Protein AF-0000000083429028 (afdb_homodimer)

Sequence (428 aa):
MFVRAFSTGRRVLCSLQKLKNLQGKGIKFPLQPIEEFNRYCANANAKPRRPLDRLATGFVFYHETMQQPRAFVNRCPHALLELDFDDSDFFCEGFIHCKAHAAFFDPDTGICLQGPVSTRKELRGLEELEVEVDEENVVLLSERRKAKVSTMPTSNSQQLEDYKRMRKQDLSEALAKRSDTLELIELQHRLHEKTMARLKQYERMEQAMHKPKKMFVRAFSTGRRVLCSLQKLKNLQGKGIKFPLQPIEEFNRYCANANAKPRRPLDRLATGFVFYHETMQQPRAFVNRCPHALLELDFDDSDFFCEGFIHCKAHAAFFDPDTGICLQGPVSTRKELRGLEELEVEVDEENVVLLSERRKAKVSTMPTSNSQQLEDYKRMRKQDLSEALAKRSDTLELIELQHRLHEKTMARLKQYERMEQAMHKPKK

Secondary structure (DSSP, 8-state):
----------EEEEEHHHHHHTTT-EEEEEPPP-TTHHHHTTSTTS----GGGGG-EEEEEEETTTTEEEEEES--TTT---SSSSS---EETTEEEETTTTEEE-TTT-BEEESGGGGSSS--BPPEEEEEEETTEEEEEEEEEE------TT--HHHHHHHHHHHHHHHHHHHHT------HHHHHHHHHHHHHHHHHHHHHHHHHHHS---/----------EEEEEHHHHHHTTT-EEEEEPPP-GGGGTGGGSTTS----GGGGG-EEEEEEETTTTEEEEEES--TTT---SSSSS---EETTEEEETTTTEEE-TTT-BEEESGGGG-SS--BPPEEEEEEETTEEEEEE----------TT--HHHHHHHHHHHHHHHHHHHHT------HHHHHHHHHHHHHHHHHHHHHHHHHHHS---

pLDDT: mean 74.61, std 20.47, range [23.8, 97.25]

Solvent-accessible surface area (backbone atoms only — not comparable to full-atom values): 24166 Å² total; per-residue (Å²): 132,82,73,71,71,66,79,73,66,53,40,81,74,45,44,43,67,61,38,55,69,48,73,63,41,42,48,70,44,80,40,75,50,72,74,64,65,72,59,66,52,63,52,87,82,56,75,72,75,74,77,78,49,58,78,35,36,28,35,35,30,37,36,74,92,76,70,42,69,47,31,28,46,42,39,37,80,76,82,65,40,51,24,40,85,87,70,50,56,42,64,55,84,84,25,35,32,24,69,71,54,42,29,30,24,37,76,89,49,25,36,33,59,35,34,63,54,34,56,29,72,63,63,46,39,39,35,39,37,47,57,44,81,54,95,64,21,33,28,36,53,40,87,62,65,44,77,45,51,47,80,60,68,94,56,55,74,64,54,52,51,51,50,50,53,52,52,38,50,53,48,53,57,44,54,71,67,55,78,61,60,69,66,62,68,62,51,42,52,51,39,49,51,55,51,49,54,50,48,52,52,48,49,52,47,52,51,60,65,65,48,76,81,126,132,82,72,71,70,66,79,73,65,54,41,81,74,46,44,44,67,60,38,55,71,47,74,64,41,42,48,70,43,81,41,76,51,72,74,63,64,71,59,66,50,63,51,86,82,54,75,73,75,75,78,78,49,60,78,34,37,28,35,36,29,40,37,75,91,75,70,41,68,48,31,31,47,40,39,35,80,75,82,66,41,49,23,41,86,86,70,47,55,42,64,54,84,84,24,34,34,26,70,71,54,41,30,32,25,38,75,88,53,26,35,33,59,35,33,64,53,32,55,29,75,62,62,48,39,42,39,42,39,48,56,45,81,54,94,63,23,32,28,35,54,43,88,60,71,46,77,51,53,49,77,63,65,93,54,53,74,63,53,52,51,52,49,50,52,52,52,37,49,52,49,53,56,43,54,69,68,55,79,59,62,68,68,62,67,62,50,43,51,52,40,50,50,54,50,49,54,50,49,52,52,49,51,54,48,53,51,62,67,65,50,77,81,129

Foldseek 3Di:
DPPPCPVQPKDFDWFLVVQVVVVQFKDKDWDDQPVPLPPVVVPPPDDSDDSLRHGWMKIWHQDPVVRFIWMFTQAWPPLRFGQDLPPSGQDDLNWGFRLLPTWTAHPVQQFTLDDPRNVDLPSQGTFIFDWDQDPRTIMGRDPPRPSPRGCPDVDDSVVVVVVSVVVNVVVVVSVVVDPDDPDPVVSVVSSVVRSVVSVVVVVVVVVVVPPPDD/DPPPVPVQPKDFDWFLVVQVVVVQFKDKDWDDQPVPLPPVVVPPPDDSDDSLRHGWMKIWHQDPVVRFIWMFTQAWPPLRFGQDLPPSGQDDLNWGFRLLPTWTAHPQFQFTLDDPRNVDLQSQGTFIFDWDQDPRTIMGRDPPRPSPRGPPDVDDSVVVVVVSVVVNVVVVVSVVVDPDDPDPVVSVVSSVVRSVVSVVVVVVVVVVVPPDDD

Radius of gyration: 24.64 Å; Cα contacts (8 Å, |Δi|>4): 693; chains: 2; bounding box: 56×106×46 Å

Organism: Bremia lactucae (NCBI:txid4779)

InterPro domains:
  IPR017941 Rieske [2Fe-2S] iron-sulphur domain [PF00355] (51-118)
  IPR017941 Rieske [2Fe-2S] iron-sulphur domain [PS51296] (39-140)
  IPR036922 Rieske [2Fe-2S] iron-sulphur domain superfamily [G3DSA:2.102.10.10] (35-140)
  IPR036922 Rieske [2Fe-2S] iron-sulphur domain superfamily [SSF50022] (6-140)

Structure (mmCIF, N/CA/C/O backbone):
data_AF-0000000083429028-model_v1
#
loop_
_entity.id
_entity.type
_entity.pdbx_description
1 polymer 'Rieske domain-containing protein'
#
loop_
_atom_site.group_PDB
_atom_site.id
_atom_site.type_symbol
_atom_site.label_atom_id
_atom_site.label_alt_id
_atom_site.label_comp_id
_atom_site.label_asym_id
_atom_site.label_entity_id
_atom_site.label_seq_id
_atom_site.pdbx_PDB_ins_code
_atom_site.Cartn_x
_atom_site.Cartn_y
_atom_site.Cartn_z
_atom_site.occupancy
_atom_site.B_iso_or_equiv
_atom_site.auth_seq_id
_atom_site.auth_comp_id
_atom_site.auth_asym_id
_atom_site.auth_atom_id
_atom_site.pdbx_PDB_model_num
ATOM 1 N N . MET A 1 1 ? -13.484 53.969 1.26 1 23.8 1 MET A N 1
ATOM 2 C CA . MET A 1 1 ? -12.375 53.031 1.181 1 23.8 1 MET A CA 1
ATOM 3 C C . MET A 1 1 ? -12.75 51.688 1.81 1 23.8 1 MET A C 1
ATOM 5 O O . MET A 1 1 ? -12.922 51.594 3.025 1 23.8 1 MET A O 1
ATOM 9 N N . PHE A 1 2 ? -13.656 50.969 1.271 1 26.2 2 PHE A N 1
ATOM 10 C CA . PHE A 1 2 ? -14.281 49.719 1.703 1 26.2 2 PHE A CA 1
ATOM 11 C C . PHE A 1 2 ? -13.234 48.625 1.883 1 26.2 2 PHE A C 1
ATOM 13 O O . PHE A 1 2 ? -12.594 48.188 0.915 1 26.2 2 PHE A O 1
ATOM 20 N N . VAL A 1 3 ? -12.477 48.75 2.986 1 29.23 3 VAL A N 1
ATOM 21 C CA . VAL A 1 3 ? -11.547 47.656 3.311 1 29.23 3 VAL A CA 1
ATOM 22 C C . VAL A 1 3 ? -12.266 46.312 3.252 1 29.23 3 VAL A C 1
ATOM 24 O O . VAL A 1 3 ? -13.219 46.094 3.992 1 29.23 3 VAL A O 1
ATOM 27 N N . ARG A 1 4 ? -12.523 45.844 2.082 1 30.56 4 ARG A N 1
ATOM 28 C CA . ARG A 1 4 ? -12.984 44.438 2.002 1 30.56 4 ARG A CA 1
ATOM 29 C C . ARG A 1 4 ? -12.203 43.562 2.967 1 30.56 4 ARG A C 1
ATOM 31 O O . ARG A 1 4 ? -10.977 43.5 2.924 1 30.56 4 ARG A O 1
ATOM 38 N N . ALA A 1 5 ? -12.617 43.562 4.203 1 34.41 5 ALA A N 1
ATOM 39 C CA . ALA A 1 5 ? -12.094 42.562 5.141 1 34.41 5 ALA A CA 1
ATOM 40 C C . ALA A 1 5 ? -11.938 41.188 4.477 1 34.41 5 ALA A C 1
ATOM 42 O O . ALA A 1 5 ? -12.922 40.625 4.02 1 34.41 5 ALA A O 1
ATOM 43 N N . PHE A 1 6 ? -11.039 41.125 3.506 1 35.59 6 PHE A N 1
ATOM 44 C CA . PHE A 1 6 ? -10.688 39.75 3.143 1 35.59 6 PHE A CA 1
ATOM 45 C C . PHE A 1 6 ? -10.766 38.844 4.359 1 35.59 6 PHE A C 1
ATOM 47 O O . PHE A 1 6 ? -10.141 39.125 5.387 1 35.59 6 PHE A O 1
ATOM 54 N N . SER A 1 7 ? -11.883 38.594 4.852 1 39.31 7 SER A N 1
ATOM 55 C CA . SER A 1 7 ? -12.117 37.625 5.922 1 39.31 7 SER A CA 1
ATOM 56 C C . SER A 1 7 ? -10.945 36.656 6.07 1 39.31 7 SER A C 1
ATOM 58 O O . SER A 1 7 ? -10.641 35.906 5.145 1 39.31 7 SER A O 1
ATOM 60 N N . THR A 1 8 ? -9.594 36.969 6.281 1 49.75 8 THR A N 1
ATOM 61 C CA . THR A 1 8 ? -8.234 36.438 6.301 1 49.75 8 THR A CA 1
ATOM 62 C C . THR A 1 8 ? -8.188 35.094 7.051 1 49.75 8 THR A C 1
ATOM 64 O O . THR A 1 8 ? -8.602 35 8.211 1 49.75 8 THR A O 1
ATOM 67 N N . GLY A 1 9 ? -8.703 33.875 6.445 1 61.56 9 GLY A N 1
ATOM 68 C CA . GLY A 1 9 ? -8.844 32.438 6.73 1 61.56 9 GLY A CA 1
ATOM 69 C C . GLY A 1 9 ? -7.691 31.891 7.547 1 61.56 9 GLY A C 1
ATOM 70 O O . GLY A 1 9 ? -7.402 30.688 7.484 1 61.56 9 GLY A O 1
ATOM 71 N N . ARG A 1 10 ? -7.008 32.656 8.156 1 81.88 10 ARG A N 1
ATOM 72 C CA . ARG A 1 10 ? -5.98 32.219 9.086 1 81.88 10 ARG A CA 1
ATOM 73 C C . ARG A 1 10 ? -6.605 31.594 10.336 1 81.88 10 ARG A C 1
ATOM 75 O O . ARG A 1 10 ? -7.598 32.125 10.859 1 81.88 10 ARG A O 1
ATOM 82 N N . ARG A 1 11 ? -6.18 30.484 10.688 1 90.31 11 ARG A N 1
ATOM 83 C CA . ARG A 1 11 ? -6.672 29.75 11.852 1 90.31 11 ARG A CA 1
ATOM 84 C C . ARG A 1 11 ? -5.516 29.281 12.727 1 90.31 11 ARG A C 1
ATOM 86 O O . ARG A 1 11 ? -4.562 28.672 12.242 1 90.31 11 ARG A O 1
ATOM 93 N N . VAL A 1 12 ? -5.582 29.688 14.094 1 94.25 12 VAL A N 1
ATOM 94 C CA . VAL A 1 12 ? -4.586 29.188 15.031 1 94.25 12 VAL A CA 1
ATOM 95 C C . VAL A 1 12 ? -4.805 27.688 15.266 1 94.25 12 VAL A C 1
ATOM 97 O O . VAL A 1 12 ? -5.914 27.266 15.586 1 94.25 12 VAL A O 1
ATOM 100 N N . LEU A 1 13 ? -3.727 26.969 15.086 1 95.56 13 LEU A N 1
ATOM 101 C CA . LEU A 1 13 ? -3.83 25.531 15.273 1 95.56 13 LEU A CA 1
ATOM 102 C C . LEU A 1 13 ? -3.414 25.125 16.688 1 95.56 13 LEU A C 1
ATOM 104 O O . LEU A 1 13 ? -4.059 24.281 17.312 1 95.56 13 LEU A O 1
ATOM 108 N N . CYS A 1 14 ? -2.363 25.688 17.156 1 96.62 14 CYS A N 1
ATOM 109 C CA . CYS A 1 14 ? -1.815 25.391 18.484 1 96.62 14 CYS A CA 1
ATOM 110 C C . CYS A 1 14 ? -0.673 26.328 18.828 1 96.62 14 CYS A C 1
ATOM 112 O O . CYS A 1 14 ? -0.271 27.156 18 1 96.62 14 CYS A O 1
ATOM 114 N N . SER A 1 15 ? -0.256 26.203 20.062 1 97.06 15 SER A N 1
ATOM 115 C CA . SER A 1 15 ? 0.959 26.938 20.422 1 97.06 15 SER A CA 1
ATOM 116 C C . SER A 1 15 ? 2.203 26.203 19.906 1 97.06 15 SER A C 1
ATOM 118 O O . SER A 1 15 ? 2.217 24.984 19.797 1 97.06 15 SER A O 1
ATOM 120 N N . LEU A 1 16 ? 3.205 27.062 19.594 1 96.62 16 LEU A N 1
ATOM 121 C CA . LEU A 1 16 ? 4.465 26.484 19.125 1 96.62 16 LEU A CA 1
ATOM 122 C C . LEU A 1 16 ? 5.074 25.578 20.188 1 96.62 16 LEU A C 1
ATOM 124 O O . LEU A 1 16 ? 5.582 24.5 19.875 1 96.62 16 LEU A O 1
ATOM 128 N N . GLN A 1 17 ? 5.023 26 21.453 1 96.5 17 GLN A N 1
ATOM 129 C CA . GLN A 1 17 ? 5.578 25.219 22.547 1 96.5 17 GLN A CA 1
ATOM 130 C C . GLN A 1 17 ? 4.879 23.875 22.672 1 96.5 17 GLN A C 1
ATOM 132 O O . GLN A 1 17 ? 5.527 22.844 22.875 1 96.5 17 GLN A O 1
ATOM 137 N N . LYS A 1 18 ? 3.584 23.859 22.547 1 96.19 18 LYS A N 1
ATOM 138 C CA . LYS A 1 18 ? 2.822 22.625 22.594 1 96.19 18 LYS A CA 1
ATOM 139 C C . LYS A 1 18 ? 3.24 21.672 21.469 1 96.19 18 LYS A C 1
ATOM 141 O O . LYS A 1 18 ? 3.396 20.469 21.688 1 96.19 18 LYS A O 1
ATOM 146 N N . LEU A 1 19 ? 3.402 22.188 20.312 1 96.06 19 LEU A N 1
ATOM 147 C CA . LEU A 1 19 ? 3.787 21.375 19.172 1 96.06 19 LEU A CA 1
ATOM 148 C C . LEU A 1 19 ? 5.18 20.781 19.359 1 96.06 19 LEU A C 1
ATOM 150 O O . LEU A 1 19 ? 5.406 19.609 19.047 1 96.06 19 LEU A O 1
ATOM 154 N N . LYS A 1 20 ? 6.113 21.562 19.875 1 94.69 20 LYS A N 1
ATOM 155 C CA . LYS A 1 20 ? 7.477 21.094 20.125 1 94.69 20 LYS A CA 1
ATOM 156 C C . LYS A 1 20 ? 7.5 19.984 21.172 1 94.69 20 LYS A C 1
ATOM 158 O O . LYS A 1 20 ? 8.297 19.047 21.062 1 94.69 20 LYS A O 1
ATOM 163 N N . ASN A 1 21 ? 6.559 20.031 22.109 1 94.62 21 ASN A N 1
ATOM 164 C CA . ASN A 1 21 ? 6.512 19.078 23.203 1 94.62 21 ASN A CA 1
ATOM 165 C C . ASN A 1 21 ? 6.043 17.703 22.734 1 94.62 21 ASN A C 1
ATOM 167 O O . ASN A 1 21 ? 6.227 16.703 23.438 1 94.62 21 ASN A O 1
ATOM 171 N N . LEU A 1 22 ? 5.484 17.656 21.578 1 92.38 22 LEU A N 1
ATOM 172 C CA . LEU A 1 22 ? 4.957 16.391 21.078 1 92.38 22 LEU A CA 1
ATOM 173 C C . LEU A 1 22 ? 6.074 15.539 20.484 1 92.38 22 LEU A C 1
ATOM 175 O O . LEU A 1 22 ? 5.852 14.383 20.125 1 92.38 22 LEU A O 1
ATOM 179 N N . GLN A 1 23 ? 7.293 16.031 20.359 1 83.56 23 GLN A N 1
ATOM 180 C CA . GLN A 1 23 ? 8.5 15.328 19.953 1 83.56 23 GLN A CA 1
ATOM 181 C C . GLN A 1 23 ? 8.258 14.492 18.688 1 83.56 23 GLN A C 1
ATOM 183 O O . GLN A 1 23 ? 8.57 13.297 18.656 1 83.56 23 GLN A O 1
ATOM 188 N N . GLY A 1 24 ? 7.652 15.156 17.656 1 78.12 24 GLY A N 1
ATOM 189 C CA . GLY A 1 24 ? 7.551 14.484 16.359 1 78.12 24 GLY A CA 1
ATOM 190 C C . GLY A 1 24 ? 6.145 14.008 16.047 1 78.12 24 GLY A C 1
ATOM 191 O O . GLY A 1 24 ? 5.824 13.711 14.898 1 78.12 24 GLY A O 1
ATOM 192 N N . LYS A 1 25 ? 5.344 13.953 17.062 1 88.5 25 LYS A N 1
ATOM 193 C CA . LYS A 1 25 ? 3.939 13.648 16.797 1 88.5 25 LYS A CA 1
ATOM 194 C C . LYS A 1 25 ? 3.203 14.859 16.234 1 88.5 25 LYS A C 1
ATOM 196 O O . LYS A 1 25 ? 3.697 15.984 16.328 1 88.5 25 LYS A O 1
ATOM 201 N N . GLY A 1 26 ? 2.127 14.57 15.547 1 94 26 GLY A N 1
ATOM 202 C CA . GLY A 1 26 ? 1.387 15.664 14.93 1 94 26 GLY A CA 1
ATOM 203 C C . GLY A 1 26 ? 0.058 15.938 15.609 1 94 26 GLY A C 1
ATOM 204 O O . GLY A 1 26 ? -0.366 15.18 16.484 1 94 26 GLY A O 1
ATOM 205 N N . ILE A 1 27 ? -0.506 17.094 15.305 1 95.81 27 ILE A N 1
ATOM 206 C CA . ILE A 1 27 ? -1.844 17.469 15.75 1 95.81 27 ILE A CA 1
ATOM 207 C C . ILE A 1 27 ? -2.799 17.469 14.555 1 95.81 27 ILE A C 1
ATOM 209 O O . ILE A 1 27 ? -2.523 18.109 13.531 1 95.81 27 ILE A O 1
ATOM 213 N N . LYS A 1 28 ? -3.793 16.703 14.766 1 95.06 28 LYS A N 1
ATOM 214 C CA . LYS A 1 28 ? -4.836 16.641 13.742 1 95.06 28 LYS A CA 1
ATOM 215 C C . LYS A 1 28 ? -5.824 17.781 13.898 1 95.06 28 LYS A C 1
ATOM 217 O O . LYS A 1 28 ? -6.148 18.188 15.016 1 95.06 28 LYS A O 1
ATOM 222 N N . PHE A 1 29 ? -6.344 18.312 12.758 1 92.62 29 PHE A N 1
ATOM 223 C CA . PHE A 1 29 ? -7.316 19.391 12.781 1 92.62 29 PHE A CA 1
ATOM 224 C C . PHE A 1 29 ? -8.242 19.312 11.578 1 92.62 29 PHE A C 1
ATOM 226 O O . PHE A 1 29 ? -7.855 18.812 10.516 1 92.62 29 PHE A O 1
ATOM 233 N N . PRO A 1 30 ? -9.477 19.797 11.742 1 89.81 30 PRO A N 1
ATOM 234 C CA . PRO A 1 30 ? -10.422 19.781 10.617 1 89.81 30 PRO A CA 1
ATOM 235 C C . PRO A 1 30 ? -10.117 20.844 9.57 1 89.81 30 PRO A C 1
ATOM 237 O O . PRO A 1 30 ? -9.648 21.938 9.914 1 89.81 30 PRO A O 1
ATOM 240 N N . LEU A 1 31 ? -10.312 20.453 8.344 1 87.12 31 LEU A N 1
ATOM 241 C CA . LEU A 1 31 ? -10.242 21.438 7.258 1 87.12 31 LEU A CA 1
ATOM 242 C C . LEU A 1 31 ? -11.625 21.922 6.875 1 87.12 31 LEU A C 1
ATOM 244 O O . LEU A 1 31 ? -12.602 21.172 6.941 1 87.12 31 LEU A O 1
ATOM 248 N N . GLN A 1 32 ? -11.75 23.234 6.617 1 73.12 32 GLN A N 1
ATOM 249 C CA . GLN A 1 32 ? -13.031 23.797 6.211 1 73.12 32 GLN A CA 1
ATOM 250 C C . GLN A 1 32 ? -13.359 23.422 4.766 1 73.12 32 GLN A C 1
ATOM 252 O O . GLN A 1 32 ? -12.469 23.375 3.914 1 73.12 32 GLN A O 1
ATOM 257 N N . PRO A 1 33 ? -14.641 22.984 4.707 1 61 33 PRO A N 1
ATOM 258 C CA . PRO A 1 33 ? -15.047 22.672 3.34 1 61 33 PRO A CA 1
ATOM 259 C C . PRO A 1 33 ? -14.844 23.828 2.373 1 61 33 PRO A C 1
ATOM 261 O O . PRO A 1 33 ? -14.992 25 2.76 1 61 33 PRO A O 1
ATOM 264 N N . ILE A 1 34 ? -14.094 23.766 1.442 1 49.44 34 ILE A N 1
ATOM 265 C CA . ILE A 1 34 ? -13.961 24.812 0.44 1 49.44 34 ILE A CA 1
ATOM 266 C C . ILE A 1 34 ? -15.32 25.078 -0.205 1 49.44 34 ILE A C 1
ATOM 268 O O . ILE A 1 34 ? -15.93 24.172 -0.779 1 49.44 34 ILE A O 1
ATOM 272 N N . GLU A 1 35 ? -16.125 25.922 0.348 1 45.53 35 GLU A N 1
ATOM 273 C CA . GLU A 1 35 ? -17.406 26.328 -0.236 1 45.53 35 GLU A CA 1
ATOM 274 C C . GLU A 1 35 ? -17.344 26.312 -1.761 1 45.53 35 GLU A C 1
ATOM 276 O O . GLU A 1 35 ? -18.328 25.969 -2.422 1 45.53 35 GLU A O 1
ATOM 281 N N . GLU A 1 36 ? -16.438 27.219 -2.385 1 42.25 36 GLU A N 1
ATOM 282 C CA . GLU A 1 36 ? -16.578 27.641 -3.771 1 42.25 36 GLU A CA 1
ATOM 283 C C . GLU A 1 36 ? -16.469 26.469 -4.734 1 42.25 36 GLU A C 1
ATOM 285 O O . GLU A 1 36 ? -16.344 26.656 -5.945 1 42.25 36 GLU A O 1
ATOM 290 N N . PHE A 1 37 ? -16.422 25.391 -4.309 1 38.66 37 PHE A N 1
ATOM 291 C CA . PHE A 1 37 ? -16.234 24.391 -5.359 1 38.66 37 PHE A CA 1
ATOM 292 C C . PHE A 1 37 ? -17.422 24.391 -6.312 1 38.66 37 PHE A C 1
ATOM 294 O O . PHE A 1 37 ? -17.359 23.828 -7.406 1 38.66 37 PHE A O 1
ATOM 301 N N . ASN A 1 38 ? -18.516 24.875 -5.934 1 37.09 38 ASN A N 1
ATOM 302 C CA . ASN A 1 38 ? -19.625 25.031 -6.871 1 37.09 38 ASN A CA 1
ATOM 303 C C . ASN A 1 38 ? -19.219 25.875 -8.078 1 37.09 38 ASN A C 1
ATOM 305 O O . ASN A 1 38 ? -19.672 25.625 -9.195 1 37.09 38 ASN A O 1
ATOM 309 N N . ARG A 1 39 ? -18.641 27.094 -7.848 1 32.81 39 ARG A N 1
ATOM 310 C CA . ARG A 1 39 ? -18.594 28.062 -8.938 1 32.81 39 ARG A CA 1
ATOM 311 C C . ARG A 1 39 ? -17.547 27.688 -9.969 1 32.81 39 ARG A C 1
ATOM 313 O O . ARG A 1 39 ? -17.734 27.906 -11.172 1 32.81 39 ARG A O 1
ATOM 320 N N . TYR A 1 40 ? -16.297 27.359 -9.539 1 32.84 40 TYR A N 1
ATOM 321 C CA . TYR A 1 40 ? -15.297 27.344 -10.602 1 32.84 40 TYR A CA 1
ATOM 322 C C . TYR A 1 40 ? -15.484 26.125 -11.5 1 32.84 40 TYR A C 1
ATOM 324 O O . TYR A 1 40 ? -14.719 25.922 -12.445 1 32.84 40 TYR A O 1
ATOM 332 N N . CYS A 1 41 ? -16.188 25.062 -11.039 1 34.75 41 CYS A N 1
ATOM 333 C CA . CYS A 1 41 ? -16.422 24.156 -12.148 1 34.75 41 CYS A CA 1
ATOM 334 C C . CYS A 1 41 ? -17.172 24.859 -13.273 1 34.75 41 CYS A C 1
ATOM 336 O O . CYS A 1 41 ? -17.703 24.203 -14.172 1 34.75 41 CYS A O 1
ATOM 338 N N . ALA A 1 42 ? -17.547 26.062 -13.102 1 31.72 42 ALA A N 1
ATOM 339 C CA . ALA A 1 42 ? -18.188 26.562 -14.32 1 31.72 42 ALA A CA 1
ATOM 340 C C . ALA A 1 42 ? -17.203 26.547 -15.492 1 31.72 42 ALA A C 1
ATOM 342 O O . ALA A 1 42 ? -17.562 26.875 -16.625 1 31.72 42 ALA A O 1
ATOM 343 N N . ASN A 1 43 ? -15.867 26.766 -15.242 1 33.28 43 ASN A N 1
ATOM 344 C CA . ASN A 1 43 ? -15.172 26.672 -16.516 1 33.28 43 ASN A CA 1
ATOM 345 C C . ASN A 1 43 ? -15.133 25.234 -17.031 1 33.28 43 ASN A C 1
ATOM 347 O O . ASN A 1 43 ? -14.945 24.297 -16.234 1 33.28 43 ASN A O 1
ATOM 351 N N . ALA A 1 44 ? -15.633 24.828 -18.266 1 34.62 44 ALA A N 1
ATOM 352 C CA . ALA A 1 44 ? -15.898 23.625 -19.047 1 34.62 44 ALA A CA 1
ATOM 353 C C . ALA A 1 44 ? -14.867 22.531 -18.75 1 34.62 44 ALA A C 1
ATOM 355 O O . ALA A 1 44 ? -15.203 21.344 -18.734 1 34.62 44 ALA A O 1
ATOM 356 N N . ASN A 1 45 ? -13.547 22.719 -18.859 1 35.44 45 ASN A N 1
ATOM 357 C CA . ASN A 1 45 ? -12.5 21.719 -19.016 1 35.44 45 ASN A CA 1
ATOM 358 C C . ASN A 1 45 ? -12.062 21.172 -17.656 1 35.44 45 ASN A C 1
ATOM 360 O O . ASN A 1 45 ? -11.141 20.344 -17.578 1 35.44 45 ASN A O 1
ATOM 364 N N . ALA A 1 46 ? -12.211 21.859 -16.578 1 35.97 46 ALA A N 1
ATOM 365 C CA . ALA A 1 46 ? -11.602 21.328 -15.359 1 35.97 46 ALA A CA 1
ATOM 366 C C . ALA A 1 46 ? -12.477 20.234 -14.734 1 35.97 46 ALA A C 1
ATOM 368 O O . ALA A 1 46 ? -13.688 20.406 -14.617 1 35.97 46 ALA A O 1
ATOM 369 N N . LYS A 1 47 ? -12.055 18.984 -14.797 1 39.31 47 LYS A N 1
ATOM 370 C CA . LYS A 1 47 ? -12.734 17.844 -14.211 1 39.31 47 LYS A CA 1
ATOM 371 C C . LYS A 1 47 ? -13.227 18.156 -12.797 1 39.31 47 LYS A C 1
ATOM 373 O O . LYS A 1 47 ? -12.508 18.766 -12.008 1 39.31 47 LYS A O 1
ATOM 378 N N . PRO A 1 48 ? -14.562 18.234 -12.484 1 38.97 48 PRO A N 1
ATOM 379 C CA . PRO A 1 48 ? -15.156 18.469 -11.164 1 38.97 48 PRO A CA 1
ATOM 380 C C . PRO A 1 48 ? -14.359 17.812 -10.039 1 38.97 48 PRO A C 1
ATOM 382 O O . PRO A 1 48 ? -13.93 16.656 -10.172 1 38.97 48 PRO A O 1
ATOM 385 N N . ARG A 1 49 ? -13.578 18.688 -9.328 1 42.03 49 ARG A N 1
ATOM 386 C CA . ARG A 1 49 ? -12.93 18.078 -8.172 1 42.03 49 ARG A CA 1
ATOM 387 C C . ARG A 1 49 ? -13.938 17.312 -7.316 1 42.03 49 ARG A C 1
ATOM 389 O O . ARG A 1 49 ? -15.125 17.641 -7.297 1 42.03 49 ARG A O 1
ATOM 396 N N . ARG A 1 50 ? -13.633 16.094 -6.879 1 44.78 50 ARG A N 1
ATOM 397 C CA . ARG A 1 50 ? -14.477 15.164 -6.133 1 44.78 50 ARG A CA 1
ATOM 398 C C . ARG A 1 50 ? -14.93 15.781 -4.812 1 44.78 50 ARG A C 1
ATOM 400 O O . ARG A 1 50 ? -14.156 16.469 -4.141 1 44.78 50 ARG A O 1
ATOM 407 N N . PRO A 1 51 ? -16.25 16.031 -4.527 1 45.84 51 PRO A N 1
ATOM 408 C CA . PRO A 1 51 ? -16.938 16.469 -3.305 1 45.84 51 PRO A CA 1
ATOM 409 C C . PRO A 1 51 ? -16.312 15.867 -2.041 1 45.84 51 PRO A C 1
ATOM 411 O O . PRO A 1 51 ? -16.719 16.219 -0.929 1 45.84 51 PRO A O 1
ATOM 414 N N . LEU A 1 52 ? -15.523 14.922 -2.068 1 48.03 52 LEU A N 1
ATOM 415 C CA . LEU A 1 52 ? -15.047 14.172 -0.912 1 48.03 52 LEU A CA 1
ATOM 416 C C . LEU A 1 52 ? -14.375 15.102 0.094 1 48.03 52 LEU A C 1
ATOM 418 O O . LEU A 1 52 ? -14.016 14.68 1.195 1 48.03 52 LEU A O 1
ATOM 422 N N . ASP A 1 53 ? -14.367 16.484 -0.107 1 52.03 53 ASP A N 1
ATOM 423 C CA . ASP A 1 53 ? -13.539 17.406 0.665 1 52.03 53 ASP A CA 1
ATOM 424 C C . ASP A 1 53 ? -14.258 17.875 1.922 1 52.03 53 ASP A C 1
ATOM 426 O O . ASP A 1 53 ? -13.672 18.547 2.77 1 52.03 53 ASP A O 1
ATOM 430 N N . ARG A 1 54 ? -15.586 17.547 2.105 1 53.84 54 ARG A N 1
ATOM 431 C CA . ARG A 1 54 ? -16.266 18.234 3.201 1 53.84 54 ARG A CA 1
ATOM 432 C C . ARG A 1 54 ? -15.688 17.812 4.551 1 53.84 54 ARG A C 1
ATOM 434 O O . ARG A 1 54 ? -15.688 18.609 5.5 1 53.84 54 ARG A O 1
ATOM 441 N N . LEU A 1 55 ? -15.141 16.609 4.605 1 68.06 55 LEU A N 1
ATOM 442 C CA . LEU A 1 55 ? -14.695 16.156 5.922 1 68.06 55 LEU A CA 1
ATOM 443 C C . LEU A 1 55 ? -13.203 15.844 5.914 1 68.06 55 LEU A C 1
ATOM 445 O O . LEU A 1 55 ? -12.742 14.992 6.684 1 68.06 55 LEU A O 1
ATOM 449 N N . ALA A 1 56 ? -12.617 16.781 5.312 1 81.56 56 ALA A N 1
ATOM 450 C CA . ALA A 1 56 ? -11.18 16.531 5.227 1 81.56 56 ALA A CA 1
ATOM 451 C C . ALA A 1 56 ? -10.461 17.062 6.465 1 81.56 56 ALA A C 1
ATOM 453 O O . ALA A 1 56 ? -10.938 18 7.121 1 81.56 56 ALA A O 1
ATOM 454 N N . THR A 1 57 ? -9.414 16.391 6.906 1 91.12 57 THR A N 1
ATOM 455 C CA . THR A 1 57 ? -8.57 16.828 8.023 1 91.12 57 THR A CA 1
ATOM 456 C C . THR A 1 57 ? -7.141 17.062 7.559 1 91.12 57 THR A C 1
ATOM 458 O O . THR A 1 57 ? -6.75 16.625 6.473 1 91.12 57 THR A O 1
ATOM 461 N N . GLY A 1 58 ? -6.488 17.906 8.312 1 93.62 58 GLY A N 1
ATOM 462 C CA . GLY A 1 58 ? -5.051 18.094 8.188 1 93.62 58 GLY A CA 1
ATOM 463 C C . GLY A 1 58 ? -4.289 17.703 9.445 1 93.62 58 GLY A C 1
ATOM 464 O O . GLY A 1 58 ? -4.895 17.375 10.461 1 93.62 58 GLY A O 1
ATOM 465 N N . PHE A 1 59 ? -2.941 17.734 9.336 1 95.94 59 PHE A N 1
ATOM 466 C CA . PHE A 1 59 ? -2.104 17.547 10.516 1 95.94 59 PHE A CA 1
ATOM 467 C C . PHE A 1 59 ? -0.87 18.438 10.445 1 95.94 59 PHE A C 1
ATOM 469 O O . PHE A 1 59 ? -0.365 18.734 9.359 1 95.94 59 PHE A O 1
ATOM 476 N N . VAL A 1 60 ? -0.458 18.859 11.633 1 96.31 60 VAL A N 1
ATOM 477 C CA . VAL A 1 60 ? 0.712 19.719 11.781 1 96.31 60 VAL A CA 1
ATOM 478 C C . VAL A 1 60 ? 1.703 19.094 12.75 1 96.31 60 VAL A C 1
ATOM 480 O O . VAL A 1 60 ? 1.303 18.406 13.695 1 96.31 60 VAL A O 1
ATOM 483 N N . PHE A 1 61 ? 2.959 19.266 12.461 1 96.88 61 PHE A N 1
ATOM 484 C CA . PHE A 1 61 ? 4.016 18.781 13.336 1 96.88 61 PHE A CA 1
ATOM 485 C C . PHE A 1 61 ? 5.219 19.719 13.312 1 96.88 61 PHE A C 1
ATOM 487 O O . PHE A 1 61 ? 5.336 20.562 12.43 1 96.88 61 PHE A O 1
ATOM 494 N N . TYR A 1 62 ? 5.996 19.609 14.383 1 96.12 62 TYR A N 1
ATOM 495 C CA . TYR A 1 62 ? 7.223 20.391 14.43 1 96.12 62 TYR A CA 1
ATOM 496 C C . TYR A 1 62 ? 8.375 19.625 13.781 1 96.12 62 TYR A C 1
ATOM 498 O O . TYR A 1 62 ? 8.742 18.531 14.242 1 96.12 62 TYR A O 1
ATOM 506 N N . HIS A 1 63 ? 8.852 20.172 12.703 1 93.88 63 HIS A N 1
ATOM 507 C CA . HIS A 1 63 ? 9.992 19.562 12.023 1 93.88 63 HIS A CA 1
ATOM 508 C C . HIS A 1 63 ? 11.305 19.938 12.703 1 93.88 63 HIS A C 1
ATOM 510 O O . HIS A 1 63 ? 11.828 21.031 12.492 1 93.88 63 HIS A O 1
ATOM 516 N N . GLU A 1 64 ? 11.922 19 13.312 1 88.81 64 GLU A N 1
ATOM 517 C CA . GLU A 1 64 ? 13.07 19.266 14.172 1 88.81 64 GLU A CA 1
ATOM 518 C C . GLU A 1 64 ? 14.266 19.75 13.359 1 88.81 64 GLU A C 1
ATOM 520 O O . GLU A 1 64 ? 14.945 20.703 13.742 1 88.81 64 GLU A O 1
ATOM 525 N N . THR A 1 65 ? 14.508 19.125 12.266 1 86.56 65 THR A N 1
ATOM 526 C CA . THR A 1 65 ? 15.68 19.469 11.477 1 86.56 65 THR A CA 1
ATOM 527 C C . THR A 1 65 ? 15.516 20.844 10.836 1 86.56 65 THR A C 1
ATOM 529 O O . THR A 1 65 ? 16.469 21.625 10.758 1 86.56 65 THR A O 1
ATOM 532 N N . MET A 1 66 ? 14.336 21.172 10.43 1 87.25 66 MET A N 1
ATOM 533 C CA . MET A 1 66 ? 14.07 22.453 9.781 1 87.25 66 MET A CA 1
ATOM 534 C C . MET A 1 66 ? 13.672 23.516 10.805 1 87.25 66 MET A C 1
ATOM 536 O O . MET A 1 66 ? 13.586 24.703 10.477 1 87.25 66 MET A O 1
ATOM 540 N N . GLN A 1 67 ? 13.445 23.141 11.984 1 91.56 67 GLN A N 1
ATOM 541 C CA . GLN A 1 67 ? 13.07 24.016 13.094 1 91.56 67 GLN A CA 1
ATOM 542 C C . GLN A 1 67 ? 11.859 24.875 12.742 1 91.56 67 GLN A C 1
ATOM 544 O O . GLN A 1 67 ? 11.859 26.078 12.961 1 91.56 67 GLN A O 1
ATOM 549 N N . GLN A 1 68 ? 10.883 24.297 12.055 1 93.38 68 GLN A N 1
ATOM 550 C CA . GLN A 1 68 ? 9.641 24.953 11.688 1 93.38 68 GLN A CA 1
ATOM 551 C C . GLN A 1 68 ? 8.477 23.969 11.672 1 93.38 68 GLN A C 1
ATOM 553 O O . GLN A 1 68 ? 8.68 22.766 11.5 1 93.38 68 GLN A O 1
ATOM 558 N N . PRO A 1 69 ? 7.266 24.531 11.883 1 95.44 69 PRO A N 1
ATOM 559 C CA . PRO A 1 69 ? 6.102 23.672 11.703 1 95.44 69 PRO A CA 1
ATOM 560 C C . PRO A 1 69 ? 5.805 23.359 10.234 1 95.44 69 PRO A C 1
ATOM 562 O O . PRO A 1 69 ? 6.031 24.219 9.375 1 95.44 69 PRO A O 1
ATOM 565 N N . ARG A 1 70 ? 5.348 22.172 10 1 93.94 70 ARG A N 1
ATOM 566 C CA . ARG A 1 70 ? 4.84 21.766 8.695 1 93.94 70 ARG A CA 1
ATOM 567 C C . ARG A 1 70 ? 3.467 21.109 8.82 1 93.94 70 ARG A C 1
ATOM 569 O O . ARG A 1 70 ? 3.152 20.516 9.844 1 93.94 70 ARG A O 1
ATOM 576 N N . ALA A 1 71 ? 2.746 21.281 7.77 1 94.12 71 ALA A N 1
ATOM 577 C CA . ALA A 1 71 ? 1.397 20.719 7.785 1 94.12 71 ALA A CA 1
ATOM 578 C C . ALA A 1 71 ? 1.018 20.156 6.414 1 94.12 71 ALA A C 1
ATOM 580 O O . ALA A 1 71 ? 1.423 20.703 5.383 1 94.12 71 ALA A O 1
ATOM 581 N N . PHE A 1 72 ? 0.26 19.078 6.48 1 93.12 72 PHE A N 1
ATOM 582 C CA . PHE A 1 72 ? -0.244 18.438 5.27 1 93.12 72 PHE A CA 1
ATOM 583 C C . PHE A 1 72 ? -1.726 18.109 5.406 1 93.12 72 PHE A C 1
ATOM 585 O O . PHE A 1 72 ? -2.244 18.016 6.52 1 93.12 72 PHE A O 1
ATOM 592 N N . VAL A 1 73 ? -2.338 17.984 4.191 1 91.38 73 VAL A N 1
ATOM 593 C CA . VAL A 1 73 ? -3.668 17.391 4.188 1 91.38 73 VAL A CA 1
ATOM 594 C C . VAL A 1 73 ? -3.578 15.922 4.605 1 91.38 73 VAL A C 1
ATOM 596 O O . VAL A 1 73 ? -2.686 15.195 4.156 1 91.38 73 VAL A O 1
ATOM 599 N N . ASN A 1 74 ? -4.406 15.523 5.555 1 93 74 ASN A N 1
ATOM 600 C CA . ASN A 1 74 ? -4.461 14.141 6.012 1 93 74 ASN A CA 1
ATOM 601 C C . ASN A 1 74 ? -5.215 13.258 5.027 1 93 74 ASN A C 1
ATOM 603 O O . ASN A 1 74 ? -6.293 12.75 5.336 1 93 74 ASN A O 1
ATOM 607 N N . ARG A 1 75 ? -4.543 13.031 3.902 1 89.75 75 ARG A N 1
ATOM 608 C CA . ARG A 1 75 ? -5.145 12.25 2.83 1 89.75 75 ARG A CA 1
ATOM 609 C C . ARG A 1 75 ? -4.074 11.609 1.954 1 89.75 75 ARG A C 1
ATOM 611 O O . ARG A 1 75 ? -3.248 12.305 1.362 1 89.75 75 ARG A O 1
ATOM 618 N N . CYS A 1 76 ? -4.156 10.344 1.938 1 90.56 76 CYS A N 1
ATOM 619 C CA . CYS A 1 76 ? -3.221 9.648 1.064 1 90.56 76 CYS A CA 1
ATOM 620 C C . CYS A 1 76 ? -3.621 9.797 -0.398 1 90.56 76 CYS A C 1
ATOM 622 O O . CYS A 1 76 ? -4.781 9.586 -0.754 1 90.56 76 CYS A O 1
ATOM 624 N N . PRO A 1 77 ? -2.738 10.203 -1.257 1 85 77 PRO A N 1
ATOM 625 C CA . PRO A 1 77 ? -3.068 10.516 -2.648 1 85 77 PRO A CA 1
ATOM 626 C C . PRO A 1 77 ? -3.496 9.281 -3.445 1 85 77 PRO A C 1
ATOM 628 O O . PRO A 1 77 ? -4.094 9.414 -4.516 1 85 77 PRO A O 1
ATOM 631 N N . HIS A 1 78 ? -3.26 8.109 -3.002 1 84.5 78 HIS A N 1
ATOM 632 C CA . HIS A 1 78 ? -3.584 6.91 -3.766 1 84.5 78 HIS A CA 1
ATOM 633 C C . HIS A 1 78 ? -5.027 6.484 -3.531 1 84.5 78 HIS A C 1
ATOM 635 O O . HIS A 1 78 ? -5.809 6.375 -4.477 1 84.5 78 HIS A O 1
ATOM 641 N N . ALA A 1 79 ? -5.395 6.238 -2.246 1 82.56 79 ALA A N 1
ATOM 642 C CA . ALA A 1 79 ? -6.715 5.695 -1.938 1 82.56 79 ALA A CA 1
ATOM 643 C C . ALA A 1 79 ? -7.641 6.777 -1.391 1 82.56 79 ALA A C 1
ATOM 645 O O . ALA A 1 79 ? -8.82 6.523 -1.137 1 82.56 79 ALA A O 1
ATOM 646 N N . LEU A 1 80 ? -7.066 7.949 -1.102 1 82.5 80 LEU A N 1
ATOM 647 C CA . LEU A 1 80 ? -7.793 9.117 -0.613 1 82.5 80 LEU A CA 1
ATOM 648 C C . LEU A 1 80 ? -8.375 8.859 0.772 1 82.5 80 LEU A C 1
ATOM 650 O O . LEU A 1 80 ? -9.398 9.438 1.14 1 82.5 80 LEU A O 1
ATOM 654 N N . LEU A 1 81 ? -7.742 7.953 1.467 1 86.88 81 LEU A N 1
ATOM 655 C CA . LEU A 1 81 ? -8.055 7.707 2.871 1 86.88 81 LEU A CA 1
ATOM 656 C C . LEU A 1 81 ? -7.16 8.539 3.781 1 86.88 81 LEU A C 1
ATOM 658 O O . LEU A 1 81 ? -6.066 8.945 3.381 1 86.88 81 LEU A O 1
ATOM 662 N N . GLU A 1 82 ? -7.652 8.766 4.891 1 91.12 82 GLU A N 1
ATOM 663 C CA . GLU A 1 82 ? -6.781 9.398 5.875 1 91.12 82 GLU A CA 1
ATOM 664 C C . GLU A 1 82 ? -5.57 8.523 6.188 1 91.12 82 GLU A C 1
ATOM 666 O O . GLU A 1 82 ? -5.672 7.293 6.191 1 91.12 82 GLU A O 1
ATOM 671 N N . LEU A 1 83 ? -4.473 9.203 6.512 1 93.69 83 LEU A N 1
ATOM 672 C CA . LEU A 1 83 ? -3.227 8.484 6.777 1 93.69 83 LEU A CA 1
ATOM 673 C C . LEU A 1 83 ? -3.303 7.738 8.102 1 93.69 83 LEU A C 1
ATOM 675 O O . LEU A 1 83 ? -2.734 6.652 8.242 1 93.69 83 LEU A O 1
ATOM 679 N N . ASP A 1 84 ? -3.957 8.305 9.023 1 91.75 84 ASP A N 1
ATOM 680 C CA . ASP A 1 84 ? -4.027 7.727 10.359 1 91.75 84 ASP A CA 1
ATOM 681 C C . ASP A 1 84 ? -5.352 6.996 10.578 1 91.75 84 ASP A C 1
ATOM 683 O O . ASP A 1 84 ? -6.258 7.086 9.742 1 91.75 84 ASP A O 1
ATOM 687 N N . PHE A 1 85 ? -5.461 6.16 11.609 1 88.38 85 PHE A N 1
ATOM 688 C CA . PHE A 1 85 ? -6.699 5.516 12.039 1 88.38 85 PHE A CA 1
ATOM 689 C C . PHE A 1 85 ? -7.289 6.227 13.25 1 88.38 85 PHE A C 1
ATOM 691 O O . PHE A 1 85 ? -7.527 5.602 14.281 1 88.38 85 PHE A O 1
ATOM 698 N N . ASP A 1 86 ? -7.445 7.484 13.117 1 86.5 86 ASP A N 1
ATOM 699 C CA . ASP A 1 86 ? -8.078 8.359 14.102 1 86.5 86 ASP A CA 1
ATOM 700 C C . ASP A 1 86 ? -7.297 8.375 15.406 1 86.5 86 ASP A C 1
ATOM 702 O O . ASP A 1 86 ? -7.875 8.562 16.484 1 86.5 86 ASP A O 1
ATOM 706 N N . ASP A 1 87 ? -6.008 8.133 15.406 1 86.81 87 ASP A N 1
ATOM 707 C CA . ASP A 1 87 ? -5.16 8.18 16.594 1 86.81 87 ASP A CA 1
ATOM 708 C C . ASP A 1 87 ? -4.148 9.32 16.5 1 86.81 87 ASP A C 1
ATOM 710 O O . ASP A 1 87 ? -3.326 9.5 17.406 1 86.81 87 ASP A O 1
ATOM 714 N N . SER A 1 88 ? -4.18 10.055 15.414 1 89.12 88 SER A N 1
ATOM 715 C CA . SER A 1 88 ? -3.338 11.219 15.164 1 89.12 88 SER A CA 1
ATOM 716 C C . SER A 1 88 ? -1.858 10.852 15.203 1 89.12 88 SER A C 1
ATOM 718 O O . SER A 1 88 ? -1.018 11.68 15.562 1 89.12 88 SER A O 1
ATOM 720 N N . ASP A 1 89 ? -1.592 9.633 15.016 1 90.94 89 ASP A N 1
ATOM 721 C CA . ASP A 1 89 ? -0.219 9.164 14.852 1 90.94 89 ASP A CA 1
ATOM 722 C C . ASP A 1 89 ? 0.129 8.992 13.375 1 90.94 89 ASP A C 1
ATOM 724 O O . ASP A 1 89 ? -0.36 8.07 12.719 1 90.94 89 ASP A O 1
ATOM 728 N N . PHE A 1 90 ? 1.04 9.891 12.914 1 94.44 90 PHE A N 1
ATOM 729 C CA . PHE A 1 90 ? 1.287 9.969 11.484 1 94.44 90 PHE A CA 1
ATOM 730 C C . PHE A 1 90 ? 2.68 9.453 11.141 1 94.44 90 PHE A C 1
ATOM 732 O O . PHE A 1 90 ? 3.082 9.453 9.977 1 94.44 90 PHE A O 1
ATOM 739 N N . PHE A 1 91 ? 3.434 9.031 12.156 1 92.94 91 PHE A N 1
ATOM 740 C CA . PHE A 1 91 ? 4.848 8.789 11.891 1 92.94 91 PHE A CA 1
ATOM 741 C C . PHE A 1 91 ? 5.223 7.352 12.234 1 92.94 91 PHE A C 1
ATOM 743 O O . PHE A 1 91 ? 4.672 6.766 13.164 1 92.94 91 PHE A O 1
ATOM 750 N N . CYS A 1 92 ? 6.066 6.816 11.477 1 89.06 92 CYS A N 1
ATOM 751 C CA . CYS A 1 92 ? 6.766 5.555 11.688 1 89.06 92 CYS A CA 1
ATOM 752 C C . CYS A 1 92 ? 8.242 5.684 11.344 1 89.06 92 CYS A C 1
ATOM 754 O O . CYS A 1 92 ? 8.594 5.957 10.188 1 89.06 92 CYS A O 1
ATOM 756 N N . GLU A 1 93 ? 9.109 5.547 12.32 1 88.94 93 GLU A N 1
ATOM 757 C CA . GLU A 1 93 ? 10.562 5.609 12.156 1 88.94 93 GLU A CA 1
ATOM 758 C C . GLU A 1 93 ? 10.984 6.918 11.5 1 88.94 93 GLU A C 1
ATOM 760 O O . GLU A 1 93 ? 11.812 6.922 10.586 1 88.94 93 GLU A O 1
ATOM 765 N N . GLY A 1 94 ? 10.273 7.984 11.812 1 90.88 94 GLY A N 1
ATOM 766 C CA . GLY A 1 94 ? 10.68 9.312 11.375 1 90.88 94 GLY A CA 1
ATOM 767 C C . GLY A 1 94 ? 10.094 9.711 10.031 1 90.88 94 GLY A C 1
ATOM 768 O O . GLY A 1 94 ? 10.359 10.805 9.531 1 90.88 94 GLY A O 1
ATOM 769 N N . PHE A 1 95 ? 9.297 8.859 9.461 1 93.81 95 PHE A N 1
ATOM 770 C CA . PHE A 1 95 ? 8.656 9.141 8.18 1 93.81 95 PHE A CA 1
ATOM 771 C C . PHE A 1 95 ? 7.145 9.227 8.344 1 93.81 95 PHE A C 1
ATOM 773 O O . PHE A 1 95 ? 6.574 8.602 9.234 1 93.81 95 PHE A O 1
ATOM 780 N N . ILE A 1 96 ? 6.531 10.078 7.516 1 95.31 96 ILE A N 1
ATOM 781 C CA . ILE A 1 96 ? 5.074 10.102 7.492 1 95.31 96 ILE A CA 1
ATOM 782 C C . ILE A 1 96 ? 4.547 8.797 6.891 1 95.31 96 ILE A C 1
ATOM 784 O O . ILE A 1 96 ? 5.027 8.352 5.848 1 95.31 96 ILE A O 1
ATOM 788 N N . HIS A 1 97 ? 3.615 8.266 7.559 1 94.56 97 HIS A N 1
ATOM 789 C CA . HIS A 1 97 ? 3.188 6.91 7.246 1 94.56 97 HIS A CA 1
ATOM 790 C C . HIS A 1 97 ? 1.673 6.832 7.082 1 94.56 97 HIS A C 1
ATOM 792 O O . HIS A 1 97 ? 0.928 7.312 7.941 1 94.56 97 HIS A O 1
ATOM 798 N N . CYS A 1 98 ? 1.245 6.293 5.969 1 93.44 98 CYS A N 1
ATOM 799 C CA . CYS A 1 98 ? -0.168 5.957 5.836 1 93.44 98 CYS A CA 1
ATOM 800 C C . CYS A 1 98 ? -0.456 4.574 6.414 1 93.44 98 CYS A C 1
ATOM 802 O O . CYS A 1 98 ? -0.027 3.562 5.855 1 93.44 98 CYS A O 1
ATOM 804 N N . LYS A 1 99 ? -1.226 4.5 7.41 1 90 99 LYS A N 1
ATOM 805 C CA . LYS A 1 99 ? -1.483 3.256 8.133 1 90 99 LYS A CA 1
ATOM 806 C C . LYS A 1 99 ? -2.406 2.34 7.332 1 90 99 LYS A C 1
ATOM 808 O O . LYS A 1 99 ? -2.494 1.142 7.613 1 90 99 LYS A O 1
ATOM 813 N N . ALA A 1 100 ? -3.125 2.889 6.371 1 89.19 100 ALA A N 1
ATOM 814 C CA . ALA A 1 100 ? -4.09 2.084 5.625 1 89.19 100 ALA A CA 1
ATOM 815 C C . ALA A 1 100 ? -3.385 1.008 4.805 1 89.19 100 ALA A C 1
ATOM 817 O O . ALA A 1 100 ? -3.705 -0.177 4.918 1 89.19 100 ALA A O 1
ATOM 818 N N . HIS A 1 101 ? -2.334 1.441 3.998 1 88.81 101 HIS A N 1
ATOM 819 C CA . HIS A 1 101 ? -1.711 0.466 3.111 1 88.81 101 HIS A CA 1
ATOM 820 C C . HIS A 1 101 ? -0.193 0.614 3.111 1 88.81 101 HIS A C 1
ATOM 822 O O . HIS A 1 101 ? 0.484 0.105 2.215 1 88.81 101 HIS A O 1
ATOM 828 N N . ALA A 1 102 ? 0.329 1.394 3.996 1 90.75 102 ALA A N 1
ATOM 829 C CA . ALA A 1 102 ? 1.753 1.45 4.316 1 90.75 102 ALA A CA 1
ATOM 830 C C . ALA A 1 102 ? 2.529 2.199 3.238 1 90.75 102 ALA A C 1
ATOM 832 O O . ALA A 1 102 ? 3.598 1.754 2.814 1 90.75 102 ALA A O 1
ATOM 833 N N . ALA A 1 103 ? 1.987 3.258 2.758 1 92.12 103 ALA A N 1
ATOM 834 C CA . ALA A 1 103 ? 2.787 4.23 2.018 1 92.12 103 ALA A CA 1
ATOM 835 C C . ALA A 1 103 ? 3.596 5.109 2.965 1 92.12 103 ALA A C 1
ATOM 837 O O . ALA A 1 103 ? 3.176 5.363 4.098 1 92.12 103 ALA A O 1
ATOM 838 N N . PHE A 1 104 ? 4.715 5.523 2.459 1 93.12 104 PHE A N 1
ATOM 839 C CA . PHE A 1 104 ? 5.59 6.371 3.26 1 93.12 104 PHE A CA 1
ATOM 840 C C . PHE A 1 104 ? 5.93 7.656 2.512 1 93.12 104 PHE A C 1
ATOM 842 O O . PHE A 1 104 ? 6.137 7.633 1.297 1 93.12 104 PHE A O 1
ATOM 849 N N . PHE A 1 105 ? 6.059 8.758 3.281 1 93.56 105 PHE A N 1
ATOM 850 C CA . PHE A 1 105 ? 6.316 10.078 2.705 1 93.56 105 PHE A CA 1
ATOM 851 C C . PHE A 1 105 ? 7.438 10.781 3.455 1 93.56 105 PHE A C 1
ATOM 853 O O . PHE A 1 105 ? 7.594 10.602 4.664 1 93.56 105 PHE A O 1
ATOM 860 N N . ASP A 1 106 ? 8.125 11.602 2.709 1 92.31 106 ASP A N 1
ATOM 861 C CA . ASP A 1 106 ? 9.195 12.414 3.27 1 92.31 106 ASP A CA 1
ATOM 862 C C . ASP A 1 106 ? 8.641 13.586 4.07 1 92.31 106 ASP A C 1
ATOM 864 O O . ASP A 1 106 ? 7.891 14.406 3.537 1 92.31 106 ASP A O 1
ATOM 868 N N . PRO A 1 107 ? 9.031 13.641 5.375 1 93.12 107 PRO A N 1
ATOM 869 C CA . PRO A 1 107 ? 8.484 14.742 6.164 1 93.12 107 PRO A CA 1
ATOM 870 C C . PRO A 1 107 ? 8.992 16.109 5.695 1 93.12 107 PRO A C 1
ATOM 872 O O . PRO A 1 107 ? 8.344 17.125 5.945 1 93.12 107 PRO A O 1
ATOM 875 N N . ASP A 1 108 ? 10.094 16.141 5.004 1 89.5 108 ASP A N 1
ATOM 876 C CA . ASP A 1 108 ? 10.68 17.406 4.566 1 89.5 108 ASP A CA 1
ATOM 877 C C . ASP A 1 108 ? 9.953 17.953 3.334 1 89.5 108 ASP A C 1
ATOM 879 O O . ASP A 1 108 ? 9.727 19.156 3.219 1 89.5 108 ASP A O 1
ATOM 883 N N . THR A 1 109 ? 9.547 17.047 2.486 1 87.12 109 THR A N 1
ATOM 884 C CA . THR A 1 109 ? 9.055 17.5 1.189 1 87.12 109 THR A CA 1
ATOM 885 C C . THR A 1 109 ? 7.625 17.031 0.957 1 87.12 109 THR A C 1
ATOM 887 O O . THR A 1 109 ? 6.914 17.594 0.115 1 87.12 109 THR A O 1
ATOM 890 N N . GLY A 1 110 ? 7.215 15.953 1.62 1 90.62 110 GLY A N 1
ATOM 891 C CA . GLY A 1 110 ? 5.902 15.375 1.371 1 90.62 110 GLY A CA 1
ATOM 892 C C . GLY A 1 110 ? 5.898 14.375 0.232 1 90.62 110 GLY A C 1
ATOM 893 O O . GLY A 1 110 ? 4.875 13.742 -0.043 1 90.62 110 GLY A O 1
ATOM 894 N N . ILE A 1 111 ? 7.07 14.164 -0.437 1 88.81 111 ILE A N 1
ATOM 895 C CA . ILE A 1 111 ? 7.121 13.258 -1.578 1 88.81 111 ILE A CA 1
ATOM 896 C C . ILE A 1 111 ? 6.914 11.82 -1.105 1 88.81 111 ILE A C 1
ATOM 898 O O . ILE A 1 111 ? 7.363 11.445 -0.02 1 88.81 111 ILE A O 1
ATOM 902 N N . CYS A 1 112 ? 6.234 11.078 -1.948 1 91.06 112 CYS A N 1
ATOM 903 C CA . CYS A 1 112 ? 6.008 9.672 -1.637 1 91.06 112 CYS A CA 1
ATOM 904 C C . CYS A 1 112 ? 7.273 8.852 -1.854 1 91.06 112 CYS A C 1
ATOM 906 O O . CYS A 1 112 ? 7.867 8.891 -2.934 1 91.06 112 CYS A O 1
ATOM 908 N N . LEU A 1 113 ? 7.695 8.094 -0.882 1 89.88 113 LEU A N 1
ATOM 909 C CA . LEU A 1 113 ? 8.93 7.32 -0.939 1 89.88 113 LEU A CA 1
ATOM 910 C C . LEU A 1 113 ? 8.633 5.836 -1.128 1 89.88 113 LEU A C 1
ATOM 912 O O . LEU A 1 113 ? 9.5 5.082 -1.588 1 89.88 113 LEU A O 1
ATOM 916 N N . GLN A 1 114 ? 7.488 5.402 -0.725 1 89.75 114 GLN A N 1
ATOM 917 C CA . GLN A 1 114 ? 7.035 4.023 -0.843 1 89.75 114 GLN A CA 1
ATOM 918 C C . GLN A 1 114 ? 5.523 3.955 -1.036 1 89.75 114 GLN A C 1
ATOM 920 O O . GLN A 1 114 ? 4.773 4.668 -0.367 1 89.75 114 GLN A O 1
ATOM 925 N N . GLY A 1 115 ? 5.105 3.023 -1.842 1 88 115 GLY A N 1
ATOM 926 C CA . GLY A 1 115 ? 3.707 2.93 -2.23 1 88 115 GLY A CA 1
ATOM 927 C C . GLY A 1 115 ? 3.482 3.162 -3.713 1 88 115 GLY A C 1
ATOM 928 O O . GLY A 1 115 ? 4.434 3.395 -4.461 1 88 115 GLY A O 1
ATOM 929 N N . PRO A 1 116 ? 2.268 3.123 -4.137 1 81.75 116 PRO A N 1
ATOM 930 C CA . PRO A 1 116 ? 1.997 3.18 -5.574 1 81.75 116 PRO A CA 1
ATOM 931 C C . PRO A 1 116 ? 2.412 4.508 -6.199 1 81.75 116 PRO A C 1
ATOM 933 O O . PRO A 1 116 ? 2.797 4.547 -7.371 1 81.75 116 PRO A O 1
ATOM 936 N N . VAL A 1 117 ? 2.4 5.523 -5.434 1 75.94 117 VAL A N 1
ATOM 937 C CA . VAL A 1 117 ? 2.68 6.852 -5.965 1 75.94 117 VAL A CA 1
ATOM 938 C C . VAL A 1 117 ? 4.188 7.051 -6.098 1 75.94 117 VAL A C 1
ATOM 940 O O . VAL A 1 117 ? 4.645 7.898 -6.871 1 75.94 117 VAL A O 1
ATOM 943 N N . SER A 1 118 ? 4.98 6.273 -5.285 1 75 118 SER A N 1
ATOM 944 C CA . SER A 1 118 ? 6.43 6.445 -5.238 1 75 118 SER A CA 1
ATOM 945 C C . SER A 1 118 ? 7.078 6.039 -6.555 1 75 118 SER A C 1
ATOM 947 O O . SER A 1 118 ? 8.219 6.414 -6.832 1 75 118 SER A O 1
ATOM 949 N N . THR A 1 119 ? 6.465 5.188 -7.195 1 60.59 119 THR A N 1
ATOM 950 C CA . THR A 1 119 ? 7.047 4.656 -8.43 1 60.59 119 THR A CA 1
ATOM 951 C C . THR A 1 119 ? 6.875 5.648 -9.578 1 60.59 119 THR A C 1
ATOM 953 O O . THR A 1 119 ? 7.387 5.426 -10.672 1 60.59 119 THR A O 1
ATOM 956 N N . ARG A 1 120 ? 6.289 6.801 -9.234 1 53.78 120 ARG A N 1
ATOM 957 C CA . ARG A 1 120 ? 5.953 7.738 -10.297 1 53.78 120 ARG A CA 1
ATOM 958 C C . ARG A 1 120 ? 6.914 8.922 -10.312 1 53.78 120 ARG A C 1
ATOM 960 O O . ARG A 1 120 ? 7.477 9.281 -9.273 1 53.78 120 ARG A O 1
ATOM 967 N N . LYS A 1 121 ? 7.367 9.352 -11.477 1 52.41 121 LYS A N 1
ATOM 968 C CA . LYS A 1 121 ? 8.266 10.492 -11.633 1 52.41 121 LYS A CA 1
ATOM 969 C C . LYS A 1 121 ? 7.668 11.75 -11 1 52.41 121 LYS A C 1
ATOM 971 O O . LYS A 1 121 ? 8.391 12.586 -10.469 1 52.41 121 LYS A O 1
ATOM 976 N N . GLU A 1 122 ? 6.336 11.812 -11.281 1 49.91 122 GLU A N 1
ATOM 977 C CA . GLU A 1 122 ? 5.789 13.07 -10.773 1 49.91 122 GLU A CA 1
ATOM 978 C C . GLU A 1 122 ? 5.793 13.094 -9.25 1 49.91 122 GLU A C 1
ATOM 980 O O . GLU A 1 122 ? 5.422 12.109 -8.602 1 49.91 122 GLU A O 1
ATOM 985 N N . LEU A 1 123 ? 6.773 13.82 -8.805 1 55.38 123 LEU A N 1
ATOM 986 C CA . LEU A 1 123 ? 6.902 14.086 -7.379 1 55.38 123 LEU A CA 1
ATOM 987 C C . LEU A 1 123 ? 5.535 14.344 -6.75 1 55.38 123 LEU A C 1
ATOM 989 O O . LEU A 1 123 ? 5.164 15.5 -6.523 1 55.38 123 LEU A O 1
ATOM 993 N N . ARG A 1 124 ? 4.66 13.273 -6.918 1 64.69 124 ARG A N 1
ATOM 994 C CA . ARG A 1 124 ? 3.396 13.461 -6.211 1 64.69 124 ARG A CA 1
ATOM 995 C C . ARG A 1 124 ? 3.484 12.93 -4.781 1 64.69 124 ARG A C 1
ATOM 997 O O . ARG A 1 124 ? 4.262 12.016 -4.5 1 64.69 124 ARG A O 1
ATOM 1004 N N . GLY A 1 125 ? 3.057 13.688 -3.932 1 83.75 125 GLY A N 1
ATOM 1005 C CA . GLY A 1 125 ? 3.029 13.375 -2.514 1 83.75 125 GLY A CA 1
ATOM 1006 C C . GLY A 1 125 ? 1.876 14.023 -1.776 1 83.75 125 GLY A C 1
ATOM 1007 O O . GLY A 1 125 ? 0.781 14.164 -2.324 1 83.75 125 GLY A O 1
ATOM 1008 N N . LEU A 1 126 ? 2.152 14.242 -0.637 1 90.56 126 LEU A N 1
ATOM 1009 C CA . LEU A 1 126 ? 1.142 14.852 0.22 1 90.56 126 LEU A CA 1
ATOM 1010 C C . LEU A 1 126 ? 0.927 16.312 -0.147 1 90.56 126 LEU A C 1
ATOM 1012 O O . LEU A 1 126 ? 1.869 17 -0.548 1 90.56 126 LEU A O 1
ATOM 1016 N N . GLU A 1 127 ? -0.303 16.703 -0.046 1 86.94 127 GLU A N 1
ATOM 1017 C CA . GLU A 1 127 ? -0.621 18.125 -0.23 1 86.94 127 GLU A CA 1
ATOM 1018 C C . GLU A 1 127 ? -0.236 18.938 1 1 86.94 127 GLU A C 1
ATOM 1020 O O . GLU A 1 127 ? -0.734 18.688 2.1 1 86.94 127 GLU A O 1
ATOM 1025 N N . GLU A 1 128 ? 0.614 19.906 0.765 1 89.5 128 GLU A N 1
ATOM 1026 C CA . GLU A 1 128 ? 1.108 20.703 1.876 1 89.5 128 GLU A CA 1
ATOM 1027 C C . GLU A 1 128 ? 0.149 21.844 2.199 1 89.5 128 GLU A C 1
ATOM 1029 O O . GLU A 1 128 ? -0.454 22.438 1.296 1 89.5 128 GLU A O 1
ATOM 1034 N N . LEU A 1 129 ? 0.028 22.125 3.451 1 90.25 129 LEU A N 1
ATOM 1035 C CA . LEU A 1 129 ? -0.703 23.297 3.941 1 90.25 129 LEU A CA 1
ATOM 1036 C C . LEU A 1 129 ? 0.257 24.375 4.41 1 90.25 129 LEU A C 1
ATOM 1038 O O . LEU A 1 129 ? 1.283 24.078 5.027 1 90.25 129 LEU A O 1
ATOM 1042 N N . GLU A 1 130 ? -0.128 25.578 4.145 1 90.56 130 GLU A N 1
ATOM 1043 C CA . GLU A 1 130 ? 0.728 26.688 4.547 1 90.56 130 GLU A CA 1
ATOM 1044 C C . GLU A 1 130 ? 0.479 27.078 6.004 1 90.56 130 GLU A C 1
ATOM 1046 O O . GLU A 1 130 ? -0.641 27.438 6.371 1 90.56 130 GLU A O 1
ATOM 1051 N N . VAL A 1 131 ? 1.603 26.953 6.758 1 93.56 131 VAL A N 1
ATOM 1052 C CA . VAL A 1 131 ? 1.522 27.359 8.164 1 93.56 131 VAL A CA 1
ATOM 1053 C C . VAL A 1 131 ? 2.676 28.297 8.5 1 93.56 131 VAL A C 1
ATOM 1055 O O . VAL A 1 131 ? 3.719 28.266 7.84 1 93.56 131 VAL A O 1
ATOM 1058 N N . GLU A 1 132 ? 2.42 29.141 9.461 1 92.56 132 GLU A N 1
ATOM 1059 C CA . GLU A 1 132 ? 3.453 30.047 9.938 1 92.56 132 GLU A CA 1
ATOM 1060 C C . GLU A 1 132 ? 3.398 30.203 11.461 1 92.56 132 GLU A C 1
ATOM 1062 O O . GLU A 1 132 ? 2.385 29.875 12.078 1 92.56 132 GLU A O 1
ATOM 1067 N N . VAL A 1 133 ? 4.586 30.578 12.023 1 95.56 133 VAL A N 1
ATOM 1068 C CA . VAL A 1 133 ? 4.621 30.906 13.445 1 95.56 133 VAL A CA 1
ATOM 1069 C C . VAL A 1 133 ? 4.344 32.406 13.648 1 95.56 133 VAL A C 1
ATOM 1071 O O . VAL A 1 133 ? 5.039 33.25 13.086 1 95.56 133 VAL A O 1
ATOM 1074 N N . ASP A 1 134 ? 3.24 32.688 14.32 1 94.38 134 ASP A N 1
ATOM 1075 C CA . ASP A 1 134 ? 2.855 34.062 14.664 1 94.38 134 ASP A CA 1
ATOM 1076 C C . ASP A 1 134 ? 2.658 34.219 16.172 1 94.38 134 ASP A C 1
ATOM 1078 O O . ASP A 1 134 ? 1.734 33.625 16.734 1 94.38 134 ASP A O 1
ATOM 1082 N N . GLU A 1 135 ? 3.457 35.031 16.844 1 93.69 135 GLU A N 1
ATOM 1083 C CA . GLU A 1 135 ? 3.373 35.25 18.281 1 93.69 135 GLU A CA 1
ATOM 1084 C C . GLU A 1 135 ? 3.32 33.938 19.047 1 93.69 135 GLU A C 1
ATOM 1086 O O . GLU A 1 135 ? 2.424 33.75 19.875 1 93.69 135 GLU A O 1
ATOM 1091 N N . GLU A 1 136 ? 4.152 33.062 18.797 1 95.5 136 GLU A N 1
ATOM 1092 C CA . GLU A 1 136 ? 4.359 31.781 19.484 1 95.5 136 GLU A CA 1
ATOM 1093 C C . GLU A 1 136 ? 3.219 30.812 19.203 1 95.5 136 GLU A C 1
ATOM 1095 O O . GLU A 1 136 ? 3.047 29.828 19.922 1 95.5 136 GLU A O 1
ATOM 1100 N N . ASN A 1 137 ? 2.424 31.172 18.156 1 97.25 137 ASN A N 1
ATOM 1101 C CA . ASN A 1 137 ? 1.367 30.281 17.719 1 97.25 137 ASN A CA 1
ATOM 1102 C C . ASN A 1 137 ? 1.627 29.766 16.297 1 97.25 137 ASN A C 1
ATOM 1104 O O . ASN A 1 137 ? 2.209 30.484 15.477 1 97.25 137 ASN A O 1
ATOM 1108 N N . VAL A 1 138 ? 1.204 28.484 16.047 1 96.94 138 VAL A N 1
ATOM 1109 C CA . VAL A 1 138 ? 1.194 27.953 14.695 1 96.94 138 VAL A CA 1
ATOM 1110 C C . VAL A 1 138 ? -0.132 28.281 14.016 1 96.94 138 VAL A C 1
ATOM 1112 O O . VAL A 1 138 ? -1.198 27.891 14.5 1 96.94 138 VAL A O 1
ATOM 1115 N N . VAL A 1 139 ? -0.061 29.016 12.867 1 95.38 139 VAL A N 1
ATOM 1116 C CA . VAL A 1 139 ? -1.254 29.547 12.219 1 95.38 139 VAL A CA 1
ATOM 1117 C C . VAL A 1 139 ? -1.379 28.969 10.812 1 95.38 139 VAL A C 1
ATOM 1119 O O . VAL A 1 139 ? -0.407 28.969 10.055 1 95.38 139 VAL A O 1
ATOM 1122 N N . LEU A 1 140 ? -2.531 28.453 10.555 1 93.5 140 LEU A N 1
ATOM 1123 C CA . LEU A 1 140 ? -2.855 28.016 9.203 1 93.5 140 LEU A CA 1
ATOM 1124 C C . LEU A 1 140 ? -3.242 29.203 8.32 1 93.5 140 LEU A C 1
ATOM 1126 O O . LEU A 1 140 ? -4.156 29.953 8.656 1 93.5 140 LEU A O 1
ATOM 1130 N N . LEU A 1 141 ? -2.549 29.5 7.227 1 87 141 LEU A N 1
ATOM 1131 C CA . LEU A 1 141 ? -2.771 30.672 6.391 1 87 141 LEU A CA 1
ATOM 1132 C C . LEU A 1 141 ? -3.879 30.422 5.375 1 87 141 LEU A C 1
ATOM 1134 O O . LEU A 1 141 ? -4.676 31.312 5.078 1 87 141 LEU A O 1
ATOM 1138 N N . SER A 1 142 ? -3.74 29.438 4.539 1 72.38 142 SER A N 1
ATOM 1139 C CA . SER A 1 142 ? -4.762 29.109 3.549 1 72.38 142 SER A CA 1
ATOM 1140 C C . SER A 1 142 ? -4.984 27.609 3.463 1 72.38 142 SER A C 1
ATOM 1142 O O . SER A 1 142 ? -4.062 26.828 3.695 1 72.38 142 SER A O 1
ATOM 1144 N N . GLU A 1 143 ? -6.293 27.328 3.568 1 63.19 143 GLU A N 1
ATOM 1145 C CA . GLU A 1 143 ? -6.598 25.922 3.344 1 63.19 143 GLU A CA 1
ATOM 1146 C C . GLU A 1 143 ? -6.492 25.547 1.865 1 63.19 143 GLU A C 1
ATOM 1148 O O . GLU A 1 143 ? -6.883 24.453 1.457 1 63.19 143 GLU A O 1
ATOM 1153 N N . ARG A 1 144 ? -6.066 26.703 1.148 1 55.44 144 ARG A N 1
ATOM 1154 C CA . ARG A 1 144 ? -5.926 26.391 -0.271 1 55.44 144 ARG A CA 1
ATOM 1155 C C . ARG A 1 144 ? -4.781 25.406 -0.505 1 55.44 144 ARG A C 1
ATOM 1157 O O . ARG A 1 144 ? -3.719 25.516 0.11 1 55.44 144 ARG A O 1
ATOM 1164 N N . ARG A 1 145 ? -5.109 24.234 -0.969 1 54.22 145 ARG A N 1
ATOM 1165 C CA . ARG A 1 145 ? -4.266 23.078 -1.252 1 54.22 145 ARG A CA 1
ATOM 1166 C C . ARG A 1 145 ? -3.25 23.391 -2.346 1 54.22 145 ARG A C 1
ATOM 1168 O O . ARG A 1 145 ? -3.615 23.891 -3.416 1 54.22 145 ARG A O 1
ATOM 1175 N N . LYS A 1 146 ? -2.193 24.125 -2.072 1 47.72 146 LYS A N 1
ATOM 1176 C CA . LYS A 1 146 ? -1.24 24.156 -3.18 1 47.72 146 LYS A CA 1
ATOM 1177 C C . LYS A 1 146 ? -0.759 22.75 -3.531 1 47.72 146 LYS A C 1
ATOM 1179 O O . LYS A 1 146 ? -0.317 22 -2.656 1 47.72 146 LYS A O 1
ATOM 1184 N N . ALA A 1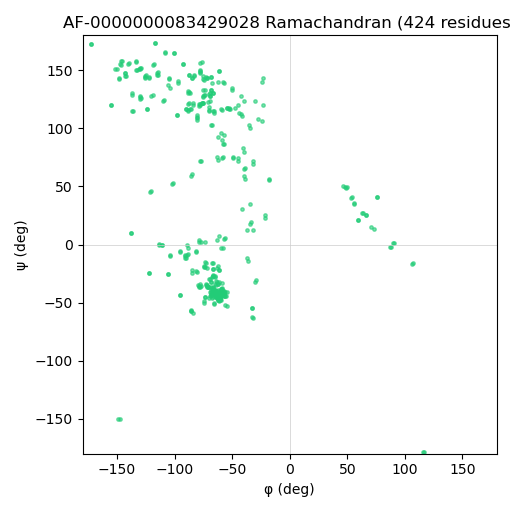 147 ? -1.452 22.141 -4.398 1 44.56 147 ALA A N 1
ATOM 1185 C CA . ALA A 1 147 ? -0.835 20.938 -4.926 1 44.56 147 ALA A CA 1
ATOM 1186 C C . ALA A 1 147 ? 0.671 21.109 -5.09 1 44.56 147 ALA A C 1
ATOM 1188 O O . ALA A 1 147 ? 1.168 21.234 -6.211 1 44.56 147 ALA A O 1
ATOM 1189 N N . LYS A 1 148 ? 1.283 22.188 -4.504 1 42.44 148 LYS A N 1
ATOM 1190 C CA . LYS A 1 148 ? 2.695 22.344 -4.836 1 42.44 148 LYS A CA 1
ATOM 1191 C C . LYS A 1 148 ? 3.51 21.141 -4.359 1 42.44 148 LYS A C 1
ATOM 1193 O O . LYS A 1 148 ? 3.434 20.766 -3.189 1 42.44 148 LYS A O 1
ATOM 1198 N N . VAL A 1 149 ? 3.711 20.141 -5.168 1 40.81 149 VAL A N 1
ATOM 1199 C CA . VAL A 1 149 ? 4.906 19.359 -4.859 1 40.81 149 VAL A CA 1
ATOM 1200 C C . VAL A 1 149 ? 5.934 20.25 -4.156 1 40.81 149 VAL A C 1
ATOM 1202 O O . VAL A 1 149 ? 6.215 21.359 -4.605 1 40.81 149 VAL A O 1
ATOM 1205 N N . SER A 1 150 ? 6.109 20.031 -2.926 1 44.25 150 SER A N 1
ATOM 1206 C CA . SER A 1 150 ? 7.047 20.828 -2.143 1 44.25 150 SER A CA 1
ATOM 1207 C C . SER A 1 150 ? 8.102 21.469 -3.035 1 44.25 150 SER A C 1
ATOM 1209 O O . SER A 1 150 ? 8.461 20.922 -4.074 1 44.25 150 SER A O 1
ATOM 1211 N N . THR A 1 151 ? 8.148 22.812 -3.02 1 41.94 151 THR A N 1
ATOM 1212 C CA . THR A 1 151 ? 9.164 23.719 -3.549 1 41.94 151 THR A CA 1
ATOM 1213 C C . THR A 1 151 ? 10.555 23.109 -3.416 1 41.94 151 THR A C 1
ATOM 1215 O O . THR A 1 151 ? 11.203 23.234 -2.375 1 41.94 151 THR A O 1
ATOM 1218 N N . MET A 1 152 ? 10.75 21.812 -3.557 1 42.62 152 MET A N 1
ATOM 1219 C CA . MET A 1 152 ? 12.211 21.719 -3.623 1 42.62 152 MET A CA 1
ATOM 1220 C C . MET A 1 152 ? 12.773 22.75 -4.598 1 42.62 152 MET A C 1
ATOM 1222 O O . MET A 1 152 ? 12.219 22.969 -5.676 1 42.62 152 MET A O 1
ATOM 1226 N N . PRO A 1 153 ? 13.508 23.594 -4.168 1 41.69 153 PRO A N 1
ATOM 1227 C CA . PRO A 1 153 ? 14.102 24.531 -5.121 1 41.69 153 PRO A CA 1
ATOM 1228 C C . PRO A 1 153 ? 14.156 23.984 -6.543 1 41.69 153 PRO A C 1
ATOM 1230 O O . PRO A 1 153 ? 14.148 22.766 -6.73 1 41.69 153 PRO A O 1
ATOM 1233 N N . THR A 1 154 ? 13.945 24.828 -7.594 1 45.94 154 THR A N 1
ATOM 1234 C CA . THR A 1 154 ? 14.156 24.688 -9.031 1 45.94 154 THR A CA 1
ATOM 1235 C C . THR A 1 154 ? 15.172 23.594 -9.328 1 45.94 154 THR A C 1
ATOM 1237 O O . THR A 1 154 ? 16.344 23.875 -9.586 1 45.94 154 THR A O 1
ATOM 1240 N N . SER A 1 155 ? 15.328 22.641 -8.445 1 51.53 155 SER A N 1
ATOM 1241 C CA . SER A 1 155 ? 16.422 21.734 -8.773 1 51.53 155 SER A CA 1
ATOM 1242 C C . SER A 1 155 ? 16.094 20.922 -10.031 1 51.53 155 SER A C 1
ATOM 1244 O O . SER A 1 155 ? 14.93 20.734 -10.375 1 51.53 155 SER A O 1
ATOM 1246 N N . ASN A 1 156 ? 17.031 20.781 -10.812 1 63.81 156 ASN A N 1
ATOM 1247 C CA . ASN A 1 156 ? 17.109 19.891 -11.969 1 63.81 156 ASN A CA 1
ATOM 1248 C C . ASN A 1 156 ? 16.516 18.516 -11.656 1 63.81 156 ASN A C 1
ATOM 1250 O O . ASN A 1 156 ? 16.516 18.078 -10.508 1 63.81 156 ASN A O 1
ATOM 1254 N N . SER A 1 157 ? 15.641 18.109 -12.492 1 71.88 157 SER A N 1
ATOM 1255 C CA . SER A 1 157 ? 15.016 16.797 -12.469 1 71.88 157 SER A CA 1
ATOM 1256 C C . SER A 1 157 ? 15.953 15.742 -11.883 1 71.88 157 SER A C 1
ATOM 1258 O O . SER A 1 157 ? 15.539 14.906 -11.078 1 71.88 157 SER A O 1
ATOM 1260 N N . GLN A 1 158 ? 17.203 16 -12.141 1 76.88 158 GLN A N 1
ATOM 1261 C CA . GLN A 1 158 ? 18.172 15.008 -11.695 1 76.88 158 GLN A CA 1
ATOM 1262 C C . GLN A 1 158 ? 18.422 15.109 -10.188 1 76.88 158 GLN A C 1
ATOM 1264 O O . GLN A 1 158 ? 18.547 14.094 -9.508 1 76.88 158 GLN A O 1
ATOM 1269 N N . GLN A 1 159 ? 18.406 16.281 -9.703 1 81 159 GLN A N 1
ATOM 1270 C CA . GLN A 1 159 ? 18.656 16.5 -8.281 1 81 159 GLN A CA 1
ATOM 1271 C C . GLN A 1 159 ? 17.5 15.938 -7.445 1 81 159 GLN A C 1
ATOM 1273 O O . GLN A 1 159 ? 17.719 15.359 -6.379 1 81 159 GLN A O 1
ATOM 1278 N N . LEU A 1 160 ? 16.391 16.078 -7.953 1 79.38 160 LEU A N 1
ATOM 1279 C CA . LEU A 1 160 ? 15.203 15.57 -7.258 1 79.38 160 LEU A CA 1
ATOM 1280 C C . LEU A 1 160 ? 15.203 14.047 -7.219 1 79.38 160 LEU A C 1
ATOM 1282 O O . LEU A 1 160 ? 14.859 13.445 -6.195 1 79.38 160 LEU A O 1
ATOM 1286 N N . GLU A 1 161 ? 15.609 13.531 -8.258 1 79.56 161 GLU A N 1
ATOM 1287 C CA . GLU A 1 161 ? 15.68 12.07 -8.32 1 79.56 161 GLU A CA 1
ATOM 1288 C C . GLU A 1 161 ? 16.734 11.531 -7.355 1 79.56 161 GLU A C 1
ATOM 1290 O O . GLU A 1 161 ? 16.5 10.508 -6.703 1 79.56 161 GLU A O 1
ATOM 1295 N N . ASP A 1 162 ? 17.797 12.211 -7.348 1 84 162 ASP A N 1
ATOM 1296 C CA . ASP A 1 162 ? 18.844 11.812 -6.426 1 84 162 ASP A CA 1
ATOM 1297 C C . ASP A 1 162 ? 18.391 11.938 -4.973 1 84 162 ASP A C 1
ATOM 1299 O O . ASP A 1 162 ? 18.672 11.07 -4.148 1 84 162 ASP A O 1
ATOM 1303 N N . TYR A 1 163 ? 17.75 13 -4.746 1 86.94 163 TYR A N 1
ATOM 1304 C CA . TYR A 1 163 ? 17.219 13.203 -3.402 1 86.94 163 TYR A CA 1
ATOM 1305 C C . TYR A 1 163 ? 16.25 12.086 -3.021 1 86.94 163 TYR A C 1
ATOM 1307 O O . TYR A 1 163 ? 16.344 11.523 -1.929 1 86.94 163 TYR A O 1
ATOM 1315 N N . LYS A 1 164 ? 15.359 11.789 -3.891 1 85.56 164 LYS A N 1
ATOM 1316 C CA . LYS A 1 164 ? 14.383 10.734 -3.648 1 85.56 164 LYS A CA 1
ATOM 1317 C C . LYS A 1 164 ? 15.07 9.398 -3.387 1 85.56 164 LYS A C 1
ATOM 1319 O O . LYS A 1 164 ? 14.68 8.656 -2.48 1 85.56 164 LYS A O 1
ATOM 1324 N N . ARG A 1 165 ? 16.031 9.109 -4.137 1 84.31 165 ARG A N 1
ATOM 1325 C CA . ARG A 1 165 ? 16.766 7.859 -3.971 1 84.31 165 ARG A CA 1
ATOM 1326 C C . ARG A 1 165 ? 17.438 7.793 -2.602 1 84.31 165 ARG A C 1
ATOM 1328 O O . ARG A 1 165 ? 17.391 6.762 -1.928 1 84.31 165 ARG A O 1
ATOM 1335 N N . MET A 1 166 ? 18.016 8.875 -2.32 1 89.69 166 MET A N 1
ATOM 1336 C CA . MET A 1 166 ? 18.672 8.945 -1.019 1 89.69 166 MET A CA 1
ATOM 1337 C C . MET A 1 166 ? 17.672 8.742 0.109 1 89.69 166 MET A C 1
ATOM 1339 O O . MET A 1 166 ? 17.906 7.969 1.036 1 89.69 166 MET A O 1
ATOM 1343 N N . ARG A 1 167 ? 16.547 9.383 0.054 1 90.62 167 ARG A N 1
ATOM 1344 C CA . ARG A 1 167 ? 15.539 9.305 1.105 1 90.62 167 ARG A CA 1
ATOM 1345 C C . ARG A 1 167 ? 14.914 7.918 1.161 1 90.62 167 ARG A C 1
ATOM 1347 O O . ARG A 1 167 ? 14.562 7.434 2.238 1 90.62 167 ARG A O 1
ATOM 1354 N N . LYS A 1 168 ? 14.82 7.285 0.036 1 88.25 168 LYS A N 1
ATOM 1355 C CA . LYS A 1 168 ? 14.344 5.902 -0.004 1 88.25 168 LYS A CA 1
ATOM 1356 C C . LYS A 1 168 ? 15.305 4.973 0.731 1 88.25 168 LYS A C 1
ATOM 1358 O O . LYS A 1 168 ? 14.875 4.051 1.427 1 88.25 168 LYS A O 1
ATOM 1363 N N . GLN A 1 169 ? 16.516 5.242 0.529 1 86.94 169 GLN A N 1
ATOM 1364 C CA . GLN A 1 169 ? 17.516 4.453 1.24 1 86.94 169 GLN A CA 1
ATOM 1365 C C . GLN A 1 169 ? 17.406 4.676 2.748 1 86.94 169 GLN A C 1
ATOM 1367 O O . GLN A 1 169 ? 17.469 3.723 3.525 1 86.94 169 GLN A O 1
ATOM 1372 N N . ASP A 1 170 ? 17.281 5.891 3.125 1 90.5 170 ASP A N 1
ATOM 1373 C CA . ASP A 1 170 ? 17.109 6.199 4.539 1 90.5 170 ASP A CA 1
ATOM 1374 C C . ASP A 1 170 ? 15.906 5.453 5.121 1 90.5 170 ASP A C 1
ATOM 1376 O O . ASP A 1 170 ? 15.992 4.891 6.215 1 90.5 170 ASP A O 1
ATOM 1380 N N . LEU A 1 171 ? 14.859 5.465 4.395 1 90.44 171 LEU A N 1
ATOM 1381 C CA . LEU A 1 171 ? 13.641 4.793 4.828 1 90.44 171 LEU A CA 1
ATOM 1382 C C . LEU A 1 171 ? 13.875 3.291 4.977 1 90.44 171 LEU A C 1
ATOM 1384 O O . LEU A 1 171 ? 13.5 2.699 5.992 1 90.44 171 LEU A O 1
ATOM 1388 N N . SER A 1 172 ? 14.492 2.697 3.988 1 84.31 172 SER A N 1
ATOM 1389 C CA . SER A 1 172 ? 14.773 1.267 4.016 1 84.31 172 SER A CA 1
ATOM 1390 C C . SER A 1 172 ? 15.586 0.888 5.25 1 84.31 172 SER A C 1
ATOM 1392 O O . SER A 1 172 ? 15.297 -0.109 5.91 1 84.31 172 SER A O 1
ATOM 1394 N N . GLU A 1 173 ? 16.516 1.666 5.543 1 83.56 173 GLU A N 1
ATOM 1395 C CA . GLU A 1 173 ? 17.359 1.413 6.703 1 83.56 173 GLU A CA 1
ATOM 1396 C C . GLU A 1 173 ? 16.578 1.579 8.008 1 83.56 173 GLU A C 1
ATOM 1398 O O . GLU A 1 173 ? 16.75 0.793 8.938 1 83.56 173 GLU A O 1
ATOM 1403 N N . ALA A 1 174 ? 15.773 2.555 8.055 1 86.25 174 ALA A N 1
ATOM 1404 C CA . ALA A 1 174 ? 14.969 2.801 9.25 1 86.25 174 ALA A CA 1
ATOM 1405 C C . ALA A 1 174 ? 14 1.651 9.508 1 86.25 174 ALA A C 1
ATOM 1407 O O . ALA A 1 174 ? 13.828 1.221 10.648 1 86.25 174 ALA A O 1
ATOM 1408 N N . LEU A 1 175 ? 13.398 1.15 8.469 1 82.81 175 LEU A N 1
ATOM 1409 C CA . LEU A 1 175 ? 12.398 0.092 8.594 1 82.81 175 LEU A CA 1
ATOM 1410 C C . LEU A 1 175 ? 13.062 -1.238 8.938 1 82.81 175 LEU A C 1
ATOM 1412 O O . LEU A 1 175 ? 12.445 -2.098 9.57 1 82.81 175 LEU A O 1
ATOM 1416 N N . ALA A 1 176 ? 14.234 -1.473 8.43 1 75.75 176 ALA A N 1
ATOM 1417 C CA . ALA A 1 176 ? 14.961 -2.707 8.711 1 75.75 176 ALA A CA 1
ATOM 1418 C C . ALA A 1 176 ? 15.25 -2.84 10.211 1 75.75 176 ALA A C 1
ATOM 1420 O O . ALA A 1 176 ? 15.352 -3.951 10.727 1 75.75 176 ALA A O 1
ATOM 1421 N N . LYS A 1 177 ? 15.227 -1.757 10.82 1 73.69 177 LYS A N 1
ATOM 1422 C CA . LYS A 1 177 ? 15.539 -1.749 12.25 1 73.69 177 LYS A CA 1
ATOM 1423 C C . LYS A 1 177 ? 14.273 -1.93 13.078 1 73.69 177 LYS A C 1
ATOM 1425 O O . LYS A 1 177 ? 14.344 -2.205 14.281 1 73.69 177 LYS A O 1
ATOM 1430 N N . ARG A 1 178 ? 13.109 -1.824 12.391 1 72.44 178 ARG A N 1
ATOM 1431 C CA . ARG A 1 178 ? 11.844 -1.879 13.109 1 72.44 178 ARG A CA 1
ATOM 1432 C C . ARG A 1 178 ? 11.477 -3.314 13.469 1 72.44 178 ARG A C 1
ATOM 1434 O O . ARG A 1 178 ? 11.609 -4.219 12.641 1 72.44 178 ARG A O 1
ATOM 1441 N N . SER A 1 179 ? 11.305 -3.68 14.719 1 58.12 179 SER A N 1
ATOM 1442 C CA . SER A 1 179 ? 10.984 -5.012 15.219 1 58.12 179 SER A CA 1
ATOM 1443 C C . SER A 1 179 ? 9.477 -5.172 15.43 1 58.12 179 SER A C 1
ATOM 1445 O O . SER A 1 179 ? 9 -6.273 15.695 1 58.12 179 SER A O 1
ATOM 1447 N N . ASP A 1 180 ? 8.656 -4.164 15.289 1 55.72 180 ASP A N 1
ATOM 1448 C CA . ASP A 1 180 ? 7.363 -4.242 15.969 1 55.72 180 ASP A CA 1
ATOM 1449 C C . ASP A 1 180 ? 6.32 -4.93 15.086 1 55.72 180 ASP A C 1
ATOM 1451 O O . ASP A 1 180 ? 6.395 -4.859 13.859 1 55.72 180 ASP A O 1
ATOM 1455 N N . THR A 1 181 ? 5.641 -5.879 15.648 1 51.41 181 THR A N 1
ATOM 1456 C CA . THR A 1 181 ? 4.617 -6.816 15.195 1 51.41 181 THR A CA 1
ATOM 1457 C C . THR A 1 181 ? 3.23 -6.184 15.273 1 51.41 181 THR A C 1
ATOM 1459 O O . THR A 1 181 ? 2.74 -5.887 16.375 1 51.41 181 THR A O 1
ATOM 1462 N N . LEU A 1 182 ? 2.93 -5.133 14.609 1 55.44 182 LEU A N 1
ATOM 1463 C CA . LEU A 1 182 ? 1.541 -4.719 14.766 1 55.44 182 LEU A CA 1
ATOM 1464 C C . LEU A 1 182 ? 0.589 -5.836 14.352 1 55.44 182 LEU A C 1
ATOM 1466 O O . LEU A 1 182 ? 0.891 -6.605 13.438 1 55.44 182 LEU A O 1
ATOM 1470 N N . GLU A 1 183 ? -0.498 -6.016 15.117 1 58.66 183 GLU A N 1
ATOM 1471 C CA . GLU A 1 183 ? -1.501 -7.055 14.898 1 58.66 183 GLU A CA 1
ATOM 1472 C C . GLU A 1 183 ? -2.26 -6.824 13.594 1 58.66 183 GLU A C 1
ATOM 1474 O O . GLU A 1 183 ? -2.863 -5.766 13.398 1 58.66 183 GLU A O 1
ATOM 1479 N N . LEU A 1 184 ? -2.172 -7.574 12.617 1 61.41 184 LEU A N 1
ATOM 1480 C CA . LEU A 1 184 ? -2.711 -7.535 11.258 1 61.41 184 LEU A CA 1
ATOM 1481 C C . LEU A 1 184 ? -4.234 -7.488 11.281 1 61.41 184 LEU A C 1
ATOM 1483 O O . LEU A 1 184 ? -4.852 -6.754 10.5 1 61.41 184 LEU A O 1
ATOM 1487 N N . ILE A 1 185 ? -4.812 -8.227 12.234 1 62.91 185 ILE A N 1
ATOM 1488 C CA . ILE A 1 185 ? -6.262 -8.375 12.227 1 62.91 185 ILE A CA 1
ATOM 1489 C C . ILE A 1 185 ? -6.918 -7.035 12.555 1 62.91 185 ILE A C 1
ATOM 1491 O O . ILE A 1 185 ? -7.898 -6.645 11.922 1 62.91 185 ILE A O 1
ATOM 1495 N N . GLU A 1 186 ? -6.395 -6.379 13.516 1 68.44 186 GLU A N 1
ATOM 1496 C CA . GLU A 1 186 ? -6.961 -5.086 13.898 1 68.44 186 GLU A CA 1
ATOM 1497 C C . GLU A 1 186 ? -6.82 -4.066 12.773 1 68.44 186 GLU A C 1
ATOM 1499 O O . GLU A 1 186 ? -7.75 -3.305 12.5 1 68.44 186 GLU A O 1
ATOM 1504 N N . LEU A 1 187 ? -5.773 -4.148 12.055 1 71.12 187 LEU A N 1
ATOM 1505 C CA . LEU A 1 187 ? -5.527 -3.205 10.969 1 71.12 187 LEU A CA 1
ATOM 1506 C C . LEU A 1 187 ? -6.48 -3.457 9.805 1 71.12 187 LEU A C 1
ATOM 1508 O O . LEU A 1 187 ? -6.984 -2.512 9.195 1 71.12 187 LEU A O 1
ATOM 1512 N N . GLN A 1 188 ? -6.754 -4.715 9.586 1 70.69 188 GLN A N 1
ATOM 1513 C CA . GLN A 1 188 ? -7.68 -5.055 8.516 1 70.69 188 GLN A CA 1
ATOM 1514 C C . GLN A 1 188 ? -9.086 -4.559 8.82 1 70.69 188 GLN A C 1
ATOM 1516 O O . GLN A 1 188 ? -9.789 -4.07 7.93 1 70.69 188 GLN A O 1
ATOM 1521 N N . HIS A 1 189 ? -9.43 -4.719 10.078 1 74.69 189 HIS A N 1
ATOM 1522 C CA . HIS A 1 189 ? -10.742 -4.242 10.5 1 74.69 189 HIS A CA 1
ATOM 1523 C C . HIS A 1 189 ? -10.859 -2.729 10.336 1 74.69 189 HIS A C 1
ATOM 1525 O O . HIS A 1 189 ? -11.859 -2.23 9.805 1 74.69 189 HIS A O 1
ATOM 1531 N N . ARG A 1 190 ? -9.859 -2.074 10.773 1 77.75 190 ARG A N 1
ATOM 1532 C CA . ARG A 1 190 ? -9.875 -0.619 10.68 1 77.75 190 ARG A CA 1
ATOM 1533 C C . ARG A 1 190 ? -9.867 -0.168 9.219 1 77.75 190 ARG A C 1
ATOM 1535 O O . ARG A 1 190 ? -10.555 0.791 8.859 1 77.75 190 ARG A O 1
ATOM 1542 N N . LEU A 1 191 ? -9.148 -0.827 8.484 1 79.06 191 LEU A N 1
ATOM 1543 C CA . LEU A 1 191 ? -9.109 -0.531 7.055 1 79.06 191 LEU A CA 1
ATOM 1544 C C . LEU A 1 191 ? -10.484 -0.708 6.422 1 79.06 191 LEU A C 1
ATOM 1546 O O . LEU A 1 191 ? -10.93 0.142 5.648 1 79.06 191 LEU A O 1
ATOM 1550 N N . HIS A 1 192 ? -11.055 -1.801 6.766 1 75.06 192 HIS A N 1
ATOM 1551 C CA . HIS A 1 192 ? -12.398 -2.055 6.262 1 75.06 192 HIS A CA 1
ATOM 1552 C C . HIS A 1 192 ? -13.359 -0.935 6.652 1 75.06 192 HIS A C 1
ATOM 1554 O O . HIS A 1 192 ? -14.117 -0.437 5.816 1 75.06 192 HIS A O 1
ATOM 1560 N N . GLU A 1 193 ? -13.281 -0.54 7.836 1 78.25 193 GLU A N 1
ATOM 1561 C CA . GLU A 1 193 ? -14.148 0.522 8.336 1 78.25 193 GLU A CA 1
ATOM 1562 C C . GLU A 1 193 ? -13.938 1.817 7.555 1 78.25 193 GLU A C 1
ATOM 1564 O O . GLU A 1 193 ? -14.906 2.469 7.152 1 78.25 193 GLU A O 1
ATOM 1569 N N . LYS A 1 194 ? -12.742 2.174 7.391 1 81.38 194 LYS A N 1
ATOM 1570 C CA . LYS A 1 194 ? -12.43 3.416 6.688 1 81.38 194 LYS A CA 1
ATOM 1571 C C . LYS A 1 194 ? -12.859 3.344 5.227 1 81.38 194 LYS A C 1
ATOM 1573 O O . LYS A 1 194 ? -13.383 4.316 4.68 1 81.38 194 LYS A O 1
ATOM 1578 N N . THR A 1 195 ? -12.641 2.236 4.637 1 78.44 195 THR A N 1
ATOM 1579 C CA . THR A 1 195 ? -13.023 2.047 3.24 1 78.44 195 THR A CA 1
ATOM 1580 C C . THR A 1 195 ? -14.539 2.125 3.074 1 78.44 195 THR A C 1
ATOM 1582 O O . THR A 1 195 ? -15.039 2.811 2.18 1 78.44 195 THR A O 1
ATOM 1585 N N . MET A 1 196 ? -15.188 1.462 3.982 1 76.81 196 MET A N 1
ATOM 1586 C CA . MET A 1 196 ? -16.656 1.485 3.932 1 76.81 196 MET A CA 1
ATOM 1587 C C . MET A 1 196 ? -17.172 2.898 4.145 1 76.81 196 MET A C 1
ATOM 1589 O O . MET A 1 196 ? -18.141 3.314 3.484 1 76.81 196 MET A O 1
ATOM 1593 N N . ALA A 1 197 ? -16.609 3.592 5.07 1 76.81 197 ALA A N 1
ATOM 1594 C CA . ALA A 1 197 ? -17.031 4.969 5.332 1 76.81 197 ALA A CA 1
ATOM 1595 C C . ALA A 1 197 ? -16.844 5.84 4.094 1 76.81 197 ALA A C 1
ATOM 1597 O O . ALA A 1 197 ? -17.719 6.652 3.77 1 76.81 197 ALA A O 1
ATOM 1598 N N . ARG A 1 198 ? -15.852 5.633 3.439 1 74.19 198 ARG A N 1
ATOM 1599 C CA . ARG A 1 198 ? -15.594 6.402 2.227 1 74.19 198 ARG A CA 1
ATOM 1600 C C . ARG A 1 198 ? -16.594 6.039 1.129 1 74.19 198 ARG A C 1
ATOM 1602 O O . ARG A 1 198 ? -17.094 6.914 0.426 1 74.19 198 ARG A O 1
ATOM 1609 N N . LEU A 1 199 ? -16.812 4.809 0.983 1 73.12 199 LEU A N 1
ATOM 1610 C CA . LEU A 1 199 ? -17.734 4.34 -0.038 1 73.12 199 LEU A CA 1
ATOM 1611 C C . LEU A 1 199 ? -19.141 4.867 0.226 1 73.12 199 LEU A C 1
ATOM 1613 O O . LEU A 1 199 ? -19.844 5.262 -0.706 1 73.12 199 LEU A O 1
ATOM 1617 N N . LYS A 1 200 ? -19.5 4.742 1.419 1 74.88 200 LYS A N 1
ATOM 1618 C CA . LYS A 1 200 ? -20.812 5.27 1.784 1 74.88 200 LYS A CA 1
ATOM 1619 C C . LYS A 1 200 ? -20.922 6.754 1.451 1 74.88 200 LYS A C 1
ATOM 1621 O O . LYS A 1 200 ? -21.969 7.219 0.979 1 74.88 200 LYS A O 1
ATOM 1626 N N . GLN A 1 201 ? -19.891 7.41 1.697 1 71.62 201 GLN A N 1
ATOM 1627 C CA . GLN A 1 201 ? -19.844 8.828 1.359 1 71.62 201 GLN A CA 1
ATOM 1628 C C . GLN A 1 201 ? -20 9.039 -0.145 1 71.62 201 GLN A C 1
ATOM 1630 O O . GLN A 1 201 ? -20.719 9.938 -0.584 1 71.62 201 GLN A O 1
ATOM 1635 N N . TYR A 1 202 ? -19.406 8.227 -0.908 1 68.88 202 TYR A N 1
ATOM 1636 C CA . TYR A 1 202 ? -19.516 8.305 -2.361 1 68.88 202 TYR A CA 1
ATOM 1637 C C . TYR A 1 202 ? -20.922 7.996 -2.83 1 68.88 202 TYR A C 1
ATOM 1639 O O . TYR A 1 202 ? -21.453 8.656 -3.727 1 68.88 202 TYR A O 1
ATOM 1647 N N . GLU A 1 203 ? -21.422 6.965 -2.25 1 71.62 203 GLU A N 1
ATOM 1648 C CA . GLU A 1 203 ? -22.781 6.594 -2.6 1 71.62 203 GLU A CA 1
ATOM 1649 C C . GLU A 1 203 ? -23.766 7.727 -2.291 1 71.62 203 GLU A C 1
ATOM 1651 O O . GLU A 1 203 ? -24.656 8.008 -3.086 1 71.62 203 GLU A O 1
ATOM 1656 N N . ARG A 1 204 ? -23.625 8.305 -1.226 1 68.88 204 ARG A N 1
ATOM 1657 C CA . ARG A 1 204 ? -24.484 9.43 -0.842 1 68.88 204 ARG A CA 1
ATOM 1658 C C . ARG A 1 204 ? -24.328 10.586 -1.819 1 68.88 204 ARG A C 1
ATOM 1660 O O . ARG A 1 204 ? -25.312 11.234 -2.182 1 68.88 204 ARG A O 1
ATOM 1667 N N . MET A 1 205 ? -23.234 10.711 -2.27 1 65.31 205 MET A N 1
ATOM 1668 C CA . MET A 1 205 ? -22.969 11.789 -3.219 1 65.31 205 MET A CA 1
ATOM 1669 C C . MET A 1 205 ? -23.578 11.477 -4.582 1 65.31 205 MET A C 1
ATOM 1671 O O . MET A 1 205 ? -24.125 12.367 -5.242 1 65.31 205 MET A O 1
ATOM 1675 N N . GLU A 1 206 ? -23.344 10.258 -4.945 1 66.25 206 GLU A N 1
ATOM 1676 C CA . GLU A 1 206 ? -23.938 9.836 -6.211 1 66.25 206 GLU A CA 1
ATOM 1677 C C . GLU A 1 206 ? -25.453 9.953 -6.176 1 66.25 206 GLU A C 1
ATOM 1679 O O . GLU A 1 206 ? -26.078 10.367 -7.156 1 66.25 206 GLU A O 1
ATOM 1684 N N . GLN A 1 207 ? -25.969 9.609 -5.141 1 69.5 207 GLN A N 1
ATOM 1685 C CA . GLN A 1 207 ? -27.422 9.711 -4.988 1 69.5 207 GLN A CA 1
ATOM 1686 C C . GLN A 1 207 ? -27.859 11.172 -4.977 1 69.5 207 GLN A C 1
ATOM 1688 O O . GLN A 1 207 ? -28.906 11.516 -5.539 1 69.5 207 GLN A O 1
ATOM 1693 N N . ALA A 1 208 ? -27.094 12 -4.414 1 64.75 208 ALA A N 1
ATOM 1694 C CA . ALA A 1 208 ? -27.406 13.422 -4.34 1 64.75 208 ALA A CA 1
ATOM 1695 C C . ALA A 1 208 ? -27.297 14.086 -5.715 1 64.75 208 ALA A C 1
ATOM 1697 O O . ALA A 1 208 ? -28.062 14.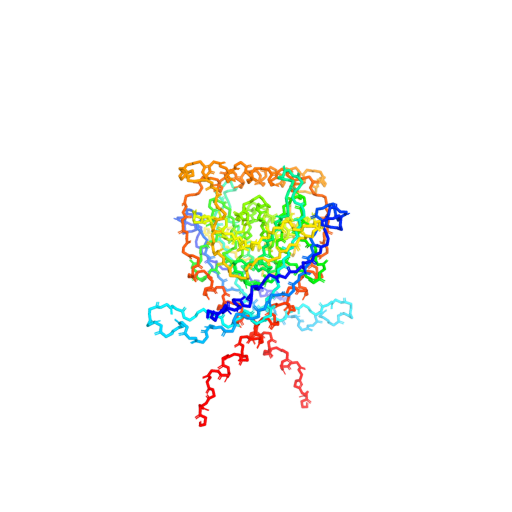992 -6.039 1 64.75 208 ALA A O 1
ATOM 1698 N N . MET A 1 209 ? -26.484 13.562 -6.449 1 61.19 209 MET A N 1
ATOM 1699 C CA . MET A 1 209 ? -26.297 14.094 -7.797 1 61.19 209 MET A CA 1
ATOM 1700 C C . MET A 1 209 ? -27.391 13.609 -8.734 1 61.19 209 MET A C 1
ATOM 1702 O O . MET A 1 209 ? -27.734 14.289 -9.703 1 61.19 209 MET A O 1
ATOM 1706 N N . HIS A 1 210 ? -27.844 12.445 -8.555 1 61.78 210 HIS A N 1
ATOM 1707 C CA . HIS A 1 210 ? -28.859 11.875 -9.43 1 61.78 210 HIS A CA 1
ATOM 1708 C C . HIS A 1 210 ? -30.266 12.227 -8.945 1 61.78 210 HIS A C 1
ATOM 1710 O O . HIS A 1 210 ? -31.266 11.867 -9.594 1 61.78 210 HIS A O 1
ATOM 1716 N N . LYS A 1 211 ? -30.453 12.836 -7.961 1 58.62 211 LYS A N 1
ATOM 1717 C CA . LYS A 1 211 ? -31.781 13.32 -7.582 1 58.62 211 LYS A CA 1
ATOM 1718 C C . LYS A 1 211 ? -32.219 14.445 -8.5 1 58.62 211 LYS A C 1
ATOM 1720 O O . LYS A 1 211 ? -31.5 15.406 -8.734 1 58.62 211 LYS A O 1
ATOM 1725 N N . PRO A 1 212 ? -33.281 14.109 -9.227 1 55.34 212 PRO A N 1
ATOM 1726 C CA . PRO A 1 212 ? -33.844 15.133 -10.102 1 55.34 212 PRO A CA 1
ATOM 1727 C C . PRO A 1 212 ? -34.125 16.453 -9.375 1 55.34 212 PRO A C 1
ATOM 1729 O O . PRO A 1 212 ? -34.562 16.438 -8.234 1 55.34 212 PRO A O 1
ATOM 1732 N N . LYS A 1 213 ? -33.406 17.594 -9.789 1 53.12 213 LYS A N 1
ATOM 1733 C CA . LYS A 1 213 ? -33.812 18.938 -9.383 1 53.12 213 LYS A CA 1
ATOM 1734 C C . LYS A 1 213 ? -35.312 19.109 -9.438 1 53.12 213 LYS A C 1
ATOM 1736 O O . LYS A 1 213 ? -35.938 18.828 -10.461 1 53.12 213 LYS A O 1
ATOM 1741 N N . LYS A 1 214 ? -35.875 19.219 -8.195 1 38.81 214 LYS A N 1
ATOM 1742 C CA . LYS A 1 214 ? -37.25 19.688 -8.328 1 38.81 214 LYS A CA 1
ATOM 1743 C C . LYS A 1 214 ? -37.312 21.047 -8.992 1 38.81 214 LYS A C 1
ATOM 1745 O O . LYS A 1 214 ? -36.438 21.906 -8.758 1 38.81 214 LYS A O 1
ATOM 1750 N N . MET B 1 1 ? -13.023 -54.25 -2.607 1 24.06 1 MET B N 1
ATOM 1751 C CA . MET B 1 1 ? -11.945 -53.281 -2.451 1 24.06 1 MET B CA 1
ATOM 1752 C C . MET B 1 1 ? -12.305 -51.938 -3.09 1 24.06 1 MET B C 1
ATOM 1754 O O . MET B 1 1 ? -12.383 -51.844 -4.316 1 24.06 1 MET B O 1
ATOM 1758 N N . PHE B 1 2 ? -13.266 -51.25 -2.596 1 26.86 2 PHE B N 1
ATOM 1759 C CA . PHE B 1 2 ? -13.859 -50 -3.053 1 26.86 2 PHE B CA 1
ATOM 1760 C C . PHE B 1 2 ? -12.812 -48.906 -3.129 1 26.86 2 PHE B C 1
ATOM 1762 O O . PHE B 1 2 ? -12.281 -48.469 -2.104 1 26.86 2 PHE B O 1
ATOM 1769 N N . VAL B 1 3 ? -11.984 -49 -4.184 1 29.56 3 VAL B N 1
ATOM 1770 C CA . VAL B 1 3 ? -11.039 -47.906 -4.441 1 29.56 3 VAL B CA 1
ATOM 1771 C C . VAL B 1 3 ? -11.773 -46.562 -4.418 1 29.56 3 VAL B C 1
ATOM 1773 O O . VAL B 1 3 ? -12.68 -46.344 -5.219 1 29.56 3 VAL B O 1
ATOM 1776 N N . ARG B 1 4 ? -12.125 -46.094 -3.266 1 31.02 4 ARG B N 1
ATOM 1777 C CA . ARG B 1 4 ? -12.57 -44.719 -3.209 1 31.02 4 ARG B CA 1
ATOM 1778 C C . ARG B 1 4 ? -11.727 -43.812 -4.109 1 31.02 4 ARG B C 1
ATOM 1780 O O . ARG B 1 4 ? -10.5 -43.781 -3.969 1 31.02 4 ARG B O 1
ATOM 1787 N N . ALA B 1 5 ? -12.031 -43.844 -5.395 1 33.66 5 ALA B N 1
ATOM 1788 C CA . ALA B 1 5 ? -11.438 -42.844 -6.277 1 33.66 5 ALA B CA 1
ATOM 1789 C C . ALA B 1 5 ? -11.367 -41.469 -5.598 1 33.66 5 ALA B C 1
ATOM 1791 O O . ALA B 1 5 ? -12.391 -40.906 -5.227 1 33.66 5 ALA B O 1
ATOM 1792 N N . PHE B 1 6 ? -10.555 -41.406 -4.555 1 35.22 6 PHE B N 1
ATOM 1793 C CA . PHE B 1 6 ? -10.266 -40.062 -4.141 1 35.22 6 PHE B 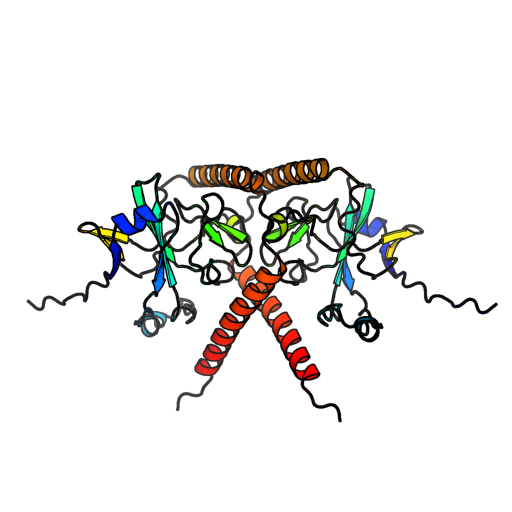CA 1
ATOM 1794 C C . PHE B 1 6 ? -10.266 -39.125 -5.344 1 35.22 6 PHE B C 1
ATOM 1796 O O . PHE B 1 6 ? -9.57 -39.375 -6.332 1 35.22 6 PHE B O 1
ATOM 1803 N N . SER B 1 7 ? -11.352 -38.844 -5.891 1 39.16 7 SER B N 1
ATOM 1804 C CA . SER B 1 7 ? -11.508 -37.844 -6.953 1 39.16 7 SER B CA 1
ATOM 1805 C C . SER B 1 7 ? -10.32 -36.906 -7.012 1 39.16 7 SER B C 1
ATOM 1807 O O . SER B 1 7 ? -10.047 -36.188 -6.051 1 39.16 7 SER B O 1
ATOM 1809 N N . THR B 1 8 ? -8.961 -37.219 -7.18 1 49.81 8 THR B N 1
ATOM 1810 C CA . THR B 1 8 ? -7.598 -36.719 -7.152 1 49.81 8 THR B CA 1
ATOM 1811 C C . THR B 1 8 ? -7.508 -35.375 -7.879 1 49.81 8 THR B C 1
ATOM 1813 O O . THR B 1 8 ? -7.863 -35.281 -9.055 1 49.81 8 THR B O 1
ATOM 1816 N N . GLY B 1 9 ? -8.055 -34.188 -7.301 1 61.44 9 GLY B N 1
ATOM 1817 C CA . GLY B 1 9 ? -8.18 -32.75 -7.586 1 61.44 9 GLY B CA 1
ATOM 1818 C C . GLY B 1 9 ? -6.98 -32.188 -8.312 1 61.44 9 GLY B C 1
ATOM 1819 O O . GLY B 1 9 ? -6.719 -30.984 -8.234 1 61.44 9 GLY B O 1
ATOM 1820 N N . ARG B 1 10 ? -6.23 -32.938 -8.859 1 81.81 10 ARG B N 1
ATOM 1821 C CA . ARG B 1 10 ? -5.141 -32.469 -9.719 1 81.81 10 ARG B CA 1
ATOM 1822 C C . ARG B 1 10 ? -5.676 -31.859 -11.008 1 81.81 10 ARG B C 1
ATOM 1824 O O . ARG B 1 10 ? -6.621 -32.375 -11.602 1 81.81 10 ARG B O 1
ATOM 1831 N N . ARG B 1 11 ? -5.238 -30.75 -11.328 1 90.38 11 ARG B N 1
ATOM 1832 C CA . ARG B 1 11 ? -5.648 -30.031 -12.523 1 90.38 11 ARG B CA 1
ATOM 1833 C C . ARG B 1 11 ? -4.434 -29.562 -13.32 1 90.38 11 ARG B C 1
ATOM 1835 O O . ARG B 1 11 ? -3.516 -28.953 -12.766 1 90.38 11 ARG B O 1
ATOM 1842 N N . VAL B 1 12 ? -4.406 -29.953 -14.695 1 94.25 12 VAL B N 1
ATOM 1843 C CA . VAL B 1 12 ? -3.35 -29.438 -15.562 1 94.25 12 VAL B CA 1
ATOM 1844 C C . VAL B 1 12 ? -3.559 -27.953 -15.797 1 94.25 12 VAL B C 1
ATOM 1846 O O . VAL B 1 12 ? -4.645 -27.516 -16.203 1 94.25 12 VAL B O 1
ATOM 1849 N N . LEU B 1 13 ? -2.506 -27.219 -15.547 1 95.62 13 LEU B N 1
ATOM 1850 C CA . LEU B 1 13 ? -2.604 -25.781 -15.734 1 95.62 13 LEU B CA 1
ATOM 1851 C C . LEU B 1 13 ? -2.09 -25.375 -17.109 1 95.62 13 LEU B C 1
ATOM 1853 O O . LEU B 1 13 ? -2.697 -24.531 -17.781 1 95.62 13 LEU B O 1
ATOM 1857 N N . CYS B 1 14 ? -1.005 -25.922 -17.516 1 96.62 14 CYS B N 1
ATOM 1858 C CA . CYS B 1 14 ? -0.365 -25.625 -18.797 1 96.62 14 CYS B CA 1
ATOM 1859 C C . CYS B 1 14 ? 0.802 -26.562 -19.062 1 96.62 14 CYS B C 1
ATOM 1861 O O . CYS B 1 14 ? 1.147 -27.391 -18.203 1 96.62 14 CYS B O 1
ATOM 1863 N N . SER B 1 15 ? 1.309 -26.438 -20.25 1 97.06 15 SER B N 1
ATOM 1864 C CA . SER B 1 15 ? 2.549 -27.156 -20.531 1 97.06 15 SER B CA 1
ATOM 1865 C C . SER B 1 15 ? 3.75 -26.422 -19.938 1 97.06 15 SER B C 1
ATOM 1867 O O . SER B 1 15 ? 3.752 -25.203 -19.828 1 97.06 15 SER B O 1
ATOM 1869 N N . LEU B 1 16 ? 4.723 -27.266 -19.547 1 96.56 16 LEU B N 1
ATOM 1870 C CA . LEU B 1 16 ? 5.945 -26.703 -19 1 96.56 16 LEU B CA 1
ATOM 1871 C C . LEU B 1 16 ? 6.621 -25.781 -20.016 1 96.56 16 LEU B C 1
ATOM 1873 O O . LEU B 1 16 ? 7.102 -24.703 -19.656 1 96.56 16 LEU B O 1
ATOM 1877 N N . GLN B 1 17 ? 6.66 -26.203 -21.281 1 96.5 17 GLN B N 1
ATOM 1878 C CA . GLN B 1 17 ? 7.285 -25.406 -22.344 1 96.5 17 GLN B CA 1
ATOM 1879 C C . GLN B 1 17 ? 6.59 -24.062 -22.5 1 96.5 17 GLN B C 1
ATOM 1881 O O . GLN B 1 17 ? 7.25 -23.031 -22.672 1 96.5 17 GLN B O 1
ATOM 1886 N N . LYS B 1 18 ? 5.293 -24.062 -22.453 1 96.12 18 LYS B N 1
ATOM 1887 C CA . LYS B 1 18 ? 4.531 -22.828 -22.562 1 96.12 18 LYS B CA 1
ATOM 1888 C C . LYS B 1 18 ? 4.867 -21.875 -21.406 1 96.12 18 LYS B C 1
ATOM 1890 O O . LYS B 1 18 ? 5.031 -20.672 -21.625 1 96.12 18 LYS B O 1
ATOM 1895 N N . LEU B 1 19 ? 4.957 -22.391 -20.25 1 96 19 LEU B N 1
ATOM 1896 C CA . LEU B 1 19 ? 5.258 -21.578 -19.078 1 96 19 LEU B CA 1
ATOM 1897 C C . LEU B 1 19 ? 6.656 -20.984 -19.172 1 96 19 LEU B C 1
ATOM 1899 O O . LEU B 1 19 ? 6.855 -19.812 -18.859 1 96 19 LEU B O 1
ATOM 1903 N N . LYS B 1 20 ? 7.629 -21.75 -19.609 1 94.75 20 LYS B N 1
ATOM 1904 C CA . LYS B 1 20 ? 9.008 -21.281 -19.766 1 94.75 20 LYS B CA 1
ATOM 1905 C C . LYS B 1 20 ? 9.094 -20.172 -20.812 1 94.75 20 LYS B C 1
ATOM 1907 O O . LYS B 1 20 ? 9.875 -19.234 -20.656 1 94.75 20 LYS B O 1
ATOM 1912 N N . ASN B 1 21 ? 8.234 -20.219 -21.828 1 94.62 21 ASN B N 1
ATOM 1913 C CA . ASN B 1 21 ? 8.258 -19.266 -22.922 1 94.62 21 ASN B C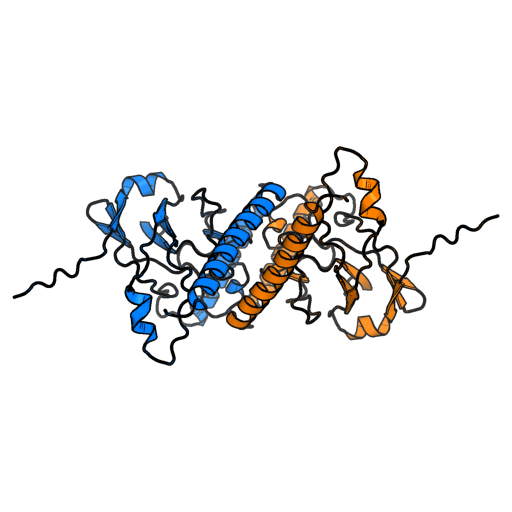A 1
ATOM 1914 C C . ASN B 1 21 ? 7.75 -17.891 -22.484 1 94.62 21 ASN B C 1
ATOM 1916 O O . ASN B 1 21 ? 7.977 -16.891 -23.156 1 94.62 21 ASN B O 1
ATOM 1920 N N . LEU B 1 22 ? 7.102 -17.844 -21.375 1 92.31 22 LEU B N 1
ATOM 1921 C CA . LEU B 1 22 ? 6.531 -16.594 -20.906 1 92.31 22 LEU B CA 1
ATOM 1922 C C . LEU B 1 22 ? 7.594 -15.734 -20.219 1 92.31 22 LEU B C 1
ATOM 1924 O O . LEU B 1 22 ? 7.348 -14.57 -19.906 1 92.31 22 LEU B O 1
ATOM 1928 N N . GLN B 1 23 ? 8.812 -16.219 -20.031 1 83.31 23 GLN B N 1
ATOM 1929 C CA . GLN B 1 23 ? 9.984 -15.508 -19.531 1 83.31 23 GLN B CA 1
ATOM 1930 C C . GLN B 1 23 ? 9.648 -14.672 -18.297 1 83.31 23 GLN B C 1
ATOM 1932 O O . GLN B 1 23 ? 9.945 -13.477 -18.25 1 83.31 23 GLN B O 1
ATOM 1937 N N . GLY B 1 24 ? 8.969 -15.328 -17.297 1 78.19 24 GLY B N 1
ATOM 1938 C CA . GLY B 1 24 ? 8.773 -14.648 -16.031 1 78.19 24 GLY B CA 1
ATOM 1939 C C . GLY B 1 24 ? 7.344 -14.18 -15.812 1 78.19 24 GLY B C 1
ATOM 1940 O O . GLY B 1 24 ? 6.945 -13.883 -14.688 1 78.19 24 GLY B O 1
ATOM 1941 N N . LYS B 1 25 ? 6.613 -14.148 -16.859 1 88.5 25 LYS B N 1
ATOM 1942 C CA . LYS B 1 25 ? 5.195 -13.852 -16.703 1 88.5 25 LYS B CA 1
ATOM 1943 C C . LYS B 1 25 ? 4.43 -15.07 -16.203 1 88.5 25 LYS B C 1
ATOM 1945 O O . LYS B 1 25 ? 4.938 -16.188 -16.25 1 88.5 25 LYS B O 1
ATOM 1950 N N . GLY B 1 26 ? 3.311 -14.789 -15.578 1 94 26 GLY B N 1
ATOM 1951 C CA . GLY B 1 26 ? 2.535 -15.883 -15.016 1 94 26 GLY B CA 1
ATOM 1952 C C . GLY B 1 26 ? 1.259 -16.156 -15.789 1 94 26 GLY B C 1
ATOM 1953 O O . GLY B 1 26 ? 0.89 -15.406 -16.688 1 94 26 GLY B O 1
ATOM 1954 N N . ILE B 1 27 ? 0.668 -17.312 -15.523 1 95.81 27 ILE B N 1
ATOM 1955 C CA . ILE B 1 27 ? -0.631 -17.703 -16.062 1 95.81 27 ILE B CA 1
ATOM 1956 C C . ILE B 1 27 ? -1.669 -17.719 -14.938 1 95.81 27 ILE B C 1
ATOM 1958 O O . ILE B 1 27 ? -1.462 -18.359 -13.898 1 95.81 27 ILE B O 1
ATOM 1962 N N . LYS B 1 28 ? -2.645 -16.953 -15.219 1 95.06 28 LYS B N 1
ATOM 1963 C CA . LYS B 1 28 ? -3.754 -16.906 -14.266 1 95.06 28 LYS B CA 1
ATOM 1964 C C . LYS B 1 28 ? -4.719 -18.062 -14.492 1 95.06 28 LYS B C 1
ATOM 1966 O O . LYS B 1 28 ? -4.965 -18.469 -15.633 1 95.06 28 LYS B O 1
ATOM 1971 N N . PHE B 1 29 ? -5.328 -18.578 -13.375 1 92.81 29 PHE B N 1
ATOM 1972 C CA . PHE B 1 29 ? -6.285 -19.672 -13.469 1 92.81 29 PHE B CA 1
ATOM 1973 C C . PHE B 1 29 ? -7.297 -19.609 -12.328 1 92.81 29 PHE B C 1
ATOM 1975 O O . PHE B 1 29 ? -6.988 -19.109 -11.25 1 92.81 29 PHE B O 1
ATOM 1982 N N . PRO B 1 30 ? -8.523 -20.109 -12.586 1 89.81 30 PRO B N 1
ATOM 1983 C CA . PRO B 1 30 ? -9.539 -20.094 -11.539 1 89.81 30 PRO B CA 1
ATOM 1984 C C . PRO B 1 30 ? -9.297 -21.172 -10.477 1 89.81 30 PRO B C 1
ATOM 1986 O O . PRO B 1 30 ? -8.797 -22.25 -10.781 1 89.81 30 PRO B O 1
ATOM 1989 N N . LEU B 1 31 ? -9.586 -20.781 -9.266 1 87.25 31 LEU B N 1
ATOM 1990 C CA . LEU B 1 31 ? -9.578 -21.75 -8.18 1 87.25 31 LEU B CA 1
ATOM 1991 C C . LEU B 1 31 ? -10.984 -22.266 -7.895 1 87.25 31 LEU B C 1
ATOM 1993 O O . LEU B 1 31 ? -11.961 -21.516 -8.039 1 87.25 31 LEU B O 1
ATOM 1997 N N . GLN B 1 32 ? -11.109 -23.547 -7.609 1 73.25 32 GLN B N 1
ATOM 1998 C CA . GLN B 1 32 ? -12.414 -24.125 -7.281 1 73.25 32 GLN B CA 1
ATOM 1999 C C . GLN B 1 32 ? -12.844 -23.734 -5.871 1 73.25 32 GLN B C 1
ATOM 2001 O O . GLN B 1 32 ? -12.016 -23.656 -4.961 1 73.25 32 GLN B O 1
ATOM 2006 N N . PRO B 1 33 ? -14.133 -23.312 -5.902 1 61.06 33 PRO B N 1
ATOM 2007 C CA . PRO B 1 33 ? -14.641 -22.984 -4.57 1 61.06 33 PRO B CA 1
ATOM 2008 C C . PRO B 1 33 ? -14.484 -24.125 -3.57 1 61.06 33 PRO B C 1
ATOM 2010 O O . PRO B 1 33 ? -14.594 -25.297 -3.945 1 61.06 33 PRO B O 1
ATOM 2013 N N . ILE B 1 34 ? -13.812 -24.031 -2.588 1 49.69 34 ILE B N 1
ATOM 2014 C CA . ILE B 1 34 ? -13.734 -25.047 -1.558 1 49.69 34 ILE B CA 1
ATOM 2015 C C . ILE B 1 34 ? -15.125 -25.312 -0.988 1 49.69 34 ILE B C 1
ATOM 2017 O O . ILE B 1 34 ? -15.773 -24.406 -0.463 1 49.69 34 ILE B O 1
ATOM 2021 N N . GLU B 1 35 ? -15.891 -26.188 -1.582 1 45.47 35 GLU B N 1
ATOM 2022 C CA . GLU B 1 35 ? -17.188 -26.578 -1.056 1 45.47 35 GLU B CA 1
ATOM 2023 C C . GLU B 1 35 ? -17.203 -26.547 0.47 1 45.47 35 GLU B C 1
ATOM 2025 O O . GLU B 1 35 ? -18.219 -26.188 1.079 1 45.47 35 GLU B O 1
ATOM 2030 N N . GLU B 1 36 ? -16.312 -27.422 1.137 1 42.41 36 GLU B N 1
ATOM 2031 C CA . GLU B 1 36 ? -16.516 -27.859 2.518 1 42.41 36 GLU B CA 1
ATOM 2032 C C . GLU B 1 36 ? -16.453 -26.672 3.479 1 42.41 36 GLU B C 1
ATOM 2034 O O . GLU B 1 36 ? -16.391 -26.859 4.695 1 42.41 36 GLU B O 1
ATOM 2039 N N . PHE B 1 37 ? -16.328 -25.609 3.064 1 38.53 37 PHE B N 1
ATOM 2040 C CA . PHE B 1 37 ? -16.188 -24.625 4.137 1 38.53 37 PHE B CA 1
ATOM 2041 C C . PHE B 1 37 ? -17.438 -24.594 5.012 1 38.53 37 PHE B C 1
ATOM 2043 O O . PHE B 1 37 ? -17.422 -24 6.094 1 38.53 37 PHE B O 1
ATOM 2050 N N . ASN B 1 38 ? -18.516 -25.078 4.566 1 36.97 38 ASN B N 1
ATOM 2051 C CA . ASN B 1 38 ? -19.672 -25.234 5.445 1 36.97 38 ASN B CA 1
ATOM 2052 C C . ASN B 1 38 ? -19.328 -26.047 6.688 1 36.97 38 ASN B C 1
ATOM 2054 O O . ASN B 1 38 ? -19.828 -25.781 7.777 1 36.97 38 ASN B O 1
ATOM 2058 N N . ARG B 1 39 ? -18.734 -27.297 6.531 1 32.94 39 ARG B N 1
ATOM 2059 C CA . ARG B 1 39 ? -18.75 -28.25 7.637 1 32.94 39 ARG B CA 1
ATOM 2060 C C . ARG B 1 39 ? -17.75 -27.844 8.711 1 32.94 39 ARG B C 1
ATOM 2062 O O . ARG B 1 39 ? -18 -28.047 9.906 1 32.94 39 ARG B O 1
ATOM 2069 N N . TYR B 1 40 ? -16.469 -27.547 8.352 1 33 40 TYR B N 1
ATOM 2070 C CA . TYR B 1 40 ? -15.539 -27.5 9.477 1 33 40 TYR B CA 1
ATOM 2071 C C . TYR B 1 40 ? -15.773 -26.266 10.336 1 33 40 TYR B C 1
ATOM 2073 O O . TYR B 1 40 ? -15.078 -26.047 11.328 1 33 40 TYR B O 1
ATOM 2081 N N . CYS B 1 41 ? -16.438 -25.203 9.82 1 34.62 41 CYS B N 1
ATOM 2082 C CA . CYS B 1 41 ? -16.75 -24.266 10.898 1 34.62 41 CYS B CA 1
ATOM 2083 C C . CYS B 1 41 ? -17.609 -24.938 11.961 1 34.62 41 CYS B C 1
ATOM 2085 O O . CYS B 1 41 ? -18.219 -24.266 12.789 1 34.62 41 CYS B O 1
ATOM 2087 N N .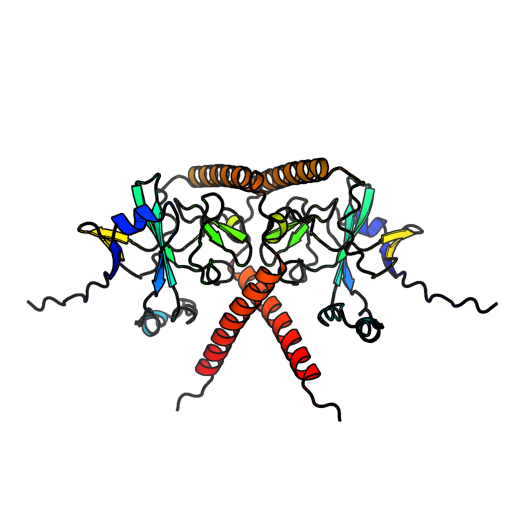 ALA B 1 42 ? -17.984 -26.141 11.773 1 31.53 42 ALA B N 1
ATOM 2088 C CA . ALA B 1 42 ? -18.719 -26.625 12.94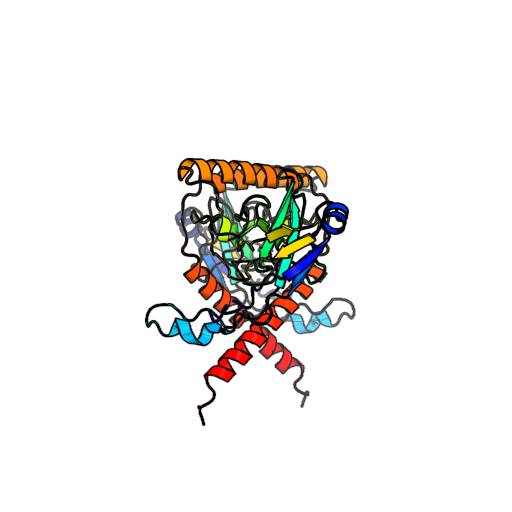5 1 31.53 42 ALA B CA 1
ATOM 2089 C C . ALA B 1 42 ? -17.844 -26.562 14.203 1 31.53 42 ALA B C 1
ATOM 2091 O O . ALA B 1 42 ? -18.312 -26.875 15.297 1 31.53 42 ALA B O 1
ATOM 2092 N N . ASN B 1 43 ? -16.5 -26.766 14.086 1 33.19 43 ASN B N 1
ATOM 2093 C CA . ASN B 1 43 ? -15.93 -26.625 15.422 1 33.19 43 ASN B CA 1
ATOM 2094 C C . ASN B 1 43 ? -15.984 -25.172 15.906 1 33.19 43 ASN B C 1
ATOM 2096 O O . ASN B 1 43 ? -15.773 -24.25 15.125 1 33.19 43 ASN B O 1
ATOM 2100 N N . ALA B 1 44 ? -16.609 -24.781 17.094 1 34.62 44 ALA B N 1
ATOM 2101 C CA . ALA B 1 44 ? -16.969 -23.562 17.828 1 34.62 44 ALA B CA 1
ATOM 2102 C C . ALA B 1 44 ? -15.953 -22.453 17.594 1 34.62 44 ALA B C 1
ATOM 2104 O O . ALA B 1 44 ? -16.312 -21.281 17.516 1 34.62 44 ALA B O 1
ATOM 2105 N N . ASN B 1 45 ? -14.641 -22.594 17.812 1 35.12 45 ASN B N 1
ATOM 2106 C CA . ASN B 1 45 ? -13.625 -21.547 18 1 35.12 45 ASN B CA 1
ATOM 2107 C C . ASN B 1 45 ? -13.102 -21.047 16.656 1 35.12 45 ASN B C 1
ATOM 2109 O O . ASN B 1 45 ? -12.164 -20.234 16.625 1 35.12 45 ASN B O 1
ATOM 2113 N N . ALA B 1 46 ? -13.195 -21.75 15.586 1 35.5 46 ALA B N 1
ATOM 2114 C CA . ALA B 1 46 ? -12.523 -21.25 14.383 1 35.5 46 ALA B CA 1
ATOM 2115 C C . ALA B 1 46 ? -13.352 -20.172 13.695 1 35.5 46 ALA B C 1
ATOM 2117 O O . ALA B 1 46 ? -14.562 -20.328 13.516 1 35.5 46 ALA B O 1
ATOM 2118 N N . LYS B 1 47 ? -12.945 -18.906 13.773 1 38.69 47 LYS B N 1
ATOM 2119 C CA . LYS B 1 47 ? -13.578 -17.766 13.125 1 38.69 47 LYS B CA 1
ATOM 2120 C C . LYS B 1 47 ? -13.984 -18.094 11.695 1 38.69 47 LYS B C 1
ATOM 2122 O O . LYS B 1 47 ? -13.219 -18.719 10.961 1 38.69 47 LYS B O 1
ATOM 2127 N N . PRO B 1 48 ? -15.297 -18.188 11.297 1 39.06 48 PRO B N 1
ATOM 2128 C CA . PRO B 1 48 ? -15.82 -18.438 9.953 1 39.06 48 PRO B CA 1
ATOM 2129 C C . PRO B 1 48 ? -14.961 -17.797 8.859 1 39.06 48 PRO B C 1
ATOM 2131 O O . PRO B 1 48 ? -14.547 -16.641 8.992 1 39.06 48 PRO B O 1
ATOM 2134 N N . ARG B 1 49 ? -14.117 -18.672 8.242 1 41.88 49 ARG B N 1
ATOM 2135 C CA . ARG B 1 49 ? -13.391 -18.094 7.113 1 41.88 49 ARG B CA 1
ATOM 2136 C C . ARG B 1 49 ? -14.344 -17.375 6.156 1 41.88 49 ARG B C 1
ATOM 2138 O O . ARG B 1 49 ? -15.523 -17.75 6.062 1 41.88 49 ARG B O 1
ATOM 2145 N N . ARG B 1 50 ? -14.047 -16.172 5.711 1 44.31 50 ARG B N 1
ATOM 2146 C CA . ARG B 1 50 ? -14.836 -15.273 4.871 1 44.31 50 ARG B CA 1
ATOM 2147 C C . ARG B 1 50 ? -15.172 -15.93 3.539 1 44.31 50 ARG B C 1
ATOM 2149 O O . ARG B 1 50 ? -14.336 -16.625 2.953 1 44.31 50 ARG B O 1
ATOM 2156 N N . PRO B 1 51 ? -16.469 -16.219 3.154 1 45.41 51 PRO B N 1
ATOM 2157 C CA . PRO B 1 51 ? -17.031 -16.703 1.889 1 45.41 51 PRO B CA 1
ATOM 2158 C C . PRO B 1 51 ? -16.328 -16.109 0.669 1 45.41 51 PRO B C 1
ATOM 2160 O O . PRO B 1 51 ? -16.656 -16.469 -0.467 1 45.41 51 PRO B O 1
ATOM 2163 N N . LEU B 1 52 ? -15.555 -15.172 0.75 1 47.59 52 LEU B N 1
ATOM 2164 C CA . LEU B 1 52 ? -14.992 -14.445 -0.383 1 47.59 52 LEU B CA 1
ATOM 2165 C C . LEU B 1 52 ? -14.273 -15.391 -1.338 1 47.59 52 LEU B C 1
ATOM 2167 O O . LEU B 1 52 ? -13.852 -14.984 -2.424 1 47.59 52 LEU B O 1
ATOM 2171 N N . ASP B 1 53 ? -14.297 -16.781 -1.148 1 51.66 53 ASP B N 1
ATOM 2172 C CA . ASP B 1 53 ? -13.414 -17.703 -1.842 1 51.66 53 ASP B CA 1
ATOM 2173 C C . ASP B 1 53 ? -14.031 -18.172 -3.156 1 51.66 53 ASP B C 1
ATOM 2175 O O . ASP B 1 53 ? -13.375 -18.844 -3.951 1 51.66 5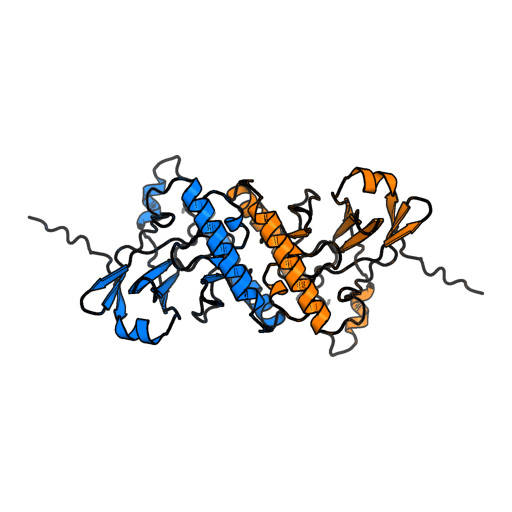3 ASP B O 1
ATOM 2179 N N . ARG B 1 54 ? -15.344 -17.844 -3.428 1 53.44 54 ARG B N 1
ATOM 2180 C CA . ARG B 1 54 ? -15.914 -18.547 -4.574 1 53.44 54 ARG B CA 1
ATOM 2181 C C . ARG B 1 54 ? -15.227 -18.125 -5.867 1 53.44 54 ARG B C 1
ATOM 2183 O O . ARG B 1 54 ? -15.133 -18.922 -6.809 1 53.44 54 ARG B O 1
ATOM 2190 N N . LEU B 1 55 ? -14.695 -16.922 -5.891 1 68 55 LEU B N 1
ATOM 2191 C CA . LEU B 1 55 ? -14.148 -16.484 -7.168 1 68 55 LEU B CA 1
ATOM 2192 C C . LEU B 1 55 ? -12.664 -16.156 -7.043 1 68 55 LEU B C 1
ATOM 2194 O O . LEU B 1 55 ? -12.148 -15.289 -7.754 1 68 55 LEU B O 1
ATOM 2198 N N . ALA B 1 56 ? -12.125 -17.094 -6.398 1 81.5 56 ALA B N 1
ATOM 2199 C CA . ALA B 1 56 ? -10.703 -16.844 -6.207 1 81.5 56 ALA B CA 1
ATOM 2200 C C . ALA B 1 56 ? -9.891 -17.375 -7.391 1 81.5 56 ALA B C 1
ATOM 2202 O O . ALA B 1 56 ? -10.32 -18.297 -8.086 1 81.5 56 ALA B O 1
ATOM 2203 N N . THR B 1 57 ? -8.812 -16.703 -7.758 1 91.12 57 THR B N 1
ATOM 2204 C CA . THR B 1 57 ? -7.898 -17.125 -8.812 1 91.12 57 THR B CA 1
ATOM 2205 C C . THR B 1 57 ? -6.496 -17.344 -8.25 1 91.12 57 THR B C 1
ATOM 2207 O O . THR B 1 57 ? -6.191 -16.922 -7.137 1 91.12 57 THR B O 1
ATOM 2210 N N . GLY B 1 58 ? -5.785 -18.203 -8.969 1 93.62 58 GLY B N 1
ATOM 2211 C CA . GLY B 1 58 ? -4.359 -18.375 -8.742 1 93.62 58 GLY B CA 1
ATOM 2212 C C . GLY B 1 58 ? -3.516 -17.984 -9.938 1 93.62 58 GLY B C 1
ATOM 2213 O O . GLY B 1 58 ? -4.051 -17.656 -11 1 93.62 58 GLY B O 1
ATOM 2214 N N . PHE B 1 59 ? -2.195 -18 -9.734 1 96 59 PHE B N 1
ATOM 2215 C CA . PHE B 1 59 ? -1.278 -17.812 -10.852 1 96 59 PHE B CA 1
ATOM 2216 C C . PHE B 1 59 ? -0.046 -18.688 -10.703 1 96 59 PHE B C 1
ATOM 2218 O O . PHE B 1 59 ? 0.384 -18.984 -9.586 1 96 59 PHE B O 1
ATOM 2225 N N . VAL B 1 60 ? 0.469 -19.109 -11.852 1 96.31 60 VAL B N 1
ATOM 2226 C CA . VAL B 1 60 ? 1.653 -19.953 -11.922 1 96.31 60 VAL B CA 1
ATOM 2227 C C . VAL B 1 60 ? 2.705 -19.312 -12.82 1 96.31 60 VAL B C 1
ATOM 2229 O O . VAL B 1 60 ? 2.369 -18.625 -13.789 1 96.31 60 VAL B O 1
ATOM 2232 N N . PHE B 1 61 ? 3.939 -19.484 -12.445 1 96.94 61 PHE B N 1
ATOM 2233 C CA . PHE B 1 61 ? 5.055 -18.984 -13.242 1 96.94 61 PHE B CA 1
ATOM 2234 C C . PHE B 1 61 ? 6.258 -19.922 -13.133 1 96.94 61 PHE B C 1
ATOM 2236 O O . PHE B 1 61 ? 6.32 -20.766 -12.242 1 96.94 61 PHE B O 1
ATOM 2243 N N . TYR B 1 62 ? 7.102 -19.797 -14.156 1 96.19 62 TYR B N 1
ATOM 2244 C CA . TYR B 1 62 ? 8.336 -20.578 -14.109 1 96.19 62 TYR B CA 1
ATOM 2245 C C . TYR B 1 62 ? 9.43 -19.812 -13.383 1 96.19 62 TYR B C 1
ATOM 2247 O O . TYR B 1 62 ? 9.82 -18.719 -13.805 1 96.19 62 TYR B O 1
ATOM 2255 N N . HIS B 1 63 ? 9.836 -20.359 -12.273 1 94 63 HIS B N 1
ATOM 2256 C CA . HIS B 1 63 ? 10.922 -19.75 -11.5 1 94 63 HIS B CA 1
ATOM 2257 C C . HIS B 1 63 ? 12.281 -20.109 -12.086 1 94 63 HIS B C 1
ATOM 2259 O O . HIS B 1 63 ? 12.797 -21.203 -11.844 1 94 63 HIS B O 1
ATOM 2265 N N . GLU B 1 64 ? 12.93 -19.156 -12.664 1 88.88 64 GLU B N 1
ATOM 2266 C CA . GLU B 1 64 ? 14.133 -19.422 -13.445 1 88.88 64 GLU B CA 1
ATOM 2267 C C . GLU B 1 64 ? 15.281 -19.891 -12.547 1 88.88 64 GLU B C 1
ATOM 2269 O O . GLU B 1 64 ? 15.992 -20.844 -12.883 1 88.88 64 GLU B O 1
ATOM 2274 N N . THR B 1 65 ? 15.438 -19.281 -11.43 1 86.69 65 THR B N 1
ATOM 2275 C CA . THR B 1 65 ? 16.562 -19.625 -10.562 1 86.69 65 THR B CA 1
ATOM 2276 C C . THR B 1 65 ? 16.359 -21 -9.938 1 86.69 65 THR B C 1
ATOM 2278 O O . THR B 1 65 ? 17.312 -21.781 -9.797 1 86.69 65 THR B O 1
ATOM 2281 N N . MET B 1 66 ? 15.156 -21.344 -9.609 1 87.56 66 MET B N 1
ATOM 2282 C CA . MET B 1 66 ? 14.859 -22.641 -8.992 1 87.56 66 MET B CA 1
ATOM 2283 C C . MET B 1 66 ? 14.539 -23.688 -10.039 1 87.56 66 MET B C 1
ATOM 2285 O O . MET B 1 66 ? 14.438 -24.875 -9.727 1 87.56 66 MET B O 1
ATOM 2289 N N . GLN B 1 67 ? 14.391 -23.312 -11.234 1 91.62 67 GLN B N 1
ATOM 2290 C CA . GLN B 1 67 ? 14.109 -24.172 -12.375 1 91.62 67 GLN B CA 1
ATOM 2291 C C . GLN B 1 67 ? 12.875 -25.031 -12.109 1 91.62 67 GLN B C 1
ATOM 2293 O O . GLN B 1 67 ? 12.898 -26.25 -12.336 1 91.62 67 GLN B O 1
ATOM 2298 N N . GLN B 1 68 ? 11.852 -24.469 -11.5 1 93.56 68 GLN B N 1
ATOM 2299 C CA . GLN B 1 68 ? 10.586 -25.141 -11.227 1 93.56 68 GLN B CA 1
ATOM 2300 C C . GLN B 1 68 ? 9.414 -24.156 -11.289 1 93.56 68 GLN B C 1
ATOM 2302 O O . GLN B 1 68 ? 9.602 -22.953 -11.102 1 93.56 68 GLN B O 1
ATOM 2307 N N . PRO B 1 69 ? 8.234 -24.75 -11.578 1 95.5 69 PRO B N 1
ATOM 2308 C CA . PRO B 1 69 ? 7.055 -23.875 -11.484 1 95.5 69 PRO B CA 1
ATOM 2309 C C . PRO B 1 69 ? 6.652 -23.594 -10.039 1 95.5 69 PRO B C 1
ATOM 2311 O O . PRO B 1 69 ? 6.824 -24.438 -9.164 1 95.5 69 PRO B O 1
ATOM 2314 N N . ARG B 1 70 ? 6.172 -22.391 -9.836 1 94 70 ARG B N 1
ATOM 2315 C CA . ARG B 1 70 ? 5.57 -22 -8.562 1 94 70 ARG B CA 1
ATOM 2316 C C . ARG B 1 70 ? 4.207 -21.359 -8.781 1 94 70 ARG B C 1
ATOM 2318 O O . ARG B 1 70 ? 3.961 -20.734 -9.828 1 94 70 ARG B O 1
ATOM 2325 N N . ALA B 1 71 ? 3.414 -21.516 -7.789 1 94.25 71 ALA B N 1
ATOM 2326 C CA . ALA B 1 71 ? 2.066 -20.953 -7.898 1 94.25 71 ALA B CA 1
ATOM 2327 C C . ALA B 1 71 ? 1.59 -20.406 -6.555 1 94.25 71 ALA B C 1
ATOM 2329 O O . ALA B 1 71 ? 1.931 -20.953 -5.5 1 94.25 71 ALA B O 1
ATOM 2330 N N . PHE B 1 72 ? 0.833 -19.328 -6.664 1 93.19 72 PHE B N 1
ATOM 2331 C CA . PHE B 1 72 ? 0.241 -18.703 -5.488 1 93.19 72 PHE B CA 1
ATOM 2332 C C . PHE B 1 72 ? -1.229 -18.391 -5.73 1 93.19 72 PHE B C 1
ATOM 2334 O O . PHE B 1 72 ? -1.672 -18.297 -6.875 1 93.19 72 PHE B O 1
ATOM 2341 N N . VAL B 1 73 ? -1.927 -18.266 -4.566 1 91.38 73 VAL B N 1
ATOM 2342 C CA . VAL B 1 73 ? -3.258 -17.672 -4.648 1 91.38 73 VAL B CA 1
ATOM 2343 C C . VAL B 1 73 ? -3.148 -16.203 -5.055 1 91.38 73 VAL B C 1
ATOM 2345 O O . VAL B 1 73 ? -2.293 -15.477 -4.547 1 91.38 73 VAL B O 1
ATOM 2348 N N . ASN B 1 74 ? -3.926 -15.82 -6.055 1 93.06 74 ASN B N 1
ATOM 2349 C CA . ASN B 1 74 ? -3.959 -14.43 -6.512 1 93.06 74 ASN B CA 1
ATOM 2350 C C . ASN B 1 74 ? -4.785 -13.555 -5.578 1 93.06 74 ASN B C 1
ATOM 2352 O O . ASN B 1 74 ? -5.844 -13.055 -5.961 1 93.06 74 ASN B O 1
ATOM 2356 N N . ARG B 1 75 ? -4.184 -13.328 -4.41 1 89.81 75 ARG B N 1
ATOM 2357 C CA . ARG B 1 75 ? -4.863 -12.555 -3.375 1 89.81 75 ARG B CA 1
ATOM 2358 C C . ARG B 1 75 ? -3.857 -11.906 -2.426 1 89.81 75 ARG B C 1
ATOM 2360 O O . ARG B 1 75 ? -3.072 -12.602 -1.777 1 89.81 75 ARG B O 1
ATOM 2367 N N . CYS B 1 76 ? -3.943 -10.656 -2.414 1 90.56 76 CYS B N 1
ATOM 2368 C CA . CYS B 1 76 ? -3.076 -9.945 -1.479 1 90.56 76 CYS B CA 1
ATOM 2369 C C . CYS B 1 76 ? -3.57 -10.109 -0.047 1 90.56 76 CYS B C 1
ATOM 2371 O O . CYS B 1 76 ? -4.754 -9.898 0.233 1 90.56 76 CYS B O 1
ATOM 2373 N N . PRO B 1 77 ? -2.752 -10.492 0.861 1 85.25 77 PRO B N 1
ATOM 2374 C CA . PRO B 1 77 ? -3.174 -10.812 2.229 1 85.25 77 PRO B CA 1
ATOM 2375 C C . PRO B 1 77 ? -3.66 -9.578 2.992 1 85.25 77 PRO B C 1
ATOM 2377 O O . PRO B 1 77 ? -4.324 -9.711 4.023 1 85.25 77 PRO B O 1
ATOM 2380 N N . HIS B 1 78 ? -3.402 -8.406 2.568 1 84.5 78 HIS B N 1
ATOM 2381 C CA . HIS B 1 78 ? -3.783 -7.207 3.303 1 84.5 78 HIS B CA 1
ATOM 2382 C C . HIS B 1 78 ? -5.211 -6.789 2.971 1 84.5 78 HIS B C 1
ATOM 2384 O O . HIS B 1 78 ? -6.055 -6.684 3.861 1 84.5 78 HIS B O 1
ATOM 2390 N N . ALA B 1 79 ? -5.48 -6.551 1.667 1 82.38 79 ALA B N 1
ATOM 2391 C CA . ALA B 1 79 ? -6.781 -6.012 1.268 1 82.38 79 ALA B CA 1
ATOM 2392 C C . ALA B 1 79 ? -7.66 -7.102 0.66 1 82.38 79 ALA B C 1
ATOM 2394 O O . ALA B 1 79 ? -8.82 -6.855 0.325 1 82.38 79 ALA B O 1
ATOM 2395 N N . LEU B 1 80 ? -7.066 -8.266 0.411 1 82.44 80 LEU B N 1
ATOM 2396 C CA . LEU B 1 80 ? -7.75 -9.438 -0.123 1 82.44 80 LEU B CA 1
ATOM 2397 C C . LEU B 1 80 ? -8.234 -9.18 -1.546 1 82.44 80 LEU B C 1
ATOM 2399 O O . LEU B 1 80 ? -9.234 -9.758 -1.979 1 82.44 80 LEU B O 1
ATOM 2403 N N . LEU B 1 81 ? -7.562 -8.273 -2.193 1 86.69 81 LEU B N 1
ATOM 2404 C CA . LEU B 1 81 ? -7.777 -8.031 -3.615 1 86.69 81 LEU B CA 1
ATOM 2405 C C . LEU B 1 81 ? -6.812 -8.859 -4.461 1 86.69 81 LEU B C 1
ATOM 2407 O O . LEU B 1 81 ? -5.746 -9.258 -3.984 1 86.69 81 LEU B O 1
ATOM 2411 N N . GLU B 1 82 ? -7.23 -9.086 -5.605 1 91.06 82 GLU B N 1
ATOM 2412 C CA . GLU B 1 82 ? -6.285 -9.703 -6.531 1 91.06 82 GLU B CA 1
ATOM 2413 C C . GLU B 1 82 ? -5.066 -8.812 -6.754 1 91.06 82 GLU B C 1
ATOM 2415 O O . GLU B 1 82 ? -5.18 -7.586 -6.75 1 91.06 82 GLU B O 1
ATOM 2420 N N . LEU B 1 83 ? -3.947 -9.492 -7.008 1 93.69 83 LEU B N 1
ATOM 2421 C CA . LEU B 1 83 ? -2.693 -8.766 -7.188 1 93.69 83 LEU B CA 1
ATOM 2422 C C . LEU B 1 83 ? -2.684 -8.016 -8.516 1 93.69 83 LEU B C 1
ATOM 2424 O O . LEU B 1 83 ? -2.119 -6.922 -8.609 1 93.69 83 LEU B O 1
ATOM 2428 N N . ASP B 1 84 ? -3.262 -8.578 -9.477 1 91.62 84 ASP B N 1
ATOM 2429 C CA . ASP B 1 84 ? -3.248 -8 -10.82 1 91.62 84 ASP B CA 1
ATOM 2430 C C . ASP B 1 84 ? -4.559 -7.277 -11.117 1 91.62 84 ASP B C 1
ATOM 2432 O O . ASP B 1 84 ? -5.52 -7.375 -10.352 1 91.62 84 ASP B O 1
ATOM 2436 N N . PHE B 1 85 ? -4.609 -6.438 -12.156 1 88.31 85 PHE B N 1
ATOM 2437 C CA . PHE B 1 85 ? -5.816 -5.801 -12.656 1 88.31 85 PHE B CA 1
ATOM 2438 C C . PHE B 1 85 ? -6.324 -6.508 -13.914 1 88.31 85 PHE B C 1
ATOM 2440 O O . PHE B 1 85 ? -6.508 -5.879 -14.953 1 88.31 85 PHE B O 1
ATOM 2447 N N . ASP B 1 86 ? -6.465 -7.77 -13.797 1 86.38 86 ASP B N 1
ATOM 2448 C CA . ASP B 1 86 ? -7.031 -8.648 -14.812 1 86.38 86 ASP B CA 1
ATOM 2449 C C . ASP B 1 86 ? -6.16 -8.656 -16.078 1 86.38 86 ASP B C 1
ATOM 2451 O O . ASP B 1 86 ? -6.664 -8.852 -17.188 1 86.38 86 ASP B O 1
ATOM 2455 N N . ASP B 1 87 ? -4.871 -8.398 -15.984 1 86.75 87 ASP B N 1
ATOM 2456 C CA . ASP B 1 87 ? -3.947 -8.445 -17.109 1 86.75 87 ASP B CA 1
ATOM 2457 C C . ASP B 1 87 ? -2.938 -9.578 -16.953 1 86.75 87 ASP B C 1
ATOM 2459 O O . ASP B 1 87 ? -2.055 -9.758 -17.797 1 86.75 87 ASP B O 1
ATOM 2463 N N . SER B 1 88 ? -3.033 -10.328 -15.875 1 89.25 88 SER B N 1
ATOM 2464 C CA . SER B 1 88 ? -2.203 -11.484 -15.57 1 89.25 88 SER B CA 1
ATOM 2465 C C . SER B 1 88 ? -0.727 -11.109 -15.5 1 89.25 88 SER B C 1
ATOM 2467 O O . SER B 1 88 ? 0.143 -11.93 -15.805 1 89.25 88 SER B O 1
ATOM 2469 N N . ASP B 1 89 ? -0.483 -9.883 -15.297 1 90.94 89 ASP B N 1
ATOM 2470 C CA . ASP B 1 89 ? 0.872 -9.406 -15.039 1 90.94 89 ASP B CA 1
ATOM 2471 C C . ASP B 1 89 ? 1.119 -9.234 -13.539 1 90.94 89 ASP B C 1
ATOM 2473 O O . ASP B 1 89 ? 0.577 -8.32 -12.914 1 90.94 89 ASP B O 1
ATOM 2477 N N . PHE B 1 90 ? 2.004 -10.125 -13.023 1 94.5 90 PHE B N 1
ATOM 2478 C CA . PHE B 1 90 ? 2.152 -10.211 -11.578 1 94.5 90 PHE B CA 1
ATOM 2479 C C . PHE B 1 90 ? 3.516 -9.688 -11.141 1 94.5 90 PHE B C 1
ATOM 2481 O O . PHE B 1 90 ? 3.836 -9.688 -9.945 1 94.5 90 PHE B O 1
ATOM 2488 N N . PHE B 1 91 ? 4.332 -9.258 -12.094 1 92.94 91 PHE B N 1
ATOM 2489 C CA . PHE B 1 91 ? 5.719 -9.008 -11.727 1 92.94 91 PHE B CA 1
ATOM 2490 C C . PHE B 1 91 ? 6.109 -7.57 -12.039 1 92.94 91 PHE B C 1
ATOM 2492 O O . PHE B 1 91 ? 5.621 -6.984 -13.008 1 92.94 91 PHE B O 1
ATOM 2499 N N . CYS B 1 92 ? 6.895 -7.035 -11.227 1 88.94 92 CYS B N 1
ATOM 2500 C CA . CYS B 1 92 ? 7.598 -5.77 -11.391 1 88.94 92 CYS B CA 1
ATOM 2501 C C . CYS B 1 92 ? 9.047 -5.887 -10.938 1 88.94 92 CYS B C 1
ATOM 2503 O O . CYS B 1 92 ? 9.32 -6.16 -9.773 1 88.94 92 CYS B O 1
ATOM 2505 N N . GLU B 1 93 ? 9.984 -5.746 -11.859 1 88.81 93 GLU B N 1
ATOM 2506 C CA . GLU B 1 93 ? 11.422 -5.801 -11.594 1 88.81 93 GLU B CA 1
ATOM 2507 C C . GLU B 1 93 ? 11.805 -7.109 -10.906 1 88.81 93 GLU B C 1
ATOM 2509 O O . GLU B 1 93 ? 12.57 -7.109 -9.938 1 88.81 93 GLU B O 1
ATOM 2514 N N . GLY B 1 94 ? 11.133 -8.18 -11.273 1 90.81 94 GLY B N 1
ATOM 2515 C CA . GLY B 1 94 ? 11.516 -9.508 -10.812 1 90.81 94 GLY B CA 1
ATOM 2516 C C . GLY B 1 94 ? 10.836 -9.906 -9.516 1 90.81 94 GLY B C 1
ATOM 2517 O O . GLY B 1 94 ? 11.07 -11 -9 1 90.81 94 GLY B O 1
ATOM 2518 N N . PHE B 1 95 ? 10 -9.055 -8.992 1 93.81 95 PHE B N 1
ATOM 2519 C CA . PHE B 1 95 ? 9.273 -9.344 -7.762 1 93.81 95 PHE B CA 1
ATOM 2520 C C . PHE B 1 95 ? 7.777 -9.445 -8.031 1 93.81 95 PHE B C 1
ATOM 2522 O O . PHE B 1 95 ? 7.266 -8.82 -8.961 1 93.81 95 PHE B O 1
ATOM 2529 N N . ILE B 1 96 ? 7.113 -10.297 -7.242 1 95.44 96 ILE B N 1
ATOM 2530 C CA . ILE B 1 96 ? 5.656 -10.328 -7.316 1 95.44 96 ILE B CA 1
ATOM 2531 C C . ILE B 1 96 ? 5.078 -9.031 -6.754 1 95.44 96 ILE B C 1
ATOM 2533 O O . ILE B 1 96 ? 5.48 -8.578 -5.68 1 95.44 96 ILE B O 1
ATOM 2537 N N . HIS B 1 97 ? 4.191 -8.508 -7.488 1 94.5 97 HIS B N 1
ATOM 2538 C CA . HIS B 1 97 ? 3.732 -7.156 -7.199 1 94.5 97 HIS B CA 1
ATOM 2539 C C . HIS B 1 97 ? 2.211 -7.09 -7.148 1 94.5 97 HIS B C 1
ATOM 2541 O O . HIS B 1 97 ? 1.53 -7.578 -8.055 1 94.5 97 HIS B O 1
ATOM 2547 N N . CYS B 1 98 ? 1.702 -6.543 -6.074 1 93.44 98 CYS B N 1
ATOM 2548 C CA . CYS B 1 98 ? 0.28 -6.219 -6.043 1 93.44 98 CYS B CA 1
ATOM 2549 C C . CYS B 1 98 ? 0.022 -4.836 -6.637 1 93.44 98 CYS B C 1
ATOM 2551 O O . CYS B 1 98 ? 0.4 -3.824 -6.047 1 93.44 98 CYS B O 1
ATOM 2553 N N . LYS B 1 99 ? -0.679 -4.766 -7.684 1 90 99 LYS B N 1
ATOM 2554 C CA . LYS B 1 99 ? -0.898 -3.521 -8.414 1 90 99 LYS B CA 1
ATOM 2555 C C . LYS B 1 99 ? -1.883 -2.617 -7.684 1 90 99 LYS B C 1
ATOM 2557 O O . LYS B 1 99 ? -1.968 -1.421 -7.973 1 90 99 LYS B O 1
ATOM 2562 N N . ALA B 1 100 ? -2.652 -3.172 -6.77 1 89.12 100 ALA B N 1
ATOM 2563 C CA . ALA B 1 100 ? -3.674 -2.377 -6.09 1 89.12 100 ALA B CA 1
ATOM 2564 C C . ALA B 1 100 ? -3.039 -1.294 -5.223 1 89.12 100 ALA B C 1
ATOM 2566 O O . ALA B 1 100 ? -3.352 -0.11 -5.371 1 89.12 100 ALA B O 1
ATOM 2567 N N . HIS B 1 101 ? -2.043 -1.725 -4.34 1 88.69 101 HIS B N 1
ATOM 2568 C CA . HIS B 1 101 ? -1.487 -0.745 -3.414 1 88.69 101 HIS B CA 1
ATOM 2569 C C . HIS B 1 101 ? 0.028 -0.881 -3.311 1 88.69 101 HIS B C 1
ATOM 2571 O O . HIS B 1 101 ? 0.639 -0.366 -2.371 1 88.69 101 HIS B O 1
ATOM 2577 N N . ALA B 1 102 ? 0.62 -1.656 -4.16 1 90.62 102 ALA B N 1
ATOM 2578 C CA . ALA B 1 102 ? 2.062 -1.701 -4.383 1 90.62 102 ALA B CA 1
ATOM 2579 C C . ALA B 1 102 ? 2.768 -2.451 -3.256 1 90.62 102 ALA B C 1
ATOM 2581 O O . ALA B 1 102 ? 3.803 -2.006 -2.756 1 90.62 102 ALA B O 1
ATOM 2582 N N . ALA B 1 103 ? 2.189 -3.518 -2.809 1 92.06 103 ALA B N 1
ATOM 2583 C CA . ALA B 1 103 ? 2.941 -4.488 -2.016 1 92.06 103 ALA B CA 1
ATOM 2584 C C . ALA B 1 103 ? 3.82 -5.359 -2.908 1 92.06 103 ALA B C 1
ATOM 2586 O O . ALA B 1 103 ? 3.484 -5.609 -4.07 1 92.06 103 ALA B O 1
ATOM 2587 N N . PHE B 1 104 ? 4.91 -5.758 -2.332 1 93.06 104 PHE B N 1
ATOM 2588 C CA . PHE B 1 104 ? 5.844 -6.602 -3.07 1 93.06 104 PHE B CA 1
ATOM 2589 C C . PHE B 1 104 ? 6.137 -7.887 -2.301 1 93.06 104 PHE B C 1
ATOM 2591 O O . PHE B 1 104 ? 6.262 -7.863 -1.074 1 93.06 104 PHE B O 1
ATOM 2598 N N . PHE B 1 105 ? 6.336 -8.992 -3.055 1 93.69 105 PHE B N 1
ATOM 2599 C CA . PHE B 1 105 ? 6.562 -10.305 -2.465 1 93.69 105 PHE B CA 1
ATOM 2600 C C . PHE B 1 105 ? 7.738 -11.008 -3.137 1 93.69 105 PHE B C 1
ATOM 2602 O O . PHE B 1 105 ? 7.98 -10.812 -4.332 1 93.69 105 PHE B O 1
ATOM 2609 N N . ASP B 1 106 ? 8.375 -11.812 -2.342 1 92.38 106 ASP B N 1
ATOM 2610 C CA . ASP B 1 106 ? 9.492 -12.617 -2.826 1 92.38 106 ASP B CA 1
ATOM 2611 C C . ASP B 1 106 ? 9 -13.797 -3.664 1 92.38 106 ASP B C 1
ATOM 2613 O O . ASP B 1 106 ? 8.227 -14.625 -3.182 1 92.38 106 ASP B O 1
ATOM 2617 N N . PRO B 1 107 ? 9.477 -13.852 -4.938 1 93.06 107 PRO B N 1
ATOM 2618 C CA . PRO B 1 107 ? 8.992 -14.953 -5.766 1 93.06 107 PRO B CA 1
ATOM 2619 C C . PRO B 1 107 ? 9.477 -16.312 -5.266 1 93.06 107 PRO B C 1
ATOM 2621 O O . PRO B 1 107 ? 8.852 -17.344 -5.559 1 93.06 107 PRO B O 1
ATOM 2624 N N . ASP B 1 108 ? 10.531 -16.359 -4.512 1 89.75 108 ASP B N 1
ATOM 2625 C CA . ASP B 1 108 ? 11.086 -17.609 -4.035 1 89.75 108 ASP B CA 1
ATOM 2626 C C . ASP B 1 108 ? 10.289 -18.156 -2.857 1 89.75 108 ASP B C 1
ATOM 2628 O O . ASP B 1 108 ? 10.062 -19.375 -2.76 1 89.75 108 ASP B O 1
ATOM 2632 N N . THR B 1 109 ? 9.82 -17.266 -2.041 1 87.19 109 THR B N 1
ATOM 2633 C CA . THR B 1 109 ? 9.242 -17.719 -0.781 1 87.19 109 THR B CA 1
ATOM 2634 C C . THR B 1 109 ? 7.797 -17.266 -0.647 1 87.19 109 THR B C 1
ATOM 2636 O O . THR B 1 109 ? 7.035 -17.828 0.141 1 87.19 109 THR B O 1
ATOM 2639 N N . GLY B 1 110 ? 7.418 -16.188 -1.323 1 90.75 110 GLY B N 1
ATOM 2640 C CA . GLY B 1 110 ? 6.09 -15.625 -1.164 1 90.75 110 GLY B CA 1
ATOM 2641 C C . GLY B 1 110 ? 6.004 -14.625 -0.028 1 90.75 110 GLY B C 1
ATOM 2642 O O . GLY B 1 110 ? 4.961 -13.992 0.173 1 90.75 110 GLY B O 1
ATOM 2643 N N . ILE B 1 111 ? 7.125 -14.398 0.723 1 88.75 111 ILE B N 1
ATOM 2644 C CA . ILE B 1 111 ? 7.094 -13.492 1.864 1 88.75 111 ILE B CA 1
ATOM 2645 C C . ILE B 1 111 ? 6.906 -12.055 1.377 1 88.75 111 ILE B C 1
ATOM 2647 O O . ILE B 1 111 ? 7.426 -11.68 0.323 1 88.75 111 ILE B O 1
ATOM 2651 N N . CYS B 1 112 ? 6.168 -11.32 2.17 1 91.06 112 CYS B N 1
ATOM 2652 C CA . CYS B 1 112 ? 5.949 -9.914 1.843 1 91.06 112 CYS B CA 1
ATOM 2653 C C . CYS B 1 112 ? 7.191 -9.086 2.146 1 91.06 112 CYS B C 1
ATOM 2655 O O . CYS B 1 112 ? 7.707 -9.125 3.266 1 91.06 112 CYS B O 1
ATOM 2657 N N . LEU B 1 113 ? 7.676 -8.328 1.213 1 89.81 113 LEU B N 1
ATOM 2658 C CA . LEU B 1 113 ? 8.898 -7.543 1.357 1 89.81 113 LEU B CA 1
ATOM 2659 C C . LEU B 1 113 ? 8.586 -6.062 1.527 1 89.81 113 LEU B C 1
ATOM 2661 O O . LEU B 1 113 ? 9.406 -5.301 2.047 1 89.81 113 LEU B O 1
ATOM 2665 N N . GLN B 1 114 ? 7.453 -5.637 1.04 1 89.75 114 GLN B N 1
ATOM 2666 C CA . GLN B 1 114 ? 6.984 -4.258 1.126 1 89.75 114 GLN B CA 1
ATOM 2667 C C . GLN B 1 114 ? 5.465 -4.199 1.213 1 89.75 114 GLN B C 1
ATOM 2669 O O . GLN B 1 114 ? 4.766 -4.914 0.49 1 89.75 114 GLN B O 1
ATOM 2674 N N . GLY B 1 115 ? 4.992 -3.275 2.008 1 88.12 115 GLY B N 1
ATOM 2675 C CA . GLY B 1 115 ? 3.568 -3.189 2.297 1 88.12 115 GLY B CA 1
ATOM 2676 C C . GLY B 1 115 ? 3.24 -3.418 3.76 1 88.12 115 GLY B C 1
ATOM 2677 O O . GLY B 1 115 ? 4.137 -3.65 4.574 1 88.12 115 GLY B O 1
ATOM 2678 N N . PRO B 1 116 ? 2 -3.381 4.098 1 81.75 116 PRO B N 1
ATOM 2679 C CA . PRO B 1 116 ? 1.632 -3.438 5.516 1 81.75 116 PRO B CA 1
ATOM 2680 C C . PRO B 1 116 ? 2.008 -4.766 6.172 1 81.75 116 PRO B C 1
ATOM 2682 O O . PRO B 1 116 ? 2.307 -4.805 7.367 1 81.75 116 PRO B O 1
ATOM 2685 N N . VAL B 1 117 ? 2.062 -5.785 5.402 1 75.81 117 VAL B N 1
ATOM 2686 C CA . VAL B 1 117 ? 2.311 -7.109 5.957 1 75.81 117 VAL B CA 1
ATOM 2687 C C . VAL B 1 117 ? 3.807 -7.305 6.188 1 75.81 117 VAL B C 1
ATOM 2689 O O . VAL B 1 117 ? 4.215 -8.156 6.977 1 75.81 117 VAL B O 1
ATOM 2692 N N . SER B 1 118 ? 4.645 -6.52 5.441 1 75.38 118 SER B N 1
ATOM 2693 C CA . SER B 1 118 ? 6.094 -6.695 5.48 1 75.38 118 SER B CA 1
ATOM 2694 C C . SER B 1 118 ? 6.656 -6.32 6.848 1 75.38 118 SER B C 1
ATOM 2696 O O . SER B 1 118 ? 7.777 -6.707 7.188 1 75.38 118 SER B O 1
ATOM 2698 N N . THR B 1 119 ? 5.98 -5.5 7.492 1 60.75 119 THR B N 1
ATOM 2699 C CA . THR B 1 119 ? 6.477 -5.012 8.773 1 60.75 119 THR B CA 1
ATOM 2700 C C . THR B 1 119 ? 6.234 -6.039 9.875 1 60.75 119 THR B C 1
ATOM 2702 O O . THR B 1 119 ? 6.668 -5.852 11.016 1 60.75 119 THR B O 1
ATOM 2705 N N . ARG B 1 120 ? 5.672 -7.188 9.484 1 54.5 120 ARG B N 1
ATOM 2706 C CA . ARG B 1 120 ? 5.277 -8.164 10.5 1 54.5 120 ARG B CA 1
ATOM 2707 C C . ARG B 1 120 ? 6.27 -9.32 10.555 1 54.5 120 ARG B C 1
ATOM 2709 O O . ARG B 1 120 ? 6.906 -9.648 9.555 1 54.5 120 ARG B O 1
ATOM 2716 N N . LYS B 1 121 ? 6.641 -9.695 11.758 1 52.66 121 LYS B N 1
ATOM 2717 C CA . LYS B 1 121 ? 7.539 -10.828 11.961 1 52.66 121 LYS B CA 1
ATOM 2718 C C . LYS B 1 121 ? 7 -12.086 11.289 1 52.66 121 LYS B C 1
ATOM 2720 O O . LYS B 1 121 ? 7.77 -12.914 10.805 1 52.66 121 LYS B O 1
ATOM 2725 N N . GLU B 1 122 ? 5.652 -12.164 11.484 1 49.69 122 GLU B N 1
ATOM 2726 C CA . GLU B 1 122 ? 5.148 -13.414 10.93 1 49.69 122 GLU B CA 1
ATOM 2727 C C . GLU B 1 122 ? 5.25 -13.43 9.414 1 49.69 122 GLU B C 1
ATOM 2729 O O . GLU B 1 122 ? 4.93 -12.438 8.75 1 49.69 122 GLU B O 1
ATOM 2734 N N .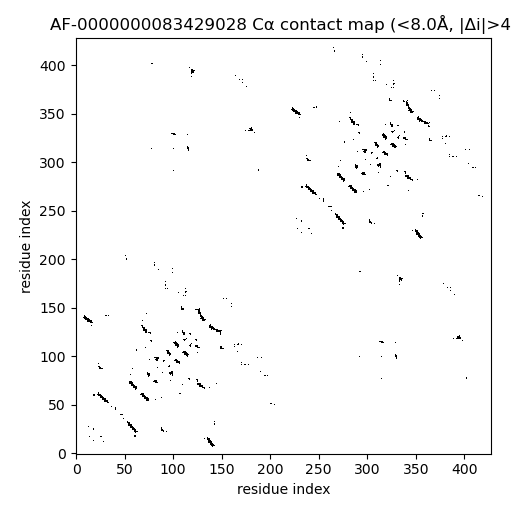 LEU B 1 123 ? 6.25 -14.148 9.008 1 54.59 123 LEU B N 1
ATOM 2735 C CA . LEU B 1 123 ? 6.477 -14.406 7.594 1 54.59 123 LEU B CA 1
ATOM 2736 C C . LEU B 1 123 ? 5.156 -14.648 6.867 1 54.59 123 LEU B C 1
ATOM 2738 O O . LEU B 1 123 ? 4.816 -15.789 6.555 1 54.59 123 LEU B O 1
ATOM 2742 N N . ARG B 1 124 ? 4.234 -13.57 7.027 1 63.88 124 ARG B N 1
ATOM 2743 C CA . ARG B 1 124 ? 3.021 -13.75 6.238 1 63.88 124 ARG B CA 1
ATOM 2744 C C . ARG B 1 124 ? 3.203 -13.203 4.824 1 63.88 124 ARG B C 1
ATOM 2746 O O . ARG B 1 124 ? 3.986 -12.273 4.605 1 63.88 124 ARG B O 1
ATOM 2753 N N . GLY B 1 125 ? 2.877 -13.961 3.922 1 83.75 125 GLY B N 1
ATOM 2754 C CA . GLY B 1 125 ? 2.943 -13.633 2.508 1 83.75 125 GLY B CA 1
ATOM 2755 C C . GLY B 1 125 ? 1.85 -14.289 1.688 1 83.75 125 GLY B C 1
ATOM 2756 O O . GLY B 1 125 ? 0.719 -14.438 2.156 1 83.75 125 GLY B O 1
ATOM 2757 N N . LEU B 1 126 ? 2.197 -14.5 0.575 1 90.62 126 LEU B N 1
ATOM 2758 C CA . LEU B 1 126 ? 1.249 -15.109 -0.35 1 90.62 126 LEU B CA 1
ATOM 2759 C C . LEU B 1 126 ? 1.018 -16.578 -0 1 90.62 126 LEU B C 1
ATOM 2761 O O . LEU B 1 126 ? 1.936 -17.266 0.454 1 90.62 126 LEU B O 1
ATOM 2765 N N . GLU B 1 127 ? -0.203 -16.969 -0.182 1 87.25 127 GLU B N 1
ATOM 2766 C CA . GLU B 1 127 ? -0.523 -18.391 -0.027 1 87.25 127 GLU B CA 1
ATOM 2767 C C . GLU B 1 127 ? -0.047 -19.203 -1.231 1 87.25 127 GLU B C 1
ATOM 2769 O O . GLU B 1 127 ? -0.456 -18.938 -2.363 1 87.25 127 GLU B O 1
ATOM 2774 N N . GLU B 1 128 ? 0.788 -20.172 -0.943 1 89.69 128 GLU B N 1
ATOM 2775 C CA . GLU B 1 128 ? 1.363 -20.969 -2.021 1 89.69 128 GLU B CA 1
ATOM 2776 C C . GLU B 1 128 ? 0.438 -22.109 -2.414 1 89.69 128 GLU B C 1
ATOM 2778 O O . GLU B 1 128 ? -0.219 -22.703 -1.557 1 89.69 128 GLU B O 1
ATOM 2783 N N . LEU B 1 129 ? 0.403 -22.391 -3.664 1 90.25 129 LEU B N 1
ATOM 2784 C CA . LEU B 1 129 ? -0.285 -23.547 -4.211 1 90.25 129 LEU B CA 1
ATOM 2785 C C . LEU B 1 129 ? 0.713 -24.625 -4.613 1 90.25 129 LEU B C 1
ATOM 2787 O O . LEU B 1 129 ? 1.78 -24.328 -5.148 1 90.25 129 LEU B O 1
ATOM 2791 N N . GLU B 1 130 ? 0.315 -25.828 -4.375 1 90.62 130 GLU B N 1
ATOM 2792 C CA . GLU B 1 130 ? 1.207 -26.922 -4.719 1 90.62 130 GLU B CA 1
ATOM 2793 C C . GLU B 1 130 ? 1.062 -27.312 -6.188 1 90.62 130 GLU B C 1
ATOM 2795 O O . GLU B 1 130 ? -0.025 -27.688 -6.633 1 90.62 130 GLU B O 1
ATOM 2800 N N . VAL B 1 131 ? 2.221 -27.203 -6.863 1 93.69 131 VAL B N 1
ATOM 2801 C CA . VAL B 1 131 ? 2.242 -27.594 -8.266 1 93.69 131 VAL B CA 1
ATOM 2802 C C . VAL B 1 131 ? 3.42 -28.531 -8.523 1 93.69 131 VAL B C 1
ATOM 2804 O O . VAL B 1 131 ? 4.414 -28.5 -7.793 1 93.69 131 VAL B O 1
ATOM 2807 N N . GLU B 1 132 ? 3.242 -29.375 -9.492 1 92.56 132 GLU B N 1
ATOM 2808 C CA . GLU B 1 132 ? 4.309 -30.281 -9.906 1 92.56 132 GLU B CA 1
ATOM 2809 C C . GLU B 1 132 ? 4.363 -30.422 -11.422 1 92.56 132 GLU B C 1
ATOM 2811 O O . GLU B 1 132 ? 3.395 -30.094 -12.117 1 92.56 132 GLU B O 1
ATOM 2816 N N . VAL B 1 133 ? 5.574 -30.797 -11.898 1 95.5 133 VAL B N 1
ATOM 2817 C CA . VAL B 1 133 ? 5.711 -31.125 -13.312 1 95.5 133 VAL B CA 1
ATOM 2818 C C . VAL B 1 133 ? 5.457 -32.594 -13.531 1 95.5 133 VAL B C 1
ATOM 2820 O O . VAL B 1 133 ? 6.113 -33.469 -12.922 1 95.5 133 VAL B O 1
ATOM 2823 N N . ASP B 1 134 ? 4.406 -32.906 -14.297 1 94.38 134 ASP B N 1
ATOM 2824 C CA . ASP B 1 134 ? 4.059 -34.281 -14.664 1 94.38 134 ASP B CA 1
ATOM 2825 C C . ASP B 1 134 ? 3.975 -34.438 -16.188 1 94.38 134 ASP B C 1
ATOM 2827 O O . ASP B 1 134 ? 3.092 -33.875 -16.828 1 94.38 134 ASP B O 1
ATOM 2831 N N . GLU B 1 135 ? 4.824 -35.25 -16.797 1 93.62 135 GLU B N 1
ATOM 2832 C CA . GLU B 1 135 ? 4.848 -35.469 -18.25 1 93.62 135 GLU B CA 1
ATOM 2833 C C . GLU B 1 135 ? 4.844 -34.156 -19.016 1 93.62 135 GLU B C 1
ATOM 2835 O O . GLU B 1 135 ? 4.008 -33.938 -19.891 1 93.62 135 GLU B O 1
ATOM 2840 N N . GLU B 1 136 ? 5.648 -33.25 -18.688 1 95.5 136 GLU B N 1
ATOM 2841 C CA . GLU B 1 136 ? 5.895 -31.984 -19.375 1 95.5 136 GLU B CA 1
ATOM 2842 C C . GLU B 1 136 ? 4.734 -31.016 -19.172 1 95.5 136 GLU B C 1
ATOM 2844 O O . GLU B 1 136 ? 4.613 -30.016 -19.891 1 95.5 136 GLU B O 1
ATOM 2849 N N . ASN B 1 137 ? 3.867 -31.406 -18.188 1 97.12 137 ASN B N 1
ATOM 2850 C CA . ASN B 1 137 ? 2.779 -30.5 -17.797 1 97.12 137 ASN B CA 1
ATOM 2851 C C . ASN B 1 137 ? 2.938 -30 -16.375 1 97.12 137 ASN B C 1
ATOM 2853 O O . ASN B 1 137 ? 3.465 -30.719 -15.516 1 97.12 137 ASN B O 1
ATOM 2857 N N . VAL B 1 138 ? 2.5 -28.734 -16.172 1 97 138 VAL B N 1
ATOM 2858 C CA . VAL B 1 138 ? 2.393 -28.188 -14.82 1 97 138 VAL B CA 1
ATOM 2859 C C . VAL B 1 138 ? 1.021 -28.531 -14.242 1 97 138 VAL B C 1
ATOM 2861 O O . VAL B 1 138 ? -0.009 -28.141 -14.797 1 97 138 VAL B O 1
ATOM 2864 N N . VAL B 1 139 ? 1.006 -29.25 -13.07 1 95.38 139 VAL B N 1
ATOM 2865 C CA . VAL B 1 139 ? -0.228 -29.797 -12.516 1 95.38 139 VAL B CA 1
ATOM 2866 C C . VAL B 1 139 ? -0.452 -29.219 -11.109 1 95.38 139 VAL B C 1
ATOM 2868 O O . VAL B 1 139 ? 0.464 -29.219 -10.289 1 95.38 139 VAL B O 1
ATOM 2871 N N . LEU B 1 140 ? -1.614 -28.703 -10.953 1 93.75 140 LEU B N 1
ATOM 2872 C CA . LEU B 1 140 ? -2.033 -28.266 -9.625 1 93.75 140 LEU B CA 1
ATOM 2873 C C . LEU B 1 140 ? -2.473 -29.469 -8.781 1 93.75 140 LEU B C 1
ATOM 2875 O O . LEU B 1 140 ? -3.357 -30.219 -9.18 1 93.75 140 LEU B O 1
ATOM 2879 N N . LEU B 1 141 ? -1.851 -29.75 -7.625 1 86.88 141 LEU B N 1
ATOM 2880 C CA . LEU B 1 141 ? -2.117 -30.938 -6.809 1 86.88 141 LEU B CA 1
ATOM 2881 C C . LEU B 1 141 ? -3.291 -30.688 -5.867 1 86.88 141 LEU B C 1
ATOM 2883 O O . LEU B 1 141 ? -4.086 -31.594 -5.613 1 86.88 141 LEU B O 1
ATOM 2887 N N . SER B 1 142 ? -3.24 -29.688 -5.039 1 72.38 142 SER B N 1
ATOM 2888 C CA . SER B 1 142 ? -4.332 -29.375 -4.121 1 72.38 142 SER B CA 1
ATOM 2889 C C . SER B 1 142 ? -4.605 -27.875 -4.078 1 72.38 142 SER B C 1
ATOM 2891 O O . SER B 1 142 ? -3.697 -27.062 -4.277 1 72.38 142 SER B O 1
ATOM 2893 N N . GLU B 1 143 ? -5.898 -27.641 -4.246 1 63.53 143 GLU B N 1
ATOM 2894 C CA . GLU B 1 143 ? -6.262 -26.234 -4.055 1 63.53 143 GLU B CA 1
ATOM 2895 C C . GLU B 1 143 ? -6.348 -25.891 -2.57 1 63.53 143 GLU B C 1
ATOM 2897 O O . GLU B 1 143 ? -6.836 -24.812 -2.209 1 63.53 143 GLU B O 1
ATOM 2902 N N . ARG B 1 144 ? -5.957 -27.016 -1.84 1 56.22 144 ARG B N 1
ATOM 2903 C CA . ARG B 1 144 ? -6.008 -26.719 -0.412 1 56.22 144 ARG B CA 1
ATOM 2904 C C . ARG B 1 144 ? -4.906 -25.734 -0.018 1 56.22 144 ARG B C 1
ATOM 2906 O O . ARG B 1 144 ? -3.795 -25.797 -0.543 1 56.22 144 ARG B O 1
ATOM 2913 N N . ARG B 1 145 ? -5.305 -24.594 0.41 1 53.84 145 ARG B N 1
ATOM 2914 C CA . ARG B 1 145 ? -4.477 -23.453 0.801 1 53.84 145 ARG B CA 1
ATOM 2915 C C . ARG B 1 145 ? -3.588 -23.812 1.988 1 53.84 145 ARG B C 1
ATOM 2917 O O . ARG B 1 145 ? -4.074 -24.281 3.018 1 53.84 145 ARG B O 1
ATOM 2924 N N . LYS B 1 146 ? -2.549 -24.625 1.777 1 47.03 146 LYS B N 1
ATOM 2925 C CA . LYS B 1 146 ? -1.707 -24.734 2.967 1 47.03 146 LYS B CA 1
ATOM 2926 C C . LYS B 1 146 ? -1.16 -23.359 3.363 1 47.03 146 LYS B C 1
ATOM 2928 O O . LYS B 1 146 ? -0.631 -22.625 2.521 1 47.03 146 LYS B O 1
ATOM 2933 N N . ALA B 1 147 ? -1.817 -22.766 4.234 1 44 147 ALA B N 1
ATOM 2934 C CA . ALA B 1 147 ? -1.134 -21.594 4.797 1 44 147 ALA B CA 1
ATOM 2935 C C . ALA B 1 147 ? 0.345 -21.891 5.031 1 44 147 ALA B C 1
ATOM 2937 O O . ALA B 1 147 ? 0.732 -22.344 6.109 1 44 147 ALA B O 1
ATOM 2938 N N . LYS B 1 148 ? 0.995 -22.797 4.199 1 42 148 LYS B N 1
ATOM 2939 C CA . LYS B 1 148 ? 2.385 -22.984 4.605 1 42 148 LYS B CA 1
ATOM 2940 C C . LYS B 1 148 ? 3.137 -21.656 4.629 1 42 148 LYS B C 1
ATOM 2942 O O . LYS B 1 148 ? 3.139 -20.922 3.643 1 42 148 LYS B O 1
ATOM 2947 N N . VAL B 1 149 ? 3.227 -21 5.734 1 39.16 149 VAL B N 1
ATOM 2948 C CA . VAL B 1 149 ? 4.379 -20.109 5.852 1 39.16 149 VAL B CA 1
ATOM 2949 C C . VAL B 1 149 ? 5.543 -20.672 5.035 1 39.16 149 VAL B C 1
ATOM 2951 O O . VAL B 1 149 ? 5.789 -21.875 5.035 1 39.16 149 VAL B O 1
ATOM 2954 N N . SER B 1 150 ? 6.047 -19.906 4.133 1 42.69 150 SER B N 1
ATOM 2955 C CA . SER B 1 150 ? 7.156 -20.297 3.27 1 42.69 150 SER B CA 1
ATOM 2956 C C . SER B 1 150 ? 8.008 -21.391 3.916 1 42.69 150 SER B C 1
ATOM 2958 O O . SER B 1 150 ? 8.18 -21.406 5.137 1 42.69 150 SER B O 1
ATOM 2960 N N . THR B 1 151 ? 7.875 -22.609 3.404 1 43.22 151 THR B N 1
ATOM 2961 C CA . THR B 1 151 ? 8.781 -23.734 3.643 1 43.22 151 THR B CA 1
ATOM 2962 C C . THR B 1 151 ? 10.211 -23.234 3.85 1 43.22 151 THR B C 1
ATOM 2964 O O . THR B 1 151 ? 11.164 -23.953 3.523 1 43.22 151 THR B O 1
ATOM 2967 N N . MET B 1 152 ? 10.43 -21.969 4.047 1 42.81 152 MET B N 1
ATOM 2968 C CA . MET B 1 152 ? 11.875 -21.906 4.266 1 42.81 152 MET B CA 1
ATOM 2969 C C . MET B 1 152 ? 12.305 -22.891 5.355 1 42.81 152 MET B C 1
ATOM 2971 O O . MET B 1 152 ? 11.641 -23 6.391 1 42.81 152 MET B O 1
ATOM 2975 N N . PRO B 1 153 ? 13.055 -23.766 5.031 1 42.03 153 PRO B N 1
ATOM 2976 C CA . PRO B 1 153 ? 13.555 -24.672 6.07 1 42.03 153 PRO B CA 1
ATOM 2977 C C . PRO B 1 153 ? 13.523 -24.047 7.461 1 42.03 153 PRO B C 1
ATOM 2979 O O . PRO B 1 153 ? 13.547 -22.828 7.594 1 42.03 153 PRO B O 1
ATOM 2982 N N . THR B 1 154 ? 13.141 -24.844 8.523 1 46.28 154 THR B N 1
ATOM 2983 C CA . THR B 1 154 ? 13.258 -24.625 9.961 1 46.28 154 THR B CA 1
ATOM 2984 C C . THR B 1 154 ? 14.352 -23.594 10.258 1 46.28 154 THR B C 1
ATOM 2986 O O . THR B 1 154 ? 15.469 -23.969 10.625 1 46.28 154 THR B O 1
ATOM 2989 N N . SER B 1 155 ? 14.688 -22.766 9.336 1 51.34 155 SER B N 1
ATOM 2990 C CA . SER B 1 155 ? 15.805 -21.922 9.727 1 51.34 155 SER B CA 1
ATOM 2991 C C . SER B 1 155 ? 15.445 -21.047 10.93 1 51.34 155 SER B C 1
ATOM 2993 O O . SER B 1 155 ? 14.266 -20.797 11.195 1 51.34 155 SER B O 1
ATOM 2995 N N . ASN B 1 156 ? 16.344 -20.922 11.758 1 63.91 156 ASN B N 1
ATOM 2996 C CA . ASN B 1 156 ? 16.391 -20.016 12.898 1 63.91 156 ASN B CA 1
ATOM 2997 C C . ASN B 1 156 ? 15.812 -18.641 12.555 1 63.91 156 ASN B C 1
ATOM 2999 O O . ASN B 1 156 ? 15.898 -18.203 11.406 1 63.91 156 ASN B O 1
ATOM 3003 N N . SER B 1 157 ? 14.852 -18.281 13.328 1 72.06 157 SER B N 1
ATOM 3004 C CA . SER B 1 157 ? 14.219 -16.969 13.258 1 72.06 157 SER B CA 1
ATOM 3005 C C . SER B 1 157 ? 15.195 -15.906 12.75 1 72.06 157 SER B C 1
ATOM 3007 O O . SER B 1 157 ? 14.836 -15.078 11.914 1 72.06 157 SER B O 1
ATOM 3009 N N . GLN B 1 158 ? 16.422 -16.188 13.086 1 77.12 158 GLN B N 1
ATOM 3010 C CA . GLN B 1 158 ? 17.422 -15.188 12.711 1 77.12 158 GLN B CA 1
ATOM 3011 C C . GLN B 1 158 ? 17.766 -15.289 11.227 1 77.12 158 GLN B C 1
ATOM 3013 O O . GLN B 1 158 ? 17.938 -14.266 10.555 1 77.12 158 GLN B O 1
ATOM 3018 N N . GLN B 1 159 ? 17.797 -16.469 10.742 1 81.31 159 GLN B N 1
ATOM 3019 C CA . GLN B 1 159 ? 18.125 -16.672 9.336 1 81.31 159 GLN B CA 1
ATOM 3020 C C . GLN B 1 159 ? 17.047 -16.109 8.43 1 81.31 159 GLN B C 1
ATOM 3022 O O . GLN B 1 159 ? 17.328 -15.531 7.379 1 81.31 159 GLN B O 1
ATOM 3027 N N . LEU B 1 160 ? 15.891 -16.266 8.852 1 79.69 160 LEU B N 1
ATOM 3028 C CA . LEU B 1 160 ? 14.758 -15.766 8.078 1 79.69 160 LEU B CA 1
ATOM 3029 C C . LEU B 1 160 ? 14.75 -14.234 8.047 1 79.69 160 LEU B C 1
ATOM 3031 O O . LEU B 1 160 ? 14.484 -13.641 7 1 79.69 160 LEU B O 1
ATOM 3035 N N . GLU B 1 161 ? 15.086 -13.727 9.117 1 79.62 161 GLU B N 1
ATOM 3036 C CA . GLU B 1 161 ? 15.141 -12.266 9.188 1 79.62 161 GLU B CA 1
ATOM 3037 C C . GLU B 1 161 ? 16.25 -11.711 8.297 1 79.62 161 GLU B C 1
ATOM 3039 O O . GLU B 1 161 ? 16.062 -10.688 7.629 1 79.62 161 GLU B O 1
ATOM 3044 N N . ASP B 1 162 ? 17.312 -12.398 8.352 1 84.06 162 ASP B N 1
ATOM 3045 C CA . ASP B 1 162 ? 18.438 -11.984 7.508 1 84.06 162 ASP B CA 1
ATOM 3046 C C . ASP B 1 162 ? 18.078 -12.109 6.027 1 84.06 162 ASP B C 1
ATOM 3048 O O . ASP B 1 162 ? 18.422 -11.242 5.227 1 84.06 162 ASP B O 1
ATOM 3052 N N . TYR B 1 163 ? 17.453 -13.18 5.754 1 87.12 163 TYR B N 1
ATOM 3053 C CA . TYR B 1 163 ? 17.031 -13.383 4.375 1 87.12 163 TYR B CA 1
ATOM 3054 C C . TYR B 1 163 ? 16.078 -12.273 3.928 1 87.12 163 TYR B C 1
ATOM 3056 O O . TYR B 1 163 ? 16.25 -11.711 2.846 1 87.12 163 TYR B O 1
ATOM 3064 N N . LYS B 1 164 ? 15.133 -11.984 4.734 1 85.75 164 LYS B N 1
ATOM 3065 C CA . LYS B 1 164 ? 14.172 -10.938 4.422 1 85.75 164 LYS B CA 1
ATOM 3066 C C . LYS B 1 164 ? 14.867 -9.594 4.215 1 85.75 164 LYS B C 1
ATOM 3068 O O . LYS B 1 164 ? 14.531 -8.859 3.283 1 85.75 164 LYS B O 1
ATOM 3073 N N . ARG B 1 165 ? 15.773 -9.297 5.039 1 84.38 165 ARG B N 1
ATOM 3074 C CA . ARG B 1 165 ? 16.516 -8.039 4.926 1 84.38 165 ARG B CA 1
ATOM 3075 C C . ARG B 1 165 ? 17.266 -7.965 3.607 1 84.38 165 ARG B C 1
ATOM 3077 O O . ARG B 1 165 ? 17.25 -6.934 2.934 1 84.38 165 ARG B O 1
ATOM 3084 N N . MET B 1 166 ? 17.875 -9.039 3.365 1 89.81 166 MET B N 1
ATOM 3085 C CA . MET B 1 166 ? 18.625 -9.094 2.113 1 89.81 166 MET B CA 1
ATOM 3086 C C . MET B 1 166 ? 17.688 -8.906 0.917 1 89.81 166 MET B C 1
ATOM 3088 O O . MET B 1 166 ? 18 -8.125 0.008 1 89.81 166 MET B O 1
ATOM 3092 N N . ARG B 1 167 ? 16.578 -9.555 0.893 1 90.69 167 ARG B N 1
ATOM 3093 C CA . ARG B 1 167 ? 15.648 -9.484 -0.226 1 90.69 167 ARG B CA 1
ATOM 3094 C C . ARG B 1 167 ? 15.016 -8.094 -0.324 1 90.69 167 ARG B C 1
ATOM 3096 O O . ARG B 1 167 ? 14.734 -7.613 -1.423 1 90.69 167 ARG B O 1
ATOM 3103 N N . LYS B 1 168 ? 14.828 -7.469 0.796 1 88.25 168 LYS B N 1
ATOM 3104 C CA . LYS B 1 168 ? 14.344 -6.094 0.805 1 88.25 168 LYS B CA 1
ATOM 3105 C C . LYS B 1 168 ? 15.344 -5.152 0.142 1 88.25 168 LYS B C 1
ATOM 3107 O O . LYS B 1 168 ? 14.961 -4.23 -0.58 1 88.25 168 LYS B O 1
ATOM 3112 N N . GLN B 1 169 ? 16.531 -5.418 0.423 1 86.88 169 GLN B N 1
ATOM 3113 C CA . GLN B 1 169 ? 17.578 -4.617 -0.214 1 86.88 169 GLN B CA 1
ATOM 3114 C C . GLN B 1 169 ? 17.594 -4.836 -1.725 1 86.88 169 GLN B C 1
ATOM 3116 O O . GLN B 1 169 ? 17.703 -3.881 -2.494 1 86.88 169 GLN B O 1
ATOM 3121 N N . ASP B 1 170 ? 17.5 -6.055 -2.119 1 90.5 170 ASP B N 1
ATOM 3122 C CA . ASP B 1 170 ? 17.422 -6.363 -3.543 1 90.5 170 ASP B CA 1
ATOM 3123 C C . ASP B 1 170 ? 16.266 -5.617 -4.203 1 90.5 170 ASP B C 1
ATOM 3125 O O . ASP B 1 170 ? 16.422 -5.051 -5.289 1 90.5 170 ASP B O 1
ATOM 3129 N N . LEU B 1 171 ? 15.172 -5.633 -3.553 1 90.38 171 LEU B N 1
ATOM 3130 C CA . LEU B 1 171 ? 13.977 -4.965 -4.066 1 90.38 171 LEU B CA 1
ATOM 3131 C C . LEU B 1 171 ? 14.211 -3.465 -4.195 1 90.38 171 LEU B C 1
ATOM 3133 O O . LEU B 1 171 ? 13.898 -2.871 -5.23 1 90.38 171 LEU B O 1
ATOM 3137 N N . SER B 1 172 ? 14.758 -2.867 -3.154 1 84.25 172 SER B N 1
ATOM 3138 C CA . SER B 1 172 ? 15.031 -1.435 -3.158 1 84.25 172 SER B CA 1
ATOM 3139 C C . SER B 1 172 ? 15.93 -1.049 -4.328 1 84.25 172 SER B C 1
ATOM 3141 O O . SER B 1 172 ? 15.68 -0.053 -5.012 1 84.25 172 SER B O 1
ATOM 3143 N N . GLU B 1 173 ? 16.875 -1.825 -4.57 1 83.44 173 GLU B N 1
ATOM 3144 C CA . GLU B 1 173 ? 17.812 -1.562 -5.664 1 83.44 173 GLU B CA 1
ATOM 3145 C C . GLU B 1 173 ? 17.125 -1.729 -7.02 1 83.44 173 GLU B C 1
ATOM 3147 O O . GLU B 1 173 ? 17.359 -0.94 -7.938 1 83.44 173 GLU B O 1
ATOM 3152 N N . ALA B 1 174 ? 16.328 -2.715 -7.133 1 86.12 174 ALA B N 1
ATOM 3153 C CA . ALA B 1 174 ? 15.609 -2.963 -8.383 1 86.12 174 ALA B CA 1
ATOM 3154 C C . ALA B 1 174 ? 14.656 -1.818 -8.703 1 86.12 174 ALA B C 1
ATOM 3156 O O . ALA B 1 174 ? 14.555 -1.387 -9.859 1 86.12 174 ALA B O 1
ATOM 3157 N N . LEU B 1 175 ? 13.969 -1.32 -7.703 1 82.75 175 LEU B N 1
ATOM 3158 C CA . LEU B 1 175 ? 12.977 -0.267 -7.902 1 82.75 175 LEU B CA 1
ATOM 3159 C C . LEU B 1 175 ? 13.656 1.067 -8.195 1 82.75 175 LEU B C 1
ATOM 3161 O O . LEU B 1 175 ? 13.086 1.923 -8.875 1 82.75 175 LEU B O 1
ATOM 3165 N N . ALA B 1 176 ? 14.797 1.305 -7.609 1 75.5 176 ALA B N 1
ATOM 3166 C CA . ALA B 1 176 ? 15.531 2.543 -7.844 1 75.5 176 ALA B CA 1
ATOM 3167 C C . ALA B 1 176 ? 15.922 2.678 -9.312 1 75.5 176 ALA B C 1
ATOM 3169 O O . ALA B 1 176 ? 16.062 3.791 -9.828 1 75.5 176 ALA B O 1
ATOM 3170 N N . LYS B 1 177 ? 15.953 1.59 -9.922 1 73.75 177 LYS B N 1
ATOM 3171 C CA . LYS B 1 177 ? 16.359 1.583 -11.328 1 73.75 177 LYS B CA 1
ATOM 3172 C C . LYS B 1 177 ? 15.156 1.76 -12.25 1 73.75 177 LYS B C 1
ATOM 3174 O O . LYS B 1 177 ? 15.312 2.045 -13.438 1 73.75 177 LYS B O 1
ATOM 3179 N N . ARG B 1 178 ? 13.953 1.645 -11.648 1 72.12 178 ARG B N 1
ATOM 3180 C CA . ARG B 1 178 ? 12.734 1.694 -12.453 1 72.12 178 ARG B CA 1
ATOM 3181 C C . ARG B 1 178 ? 12.391 3.129 -12.836 1 72.12 178 ARG B C 1
ATOM 3183 O O . ARG B 1 178 ? 12.445 4.031 -11.992 1 72.12 178 ARG B O 1
ATOM 3190 N N . SER B 1 179 ? 12.32 3.492 -14.094 1 58.16 179 SER B N 1
ATOM 3191 C CA . SER B 1 179 ? 12.023 4.824 -14.617 1 58.16 179 SER B CA 1
ATOM 3192 C C . SER B 1 179 ? 10.539 4.973 -14.945 1 58.16 179 SER B C 1
ATOM 3194 O O . SER B 1 179 ? 10.07 6.074 -15.242 1 58.16 179 SER B O 1
ATOM 3196 N N . ASP B 1 180 ? 9.711 3.953 -14.859 1 55.66 180 ASP B N 1
ATOM 3197 C CA . ASP B 1 180 ? 8.469 4.023 -15.617 1 55.66 180 ASP B CA 1
ATOM 3198 C C . ASP B 1 180 ? 7.371 4.719 -14.82 1 55.66 180 ASP B C 1
ATOM 3200 O O . ASP B 1 180 ? 7.363 4.66 -13.586 1 55.66 180 ASP B O 1
ATOM 3204 N N . THR B 1 181 ? 6.715 5.664 -15.438 1 50.94 181 THR B N 1
ATOM 3205 C CA . THR B 1 181 ? 5.66 6.598 -15.055 1 50.94 181 THR B CA 1
ATOM 3206 C C . THR B 1 181 ? 4.285 5.957 -15.227 1 50.94 181 THR B C 1
ATOM 3208 O O . THR B 1 181 ? 3.865 5.672 -16.344 1 50.94 181 THR B O 1
ATOM 3211 N N . LEU B 1 182 ? 3.957 4.887 -14.602 1 55.19 182 LEU B N 1
ATOM 3212 C CA . LEU B 1 182 ? 2.584 4.469 -14.852 1 55.19 182 LEU B CA 1
ATOM 3213 C C . LEU B 1 182 ? 1.602 5.578 -14.484 1 55.19 182 LEU B C 1
ATOM 3215 O O . LEU B 1 182 ? 1.835 6.328 -13.539 1 55.19 182 LEU B O 1
ATOM 3219 N N . GLU B 1 183 ? 0.574 5.773 -15.32 1 58.22 183 GLU B N 1
ATOM 3220 C CA . GLU B 1 183 ? -0.44 6.809 -15.164 1 58.22 183 GLU B CA 1
ATOM 3221 C C . GLU B 1 183 ? -1.29 6.562 -13.922 1 58.22 183 GLU B C 1
ATOM 3223 O O . GLU B 1 183 ? -1.889 5.496 -13.773 1 58.22 183 GLU B O 1
ATOM 3228 N N . LEU B 1 184 ? -1.291 7.328 -12.945 1 60.81 184 LEU B N 1
ATOM 3229 C CA . LEU B 1 184 ? -1.926 7.277 -11.633 1 60.81 184 LEU B CA 1
ATOM 3230 C C . LEU B 1 184 ? -3.443 7.207 -11.766 1 60.81 184 LEU B C 1
ATOM 3232 O O . LEU B 1 184 ? -4.102 6.457 -11.039 1 60.81 184 LEU B O 1
ATOM 3236 N N . ILE B 1 185 ? -3.965 7.941 -12.75 1 62.28 185 ILE B N 1
ATOM 3237 C CA . ILE B 1 185 ? -5.414 8.078 -12.828 1 62.28 185 ILE B CA 1
ATOM 3238 C C . ILE B 1 185 ? -6.039 6.734 -13.211 1 62.28 185 ILE B C 1
ATOM 3240 O O . ILE B 1 185 ? -7.059 6.336 -12.641 1 62.28 185 ILE B O 1
ATOM 3244 N N . GLU B 1 186 ? -5.441 6.07 -14.141 1 67.62 186 GLU B N 1
ATOM 3245 C CA . GLU B 1 186 ? -5.973 4.781 -14.562 1 67.62 186 GLU B CA 1
ATOM 3246 C C . GLU B 1 186 ? -5.902 3.758 -13.43 1 67.62 186 GLU B C 1
ATOM 3248 O O . GLU B 1 186 ? -6.844 2.99 -13.227 1 67.62 186 GLU B O 1
ATOM 3253 N N . LEU B 1 187 ? -4.922 3.836 -12.633 1 70.81 187 LEU B N 1
ATOM 3254 C CA . LEU B 1 187 ? -4.75 2.889 -11.539 1 70.81 187 LEU B CA 1
ATOM 3255 C C . LEU B 1 187 ? -5.777 3.135 -10.445 1 70.81 187 LEU B C 1
ATOM 3257 O O . LEU B 1 187 ? -6.312 2.188 -9.867 1 70.81 187 LEU B O 1
ATOM 3261 N N . GLN B 1 188 ? -6.074 4.387 -10.242 1 70.38 188 GLN B N 1
ATOM 3262 C CA . GLN B 1 188 ? -7.07 4.719 -9.227 1 70.38 188 GLN B CA 1
ATOM 3263 C C . GLN B 1 188 ? -8.453 4.211 -9.633 1 70.38 188 GLN B C 1
ATOM 3265 O O . GLN B 1 188 ? -9.211 3.719 -8.789 1 70.38 188 GLN B O 1
ATOM 3270 N N . HIS B 1 189 ? -8.711 4.371 -10.922 1 73.88 189 HIS B N 1
ATOM 3271 C CA . HIS B 1 189 ? -9.992 3.887 -11.43 1 73.88 189 HIS B CA 1
ATOM 3272 C C . HIS B 1 189 ? -10.109 2.373 -11.273 1 73.88 189 HIS B C 1
ATOM 3274 O O . HIS B 1 189 ? -11.133 1.869 -10.812 1 73.88 189 HIS B O 1
ATOM 3280 N N . ARG B 1 190 ? -9.078 1.727 -11.641 1 77.31 190 ARG B N 1
ATOM 3281 C CA . ARG B 1 190 ? -9.094 0.271 -11.539 1 77.31 190 ARG B CA 1
ATOM 3282 C C . ARG B 1 190 ? -9.18 -0.18 -10.086 1 77.31 190 ARG B C 1
ATOM 3284 O O . ARG B 1 190 ? -9.883 -1.143 -9.773 1 77.31 190 ARG B O 1
ATOM 3291 N N . LEU B 1 191 ? -8.523 0.488 -9.305 1 78.62 191 LEU B N 1
ATOM 3292 C CA . LEU B 1 191 ? -8.57 0.192 -7.875 1 78.62 191 LEU B CA 1
ATOM 3293 C C . LEU B 1 191 ? -9.992 0.362 -7.34 1 78.62 191 LEU B C 1
ATOM 3295 O O . LEU B 1 191 ? -10.484 -0.49 -6.598 1 78.62 191 LEU B O 1
ATOM 3299 N N . HIS B 1 192 ? -10.539 1.454 -7.715 1 74.75 192 HIS B N 1
ATOM 3300 C CA . HIS B 1 192 ? -11.922 1.702 -7.301 1 74.75 192 HIS B CA 1
ATOM 3301 C C . HIS B 1 192 ? -12.844 0.577 -7.758 1 74.75 192 HIS B C 1
ATOM 3303 O O . HIS B 1 192 ? -13.648 0.074 -6.969 1 74.75 192 HIS B O 1
ATOM 3309 N N . GLU B 1 193 ? -12.672 0.179 -8.93 1 77.56 193 GLU B N 1
ATOM 3310 C CA . GLU B 1 193 ? -13.5 -0.887 -9.484 1 77.56 193 GLU B CA 1
ATOM 3311 C C . GLU B 1 193 ? -13.336 -2.182 -8.688 1 77.56 193 GLU B C 1
ATOM 3313 O O . GLU B 1 193 ? -14.328 -2.836 -8.352 1 77.56 193 GLU B O 1
ATOM 3318 N N . LYS B 1 194 ? -12.164 -2.541 -8.453 1 81 194 LYS B N 1
ATOM 3319 C CA . LYS B 1 194 ? -11.898 -3.779 -7.73 1 81 194 LYS B CA 1
ATOM 3320 C C . LYS B 1 194 ? -12.422 -3.707 -6.301 1 81 194 LYS B C 1
ATOM 3322 O O . LYS B 1 194 ? -12.977 -4.68 -5.785 1 81 194 LYS B O 1
ATOM 3327 N N . THR B 1 195 ? -12.242 -2.602 -5.699 1 78.12 195 THR B N 1
ATOM 3328 C CA . THR B 1 195 ? -12.711 -2.412 -4.332 1 78.12 195 THR B CA 1
ATOM 3329 C C . THR B 1 195 ? -14.234 -2.498 -4.273 1 78.12 195 THR B C 1
ATOM 3331 O O . THR B 1 195 ? -14.789 -3.186 -3.412 1 78.12 195 THR B O 1
ATOM 3334 N N . MET B 1 196 ? -14.836 -1.829 -5.219 1 76.62 196 MET B N 1
ATOM 3335 C CA . MET B 1 196 ? -16.297 -1.857 -5.27 1 76.62 196 MET B CA 1
ATOM 3336 C C . MET B 1 196 ? -16.797 -3.273 -5.508 1 76.62 196 MET B C 1
ATOM 3338 O O . MET B 1 196 ? -17.797 -3.691 -4.91 1 76.62 196 MET B O 1
ATOM 3342 N N . ALA B 1 197 ? -16.188 -3.973 -6.391 1 76.81 197 ALA B N 1
ATOM 3343 C CA . ALA B 1 197 ? -16.578 -5.352 -6.672 1 76.81 197 ALA B CA 1
ATOM 3344 C C . ALA B 1 197 ? -16.469 -6.219 -5.422 1 76.81 197 ALA B C 1
ATOM 3346 O O . ALA B 1 197 ? -17.359 -7.031 -5.152 1 76.81 197 ALA B O 1
ATOM 3347 N N . ARG B 1 198 ? -15.531 -6 -4.691 1 74.12 198 ARG B N 1
ATOM 3348 C CA . ARG B 1 198 ? -15.352 -6.762 -3.459 1 74.12 198 ARG B CA 1
ATOM 3349 C C . ARG B 1 198 ? -16.422 -6.395 -2.432 1 74.12 198 ARG B C 1
ATOM 3351 O O . ARG B 1 198 ? -16.969 -7.27 -1.761 1 74.12 198 ARG B O 1
ATOM 3358 N N . LEU B 1 199 ? -16.625 -5.145 -2.287 1 73.38 199 LEU B N 1
ATOM 3359 C CA . LEU B 1 199 ? -17.609 -4.672 -1.326 1 73.38 199 LEU B CA 1
ATOM 3360 C C . LEU B 1 199 ? -19 -5.191 -1.681 1 73.38 199 LEU B C 1
ATOM 3362 O O . LEU B 1 199 ? -19.766 -5.578 -0.796 1 73.38 199 LEU B O 1
ATOM 3366 N N . LYS B 1 200 ? -19.297 -5.094 -2.895 1 74.62 200 LYS B N 1
ATOM 3367 C CA . LYS B 1 200 ? -20.578 -5.621 -3.342 1 74.62 200 LYS B CA 1
ATOM 3368 C C . LYS B 1 200 ? -20.703 -7.105 -3.014 1 74.62 200 LYS B C 1
ATOM 3370 O O . LYS B 1 200 ? -21.781 -7.566 -2.607 1 74.62 200 LYS B O 1
ATOM 3375 N N . GLN B 1 201 ? -19.672 -7.762 -3.189 1 71.56 201 GLN B N 1
ATOM 3376 C CA . GLN B 1 201 ? -19.656 -9.18 -2.844 1 71.56 201 GLN B CA 1
ATOM 3377 C C . GLN B 1 201 ? -19.891 -9.383 -1.352 1 71.56 201 GLN B C 1
ATOM 3379 O O . GLN B 1 201 ? -20.641 -10.281 -0.956 1 71.56 201 GLN B O 1
ATOM 3384 N N . TYR B 1 202 ? -19.359 -8.57 -0.567 1 68.88 202 TYR B N 1
ATOM 3385 C CA . TYR B 1 202 ? -19.547 -8.641 0.877 1 68.88 202 TYR B CA 1
ATOM 3386 C C . TYR B 1 202 ? -21 -8.328 1.255 1 68.88 202 TYR B C 1
ATOM 3388 O O . TYR B 1 202 ? -21.578 -8.984 2.119 1 68.88 202 TYR B O 1
ATOM 3396 N N . GLU B 1 203 ? -21.453 -7.297 0.649 1 71.56 203 GLU B N 1
ATOM 3397 C CA . GLU B 1 203 ? -22.828 -6.922 0.909 1 71.56 203 GLU B CA 1
ATOM 3398 C C . GLU B 1 203 ? -23.781 -8.055 0.545 1 71.56 203 GLU B C 1
ATOM 3400 O O . GLU B 1 203 ? -24.734 -8.336 1.28 1 71.56 203 GLU B O 1
ATOM 3405 N N . ARG B 1 204 ? -23.562 -8.648 -0.508 1 68.88 204 ARG B N 1
ATOM 3406 C CA . ARG B 1 204 ? -24.391 -9.773 -0.939 1 68.88 204 ARG B CA 1
ATOM 3407 C C . ARG B 1 204 ? -24.312 -10.93 0.052 1 68.88 204 ARG B C 1
ATOM 3409 O O . ARG B 1 204 ? -25.312 -11.578 0.346 1 68.88 204 ARG B O 1
ATOM 3416 N N . MET B 1 205 ? -23.25 -11.047 0.564 1 65 205 MET B N 1
ATOM 3417 C CA . MET B 1 205 ? -23.047 -12.117 1.538 1 65 205 MET B CA 1
ATOM 3418 C C . MET B 1 205 ? -23.75 -11.797 2.852 1 65 205 MET B C 1
ATOM 3420 O O . MET B 1 205 ? -24.328 -12.68 3.479 1 65 205 MET B O 1
ATOM 3424 N N . GLU B 1 206 ? -23.547 -10.57 3.227 1 66.19 206 GLU B N 1
ATOM 3425 C CA . GLU B 1 206 ? -24.219 -10.141 4.445 1 66.19 206 GLU B CA 1
ATOM 3426 C C . GLU B 1 206 ? -25.734 -10.258 4.309 1 66.19 206 GLU B C 1
ATOM 3428 O O . GLU B 1 206 ? -26.422 -10.664 5.25 1 66.19 206 GLU B O 1
ATOM 3433 N N . GLN B 1 207 ? -26.188 -9.93 3.24 1 69.5 207 GLN B N 1
ATOM 3434 C CA . GLN B 1 207 ? -27.609 -10.039 2.99 1 69.5 207 GLN B CA 1
ATOM 3435 C C . GLN B 1 207 ? -28.062 -11.5 2.959 1 69.5 207 GLN B C 1
ATOM 3437 O O . GLN B 1 207 ? -29.141 -11.844 3.449 1 69.5 207 GLN B O 1
ATOM 3442 N N . ALA B 1 208 ? -27.266 -12.336 2.436 1 65.38 208 ALA B N 1
ATOM 3443 C CA . ALA B 1 208 ? -27.578 -13.758 2.355 1 65.38 208 ALA B CA 1
ATOM 3444 C C . ALA B 1 208 ? -27.562 -14.398 3.74 1 65.38 208 ALA B C 1
ATOM 3446 O O . ALA B 1 208 ? -28.344 -15.312 4.016 1 65.38 208 ALA B O 1
ATOM 3447 N N . MET B 1 209 ? -26.781 -13.859 4.52 1 60.62 209 MET B N 1
ATOM 3448 C CA . MET B 1 209 ? -26.672 -14.375 5.883 1 60.62 209 MET B CA 1
ATOM 3449 C C . MET B 1 209 ? -27.844 -13.891 6.734 1 60.62 209 MET B C 1
ATOM 3451 O O . MET B 1 209 ? -28.25 -14.57 7.68 1 60.62 209 MET B O 1
ATOM 3455 N N . HIS B 1 210 ? -28.297 -12.758 6.496 1 60.81 210 HIS B N 1
ATOM 3456 C CA . HIS B 1 210 ? -29.391 -12.188 7.289 1 60.81 210 HIS B CA 1
ATOM 3457 C C . HIS B 1 210 ? -30.75 -12.547 6.711 1 60.81 210 HIS B C 1
ATOM 3459 O O . HIS B 1 210 ? -31.781 -12.188 7.273 1 60.81 210 HIS B O 1
ATOM 3465 N N . LYS B 1 211 ? -30.875 -13.203 5.738 1 59.47 211 LYS B N 1
ATOM 3466 C CA . LYS B 1 211 ? -32.156 -13.711 5.281 1 59.47 211 LYS B CA 1
ATOM 3467 C C . LYS B 1 211 ? -32.688 -14.812 6.211 1 59.47 211 LYS B C 1
ATOM 3469 O O . LYS B 1 211 ? -31.969 -15.758 6.523 1 59.47 211 LYS B O 1
ATOM 3474 N N . PRO B 1 212 ? -33.844 -14.57 6.812 1 55.31 212 PRO B N 1
ATOM 3475 C CA . PRO B 1 212 ? -34.469 -15.594 7.664 1 55.31 212 PRO B CA 1
ATOM 3476 C C . PRO B 1 212 ? -34.625 -16.938 6.953 1 55.31 212 PRO B C 1
ATOM 3478 O O . PRO B 1 212 ? -34.938 -16.969 5.758 1 55.31 212 PRO B O 1
ATOM 3481 N N . LYS B 1 213 ? -33.906 -17.984 7.516 1 45.84 213 LYS B N 1
ATOM 3482 C CA . LYS B 1 213 ? -34.281 -19.328 7.051 1 45.84 213 LYS B CA 1
ATOM 3483 C C . LYS B 1 213 ? -35.781 -19.516 6.996 1 45.84 213 LYS B C 1
ATOM 3485 O O . LYS B 1 213 ? -36.5 -19.203 7.957 1 45.84 213 LYS B O 1
ATOM 3490 N N . LYS B 1 214 ? -36.281 -19.828 5.727 1 36.28 214 LYS B N 1
ATOM 3491 C CA . LYS B 1 214 ? -37.656 -20.328 5.793 1 36.28 214 LYS B CA 1
ATOM 3492 C C . LYS B 1 214 ? -37.75 -21.578 6.676 1 36.28 214 LYS B C 1
ATOM 3494 O O . LYS B 1 214 ? -36.875 -22.469 6.582 1 36.28 214 LYS B O 1
#

Nearest PDB structures (foldseek):
  4qdd-assembly1_A  TM=7.667E-01  e=2.170E-03  Rhodococcus rhodochrous
  4qdc-assembly1_A  TM=7.001E-01  e=3.108E-03  Rhodococcus rhodochrous
  4qdf-assembly2_B  TM=6.696E-01  e=5.015E-03  Rhodococcus rhodochrous
  7v28-assembly1_D  TM=6.474E-01  e=1.159E-02  Comamonas testosteroni KF-1
  2xrx-assembly4_U  TM=7.356E-01  e=3.205E-02  Paraburkholderia xenovorans LB400